Protein AF-0000000074488721 (afdb_homodimer)

Structure (mmCIF, N/CA/C/O backbone):
data_AF-0000000074488721-model_v1
#
loop_
_entity.id
_entity.type
_entity.pdbx_description
1 polymer 'Uncharacterized protein'
#
loop_
_atom_site.group_PDB
_atom_site.id
_atom_site.type_symbol
_atom_site.label_atom_id
_atom_site.label_alt_id
_atom_site.label_comp_id
_atom_site.label_asym_id
_atom_site.label_entity_id
_atom_site.label_seq_id
_atom_site.pdbx_PDB_ins_code
_atom_site.Cartn_x
_atom_site.Cartn_y
_atom_site.Cartn_z
_atom_site.occupancy
_atom_site.B_iso_or_equiv
_atom_site.auth_seq_id
_atom_site.auth_comp_id
_atom_site.auth_asym_id
_atom_site.auth_atom_id
_atom_site.pdbx_PDB_model_num
ATOM 1 N N . MET A 1 1 ? 42.688 -1.224 -26.609 1 16.98 1 MET A N 1
ATOM 2 C CA . MET A 1 1 ? 42.469 0.137 -26.125 1 16.98 1 MET A CA 1
ATOM 3 C C . MET A 1 1 ? 40.969 0.422 -25.953 1 16.98 1 MET A C 1
ATOM 5 O O . MET A 1 1 ? 40.219 0.535 -26.922 1 16.98 1 MET A O 1
ATOM 9 N N . ILE A 1 2 ? 40.375 -0.284 -25.156 1 19.38 2 ILE A N 1
ATOM 10 C CA . ILE A 1 2 ? 38.938 -0.127 -25.25 1 19.38 2 ILE A CA 1
ATOM 11 C C . ILE A 1 2 ? 38.531 1.276 -24.797 1 19.38 2 ILE A C 1
ATOM 13 O O . ILE A 1 2 ? 39.031 1.773 -23.781 1 19.38 2 ILE A O 1
ATOM 17 N N . TYR A 1 3 ? 38 2.203 -25.641 1 18.83 3 TYR A N 1
ATOM 18 C CA . TYR A 1 3 ? 37.531 3.584 -25.531 1 18.83 3 TYR A CA 1
ATOM 19 C C . TYR A 1 3 ? 36.25 3.67 -24.719 1 18.83 3 TYR A C 1
ATOM 21 O O . TYR A 1 3 ? 35.25 3.027 -25.062 1 18.83 3 TYR A O 1
ATOM 29 N N . ILE A 1 4 ? 36.312 3.521 -23.5 1 23.56 4 ILE A N 1
ATOM 30 C CA . ILE A 1 4 ? 35.062 3.586 -22.781 1 23.56 4 ILE A CA 1
ATOM 31 C C . ILE A 1 4 ? 34.656 5.043 -22.547 1 23.56 4 ILE A C 1
ATOM 33 O O . ILE A 1 4 ? 35.406 5.793 -21.891 1 23.56 4 ILE A O 1
ATOM 37 N N . GLY A 1 5 ? 34.062 5.789 -23.453 1 21.67 5 GLY A N 1
ATOM 38 C CA . GLY A 1 5 ? 33.688 7.188 -23.438 1 21.67 5 GLY A CA 1
ATOM 39 C C . GLY A 1 5 ? 32.625 7.496 -22.391 1 21.67 5 GLY A C 1
ATOM 40 O O . GLY A 1 5 ? 31.875 6.605 -21.984 1 21.67 5 GLY A O 1
ATOM 41 N N . ASN A 1 6 ? 32.875 8.523 -21.609 1 25.19 6 ASN A N 1
ATOM 42 C CA . ASN A 1 6 ? 32.188 9.211 -20.516 1 25.19 6 ASN A CA 1
ATOM 43 C C . ASN A 1 6 ? 30.797 9.688 -20.922 1 25.19 6 ASN A C 1
ATOM 45 O O . ASN A 1 6 ? 30.656 10.414 -21.906 1 25.19 6 ASN A O 1
ATOM 49 N N . VAL A 1 7 ? 29.812 9.023 -21.25 1 23.69 7 VAL A N 1
ATOM 50 C CA . VAL A 1 7 ? 28.719 9.891 -21.656 1 23.69 7 VAL A CA 1
ATOM 51 C C . VAL A 1 7 ? 27.969 10.398 -20.422 1 23.69 7 VAL A C 1
ATOM 53 O O . VAL A 1 7 ? 27.516 9.609 -19.594 1 23.69 7 VAL A O 1
ATOM 56 N N . LEU A 1 8 ? 28.375 11.57 -19.891 1 25.03 8 LEU A N 1
ATOM 57 C CA . LEU A 1 8 ? 27.609 12.438 -19.016 1 25.03 8 LEU A CA 1
ATOM 58 C C . LEU A 1 8 ? 26.234 12.734 -19.609 1 25.03 8 LEU A C 1
ATOM 60 O O . LEU A 1 8 ? 26.141 13.25 -20.719 1 25.03 8 LEU A O 1
ATOM 64 N N . ILE A 1 9 ? 25.25 11.922 -19.5 1 24.77 9 ILE A N 1
ATOM 65 C CA . ILE A 1 9 ? 24.016 12.516 -19.984 1 24.77 9 ILE A CA 1
ATOM 66 C C . ILE A 1 9 ? 23.391 13.406 -18.906 1 24.77 9 ILE A C 1
ATOM 68 O O . ILE A 1 9 ? 23.062 12.93 -17.828 1 24.77 9 ILE A O 1
ATOM 72 N N . ILE A 1 10 ? 23.891 14.672 -18.734 1 25.62 10 ILE A N 1
ATOM 73 C CA . ILE A 1 10 ? 23.297 15.82 -18.062 1 25.62 10 ILE A CA 1
ATOM 74 C C . ILE A 1 10 ? 21.938 16.141 -18.703 1 25.62 10 ILE A C 1
ATOM 76 O O . ILE A 1 10 ? 21.859 16.516 -19.875 1 25.62 10 ILE A O 1
ATOM 80 N N . GLU A 1 11 ? 20.812 15.336 -18.625 1 25.09 11 GLU A N 1
ATOM 81 C CA . GLU A 1 11 ? 19.688 16.094 -19.188 1 25.09 11 GLU A CA 1
ATOM 82 C C . GLU A 1 11 ? 19.344 17.297 -18.297 1 25.09 11 GLU A C 1
ATOM 84 O O . GLU A 1 11 ? 19.219 17.156 -17.078 1 25.09 11 GLU A O 1
ATOM 89 N N . GLN A 1 12 ? 19.781 18.5 -18.578 1 24.28 12 GLN A N 1
ATOM 90 C CA . GLN A 1 12 ? 19.516 19.891 -18.219 1 24.28 12 GLN A CA 1
ATOM 91 C C . GLN A 1 12 ? 18.031 20.109 -17.922 1 24.28 12 GLN A C 1
ATOM 93 O O . GLN A 1 12 ? 17.625 21.203 -17.547 1 24.28 12 GLN A O 1
ATOM 98 N N . ASN A 1 13 ? 16.953 19.453 -17.984 1 25.16 13 ASN A N 1
ATOM 99 C CA . ASN A 1 13 ? 15.945 20.5 -17.859 1 25.16 13 ASN A CA 1
ATOM 100 C C . ASN A 1 13 ? 16 21.156 -16.469 1 25.16 13 ASN A C 1
ATOM 102 O O . ASN A 1 13 ? 16.547 20.578 -15.531 1 25.16 13 ASN A O 1
ATOM 106 N N . THR A 1 14 ? 15.359 22.25 -15.969 1 24.81 14 THR A N 1
ATOM 107 C CA . THR A 1 14 ? 15.172 23.156 -14.844 1 24.81 14 THR A CA 1
ATOM 108 C C . THR A 1 14 ? 15.211 22.391 -13.523 1 24.81 14 THR A C 1
ATOM 110 O O . THR A 1 14 ? 15.578 22.953 -12.484 1 24.81 14 THR A O 1
ATOM 113 N N . PHE A 1 15 ? 14.391 21.469 -13.188 1 24.44 15 PHE A N 1
ATOM 114 C CA . PHE A 1 15 ? 13.906 21.031 -11.883 1 24.44 15 PHE A CA 1
ATOM 115 C C . PHE A 1 15 ? 14.977 20.234 -11.148 1 24.44 15 PHE A C 1
ATOM 117 O O . PHE A 1 15 ? 15.93 19.75 -11.758 1 24.44 15 PHE A O 1
ATOM 124 N N . GLN A 1 16 ? 14.742 19.625 -9.93 1 26.53 16 GLN A N 1
ATOM 125 C CA . GLN A 1 16 ? 15.578 19.203 -8.812 1 26.53 16 GLN A CA 1
ATOM 126 C C . GLN A 1 16 ? 16.688 18.266 -9.273 1 26.53 16 GLN A C 1
ATOM 128 O O . GLN A 1 16 ? 16.422 17.25 -9.906 1 26.53 16 GLN A O 1
ATOM 133 N N . THR A 1 17 ? 17.922 18.875 -9.531 1 26.11 17 THR A N 1
ATOM 134 C CA . THR A 1 17 ? 19.188 18.438 -10.086 1 26.11 17 THR A CA 1
ATOM 135 C C . THR A 1 17 ? 19.75 17.25 -9.281 1 26.11 17 THR A C 1
ATOM 137 O O . THR A 1 17 ? 20.109 17.406 -8.117 1 26.11 17 THR A O 1
ATOM 140 N N . ILE A 1 18 ? 19.094 16.25 -8.961 1 27.2 18 ILE A N 1
ATOM 141 C CA . ILE A 1 18 ? 19.75 15.086 -8.391 1 27.2 18 ILE A CA 1
ATOM 142 C C . ILE A 1 18 ? 20.891 14.648 -9.289 1 27.2 18 ILE A C 1
ATOM 144 O O . ILE A 1 18 ? 20.688 14.266 -10.445 1 27.2 18 ILE A O 1
ATOM 148 N N . ALA A 1 19 ? 22.062 15.492 -9.125 1 26.78 19 ALA A N 1
ATOM 149 C CA . ALA A 1 19 ? 23.266 15.203 -9.914 1 26.78 19 ALA A CA 1
ATOM 150 C C . ALA A 1 19 ? 23.812 13.812 -9.586 1 26.78 19 ALA A C 1
ATOM 152 O O . ALA A 1 19 ? 24.047 13.492 -8.414 1 26.78 19 ALA A O 1
ATOM 153 N N . THR A 1 20 ? 23.391 12.781 -10.109 1 27.31 20 THR A N 1
ATOM 154 C CA . THR A 1 20 ? 23.984 11.453 -10.102 1 27.31 20 THR A CA 1
ATOM 155 C C . THR A 1 20 ? 25.328 11.453 -10.836 1 27.31 20 THR A C 1
ATOM 157 O O . THR A 1 20 ? 25.375 11.75 -12.031 1 27.31 20 THR A O 1
ATOM 160 N N . MET A 1 21 ? 26.422 12.055 -10.117 1 26.27 21 MET A N 1
ATOM 161 C CA . MET A 1 21 ? 27.719 12.047 -10.766 1 26.27 21 MET A CA 1
ATOM 162 C C . MET A 1 21 ? 28.297 10.625 -10.836 1 26.27 21 MET A C 1
ATOM 164 O O . MET A 1 21 ? 28.266 9.898 -9.852 1 26.27 21 MET A O 1
ATOM 168 N N . THR A 1 22 ? 28.281 9.953 -11.93 1 27.44 22 THR A N 1
ATOM 169 C CA . THR A 1 22 ? 28.875 8.656 -12.242 1 27.44 22 THR A CA 1
ATOM 170 C C . THR A 1 22 ? 30.359 8.797 -12.539 1 27.44 22 THR A C 1
ATOM 172 O O . THR A 1 22 ? 30.75 9.555 -13.422 1 27.44 22 THR A O 1
ATOM 175 N N . PHE A 1 23 ? 31.312 8.773 -11.531 1 25.97 23 PHE A N 1
ATOM 176 C CA . PHE A 1 23 ? 32.75 8.836 -11.797 1 25.97 23 PHE A CA 1
ATOM 177 C C . PHE A 1 23 ? 33.281 7.473 -12.227 1 25.97 23 PHE A C 1
ATOM 179 O O . PHE A 1 23 ? 32.812 6.438 -11.758 1 25.97 23 PHE A O 1
ATOM 186 N N . SER A 1 24 ? 33.844 7.328 -13.531 1 26.8 24 SER A N 1
ATOM 187 C CA . SER A 1 24 ? 34.438 6.125 -14.117 1 26.8 24 SER A CA 1
ATOM 188 C C . SER A 1 24 ? 35.969 6.098 -13.938 1 26.8 24 SER A C 1
ATOM 190 O O . SER A 1 24 ? 36.625 7.082 -14.234 1 26.8 24 SER A O 1
ATOM 192 N N . HIS A 1 25 ? 36.562 5.703 -12.836 1 26.78 25 HIS A N 1
ATOM 193 C CA . HIS A 1 25 ? 38.031 5.539 -12.82 1 26.78 25 HIS A CA 1
ATOM 194 C C . HIS A 1 25 ? 38.438 4.148 -13.305 1 26.78 25 HIS A C 1
ATOM 196 O O . HIS A 1 25 ? 37.719 3.176 -13.086 1 26.78 25 HIS A O 1
ATOM 202 N N . ARG A 1 26 ? 39.625 4.145 -14.25 1 28.78 26 ARG A N 1
ATOM 203 C CA . ARG A 1 26 ? 40.25 2.945 -14.812 1 28.78 26 ARG A CA 1
ATOM 204 C C . ARG A 1 26 ? 41.125 2.26 -13.789 1 28.78 26 ARG A C 1
ATOM 206 O O . ARG A 1 26 ? 42.062 2.879 -13.25 1 28.78 26 ARG A O 1
ATOM 213 N N . ILE A 1 27 ? 40.656 1.413 -12.938 1 31.73 27 ILE A N 1
ATOM 214 C CA . ILE A 1 27 ? 41.625 0.629 -12.156 1 31.73 27 ILE A CA 1
ATOM 215 C C . ILE A 1 27 ? 42.094 -0.574 -12.961 1 31.73 27 ILE A C 1
ATOM 217 O O . ILE A 1 27 ? 41.281 -1.261 -13.594 1 31.73 27 ILE A O 1
ATOM 221 N N . PRO A 1 28 ? 43.344 -0.59 -13.25 1 32.19 28 PRO A N 1
ATOM 222 C CA . PRO A 1 28 ? 43.844 -1.797 -13.914 1 32.19 28 PRO A CA 1
ATOM 223 C C . PRO A 1 28 ? 43.312 -3.08 -13.289 1 32.19 28 PRO A C 1
ATOM 225 O O . PRO A 1 28 ? 43.125 -3.15 -12.062 1 32.19 28 PRO A O 1
ATOM 228 N N . LEU A 1 29 ? 42.656 -3.92 -14.188 1 30.77 29 LEU A N 1
ATOM 229 C CA . LEU A 1 29 ? 42.156 -5.203 -13.711 1 30.77 29 LEU A CA 1
ATOM 230 C C . LEU A 1 29 ? 43.188 -5.891 -12.812 1 30.77 29 LEU A C 1
ATOM 232 O O . LEU A 1 29 ? 42.812 -6.516 -11.82 1 30.77 29 LEU A O 1
ATOM 236 N N . GLU A 1 30 ? 44.406 -5.84 -13.234 1 37.28 30 GLU A N 1
ATOM 237 C CA . GLU A 1 30 ? 45.531 -6.473 -12.523 1 37.28 30 GLU A CA 1
ATOM 238 C C . GLU A 1 30 ? 45.656 -5.914 -11.109 1 37.28 30 GLU A C 1
ATOM 240 O O . GLU A 1 30 ? 45.938 -6.656 -10.164 1 37.28 30 GLU A O 1
ATOM 245 N N . GLU A 1 31 ? 45.656 -4.781 -10.875 1 36.12 31 GLU A N 1
ATOM 246 C CA . GLU A 1 31 ? 45.844 -4.152 -9.57 1 36.12 31 GLU A CA 1
ATOM 247 C C . GLU A 1 31 ? 44.594 -4.289 -8.711 1 36.12 31 GLU A C 1
ATOM 249 O O . GLU A 1 31 ? 44.688 -4.434 -7.488 1 36.12 31 GLU A O 1
ATOM 254 N N . LEU A 1 32 ? 43.312 -4.121 -9.32 1 33.22 32 LEU A N 1
ATOM 255 C CA . LEU A 1 32 ? 42.062 -4.445 -8.688 1 33.22 32 LEU A CA 1
ATOM 256 C C . LEU A 1 32 ? 41.969 -5.93 -8.359 1 33.22 32 LEU A C 1
ATOM 258 O O . LEU A 1 32 ? 41.406 -6.309 -7.332 1 33.22 32 LEU A O 1
ATOM 262 N N . LEU A 1 33 ? 42.5 -6.73 -9.258 1 34.31 33 LEU A N 1
ATOM 263 C CA . LEU A 1 33 ? 42.531 -8.188 -9.195 1 34.31 33 LEU A CA 1
ATOM 264 C C . LEU A 1 33 ? 43.719 -8.672 -8.383 1 34.31 33 LEU A C 1
ATOM 266 O O . LEU A 1 33 ? 43.875 -9.875 -8.18 1 34.31 33 LEU A O 1
ATOM 270 N N . GLN A 1 34 ? 44.688 -7.898 -8.258 1 33.47 34 GLN A N 1
ATOM 271 C CA . GLN A 1 34 ? 45.844 -8.508 -7.641 1 33.47 34 GLN A CA 1
ATOM 272 C C . GLN A 1 34 ? 45.469 -9.273 -6.379 1 33.47 34 GLN A C 1
ATOM 274 O O . GLN A 1 34 ? 46 -10.367 -6.129 1 33.47 34 GLN A O 1
ATOM 279 N N . ASP A 1 35 ? 44.875 -8.68 -5.289 1 32.72 35 ASP A N 1
ATOM 280 C CA . ASP A 1 35 ? 44.688 -9.531 -4.117 1 32.72 35 ASP A CA 1
ATOM 281 C C . ASP A 1 35 ? 43.375 -10.32 -4.203 1 32.72 35 ASP A C 1
ATOM 283 O O . ASP A 1 35 ? 43.031 -11.047 -3.271 1 32.72 35 ASP A O 1
ATOM 287 N N . ASP A 1 36 ? 42.5 -9.859 -5.055 1 30.3 36 ASP A N 1
ATOM 288 C CA . ASP A 1 36 ? 41.312 -10.719 -5.102 1 30.3 36 ASP A CA 1
ATOM 289 C C . ASP A 1 36 ? 41.469 -11.789 -6.184 1 30.3 36 ASP A C 1
ATOM 291 O O . ASP A 1 36 ? 41.438 -11.477 -7.375 1 30.3 36 ASP A O 1
ATOM 295 N N . PRO A 1 37 ? 42.062 -12.828 -5.875 1 31.55 37 PRO A N 1
ATOM 296 C CA . PRO A 1 37 ? 42.156 -13.898 -6.867 1 31.55 37 PRO A CA 1
ATOM 297 C C . PRO A 1 37 ? 40.844 -14.195 -7.578 1 31.55 37 PRO A C 1
ATOM 299 O O . PRO A 1 37 ? 40.844 -14.57 -8.758 1 31.55 37 PRO A O 1
ATOM 302 N N . GLU A 1 38 ? 39.875 -14.148 -6.73 1 29.88 38 GLU A N 1
ATOM 303 C CA . GLU A 1 38 ? 38.656 -14.719 -7.324 1 29.88 38 GLU A CA 1
ATOM 304 C C . GLU A 1 38 ? 38.125 -13.82 -8.43 1 29.88 38 GLU A C 1
ATOM 306 O O . GLU A 1 38 ? 37.594 -14.312 -9.438 1 29.88 38 GLU A O 1
ATOM 311 N N . PHE A 1 39 ? 38.219 -12.523 -8.312 1 30.7 39 PHE A N 1
ATOM 312 C CA . PHE A 1 39 ? 37.969 -11.688 -9.477 1 30.7 39 PHE A CA 1
ATOM 313 C C . PHE A 1 39 ? 38.844 -12.094 -10.641 1 30.7 39 PHE A C 1
ATOM 315 O O . PHE A 1 39 ? 38.562 -11.766 -11.797 1 30.7 39 PHE A O 1
ATOM 322 N N . LYS A 1 40 ? 39.938 -12.711 -10.328 1 29.45 40 LYS A N 1
ATOM 323 C CA . LYS A 1 40 ? 40.75 -13.203 -11.438 1 29.45 40 LYS A CA 1
ATOM 324 C C . LYS A 1 40 ? 39.906 -14.055 -12.398 1 29.45 40 LYS A C 1
ATOM 326 O O . LYS A 1 40 ? 40.156 -14.023 -13.609 1 29.45 40 LYS A O 1
ATOM 331 N N . LEU A 1 41 ? 38.969 -14.758 -11.797 1 28.56 41 LEU A N 1
ATOM 332 C CA . LEU A 1 41 ? 38.375 -15.688 -12.75 1 28.56 41 LEU A CA 1
ATOM 333 C C . LEU A 1 41 ? 37.312 -14.984 -13.602 1 28.56 41 LEU A C 1
ATOM 335 O O . LEU A 1 41 ? 37.094 -15.359 -14.758 1 28.56 41 LEU A O 1
ATOM 339 N N . LEU A 1 42 ? 36.438 -14.086 -13.086 1 31.12 42 LEU A N 1
ATOM 340 C CA . LEU A 1 42 ? 35.625 -13.398 -14.07 1 31.12 42 LEU A CA 1
ATOM 341 C C . LEU A 1 42 ? 36.438 -12.398 -14.875 1 31.12 42 LEU A C 1
ATOM 343 O O . LEU A 1 42 ? 35.969 -11.312 -15.195 1 31.12 42 LEU A O 1
ATOM 347 N N . ASN A 1 43 ? 37.656 -12.453 -14.992 1 29.97 43 ASN A N 1
ATOM 348 C CA . ASN A 1 43 ? 38.812 -11.836 -15.641 1 29.97 43 ASN A CA 1
ATOM 349 C C . ASN A 1 43 ? 38.594 -11.703 -17.141 1 29.97 43 ASN A C 1
ATOM 351 O O . ASN A 1 43 ? 39.469 -12.094 -17.938 1 29.97 43 ASN A O 1
ATOM 355 N N . ASN A 1 44 ? 37.25 -11.859 -17.688 1 30.44 44 ASN A N 1
ATOM 356 C CA . ASN A 1 44 ? 37.438 -11.484 -19.078 1 30.44 44 ASN A CA 1
ATOM 357 C C . ASN A 1 44 ? 37.969 -10.055 -19.219 1 30.44 44 ASN A C 1
ATOM 359 O O . ASN A 1 44 ? 37.312 -9.117 -18.719 1 30.44 44 ASN A O 1
ATOM 363 N N . PRO A 1 45 ? 39.188 -9.688 -19.484 1 30.48 45 PRO A N 1
ATOM 364 C CA . PRO A 1 45 ? 39.844 -8.406 -19.688 1 30.48 45 PRO A CA 1
ATOM 365 C C . PRO A 1 45 ? 38.969 -7.379 -20.375 1 30.48 45 PRO A C 1
ATOM 367 O O . PRO A 1 45 ? 39.219 -6.176 -20.266 1 30.48 45 PRO A O 1
ATOM 370 N N . ASN A 1 46 ? 38.062 -7.754 -21.266 1 28.12 46 ASN A N 1
ATOM 371 C CA . ASN A 1 46 ? 37.344 -6.82 -22.141 1 28.12 46 ASN A CA 1
ATOM 372 C C . ASN A 1 46 ? 36.062 -6.312 -21.5 1 28.12 46 ASN A C 1
ATOM 374 O O . ASN A 1 46 ? 35.25 -5.637 -22.141 1 28.12 46 ASN A O 1
ATOM 378 N N . ARG A 1 47 ? 35.625 -6.945 -20.547 1 27.86 47 ARG A N 1
ATOM 379 C CA . ARG A 1 47 ? 34.312 -6.5 -20.047 1 27.86 47 ARG A CA 1
ATOM 380 C C . ARG A 1 47 ? 34.469 -5.234 -19.203 1 27.86 47 ARG A C 1
ATOM 382 O O . ARG A 1 47 ? 35.25 -5.199 -18.25 1 27.86 47 ARG A O 1
ATOM 389 N N . LEU A 1 48 ? 34.25 -4.086 -19.828 1 26.31 48 LEU A N 1
ATOM 390 C CA . LEU A 1 48 ? 34.188 -2.752 -19.234 1 26.31 48 LEU A CA 1
ATOM 391 C C . LEU A 1 48 ? 33.156 -2.686 -18.141 1 26.31 48 LEU A C 1
ATOM 393 O O . LEU A 1 48 ? 32 -3.08 -18.344 1 26.31 48 LEU A O 1
ATOM 397 N N . HIS A 1 49 ? 33.531 -3.021 -16.984 1 28.88 49 HIS A N 1
ATOM 398 C CA . HIS A 1 49 ? 32.594 -2.838 -15.875 1 28.88 49 HIS A CA 1
ATOM 399 C C . HIS A 1 49 ? 32.406 -1.359 -15.547 1 28.88 49 HIS A C 1
ATOM 401 O O . HIS A 1 49 ? 33.375 -0.591 -15.57 1 28.88 49 HIS A O 1
ATOM 407 N N . THR A 1 50 ? 31.297 -0.736 -15.945 1 27.61 50 THR A N 1
ATOM 408 C CA . THR A 1 50 ? 31.016 0.66 -15.641 1 27.61 50 THR A CA 1
ATOM 409 C C . THR A 1 50 ? 30.547 0.813 -14.188 1 27.61 50 THR A C 1
ATOM 411 O O . THR A 1 50 ? 29.734 0.026 -13.703 1 27.61 50 THR A O 1
ATOM 414 N N . PHE A 1 51 ? 31.484 1.376 -13.297 1 28.41 51 PHE A N 1
ATOM 415 C CA . PHE A 1 51 ? 31.234 1.67 -11.891 1 28.41 51 PHE A CA 1
ATOM 416 C C . PHE A 1 51 ? 30.578 3.039 -11.734 1 28.41 51 PHE A C 1
ATOM 418 O O . PHE A 1 51 ? 30.969 3.998 -12.406 1 28.41 51 PHE A O 1
ATOM 425 N N . THR A 1 52 ? 29.234 3.109 -11.422 1 28.55 52 THR A N 1
ATOM 426 C CA . THR A 1 52 ? 28.625 4.402 -11.141 1 28.55 52 THR A CA 1
ATOM 427 C C . THR A 1 52 ? 28.781 4.773 -9.672 1 28.55 52 THR A C 1
ATOM 429 O O . THR A 1 52 ? 28.5 3.957 -8.789 1 28.55 52 THR A O 1
ATOM 432 N N . ARG A 1 53 ? 29.656 5.77 -9.32 1 28.56 53 ARG A N 1
ATOM 433 C CA . ARG A 1 53 ? 29.875 6.387 -8.016 1 28.56 53 ARG A CA 1
ATOM 434 C C . ARG A 1 53 ? 28.719 7.316 -7.645 1 28.56 53 ARG A C 1
ATOM 436 O O . ARG A 1 53 ? 28.391 8.227 -8.406 1 28.56 53 ARG A O 1
ATOM 443 N N . ILE A 1 54 ? 27.766 6.879 -6.695 1 28.84 54 ILE A N 1
ATOM 444 C CA . ILE A 1 54 ? 26.828 7.867 -6.164 1 28.84 54 ILE A CA 1
ATOM 445 C C . ILE A 1 54 ? 27.438 8.531 -4.93 1 28.84 54 ILE A C 1
ATOM 447 O O . ILE A 1 54 ? 27.766 7.859 -3.955 1 28.84 54 ILE A O 1
ATOM 451 N N . VAL A 1 55 ? 28.172 9.555 -4.875 1 28.69 55 VAL A N 1
ATOM 452 C CA . VAL A 1 55 ? 28.672 10.391 -3.789 1 28.69 55 VAL A CA 1
ATOM 453 C C . VAL A 1 55 ? 27.547 11.281 -3.26 1 28.69 55 VAL A C 1
ATOM 455 O O . VAL A 1 55 ? 26.953 12.07 -4.012 1 28.69 55 VAL A O 1
ATOM 458 N N . VAL A 1 56 ? 26.828 10.875 -2.055 1 29.91 56 VAL A N 1
ATOM 459 C CA . VAL A 1 56 ? 25.922 11.852 -1.452 1 29.91 56 VAL A CA 1
ATOM 460 C C . VAL A 1 56 ? 26.719 12.852 -0.621 1 29.91 56 VAL A C 1
ATOM 462 O O . VAL A 1 56 ? 27.469 12.461 0.279 1 29.91 56 VAL A O 1
ATOM 465 N N . ALA A 1 57 ? 27.234 13.844 -0.913 1 29.89 57 ALA A N 1
ATOM 466 C CA . ALA A 1 57 ? 27.828 14.945 -0.156 1 29.89 57 ALA A CA 1
ATOM 467 C C . ALA A 1 57 ? 27.047 15.219 1.125 1 29.89 57 ALA A C 1
ATOM 469 O O . ALA A 1 57 ? 25.812 15.172 1.129 1 29.89 57 ALA A O 1
ATOM 470 N N . ASP A 1 58 ? 27.609 14.93 2.311 1 35.91 58 ASP A N 1
ATOM 471 C CA . ASP A 1 58 ? 27.109 15.211 3.65 1 35.91 58 ASP A CA 1
ATOM 472 C C . ASP A 1 58 ? 26.562 16.641 3.74 1 35.91 58 ASP A C 1
ATOM 474 O O . ASP A 1 58 ? 26.062 17.047 4.789 1 35.91 58 ASP A O 1
ATOM 478 N N . ASN A 1 59 ? 27.234 17.594 3.096 1 38.34 59 ASN A N 1
ATOM 479 C CA . ASN A 1 59 ? 26.703 18.938 3.33 1 38.34 59 ASN A CA 1
ATOM 480 C C . ASN A 1 59 ? 25.188 18.969 3.115 1 38.34 59 ASN A C 1
ATOM 482 O O . ASN A 1 59 ? 24.562 20.031 3.27 1 38.34 59 ASN A O 1
ATOM 486 N N . ASP A 1 60 ? 24.75 18.016 2.5 1 48.69 60 ASP A N 1
ATOM 487 C CA . ASP A 1 60 ? 23.344 17.984 2.143 1 48.69 60 ASP A CA 1
ATOM 488 C C . ASP A 1 60 ? 22.484 17.438 3.291 1 48.69 60 ASP A C 1
ATOM 490 O O . ASP A 1 60 ? 22.938 16.562 4.039 1 48.69 60 ASP A O 1
ATOM 494 N N . LEU A 1 61 ? 21.797 18.531 3.83 1 57.5 61 LEU A N 1
ATOM 495 C CA . LEU A 1 61 ? 20.828 18.125 4.844 1 57.5 61 LEU A CA 1
ATOM 496 C C . LEU A 1 61 ? 20.25 16.766 4.516 1 57.5 61 LEU A C 1
ATOM 498 O O . LEU A 1 61 ? 19.969 16.453 3.352 1 57.5 61 LEU A O 1
ATOM 502 N N . LYS A 1 62 ? 20.609 15.93 5.504 1 65.69 62 LYS A N 1
ATOM 503 C CA . LYS A 1 62 ? 20.016 14.594 5.398 1 65.69 62 LYS A CA 1
ATOM 504 C C . LYS A 1 62 ? 18.531 14.68 5.07 1 65.69 62 LYS A C 1
ATOM 506 O O . LYS A 1 62 ? 17.859 15.625 5.473 1 65.69 62 LYS A O 1
ATOM 511 N N . SER A 1 63 ? 18.203 13.727 4.199 1 73.19 63 SER A N 1
ATOM 512 C CA . SER A 1 63 ? 16.766 13.609 4.031 1 73.19 63 SER A CA 1
ATOM 513 C C . SER A 1 63 ? 16.062 13.445 5.375 1 73.19 63 SER A C 1
ATOM 515 O O . SER A 1 63 ? 16.672 13.023 6.355 1 73.19 63 SER A O 1
ATOM 517 N N . ALA A 1 64 ? 14.867 13.867 5.414 1 76.88 64 ALA A N 1
ATOM 518 C CA . ALA A 1 64 ? 14.086 13.859 6.648 1 76.88 64 ALA A CA 1
ATOM 519 C C . ALA A 1 64 ? 14.148 12.5 7.332 1 76.88 64 ALA A C 1
ATOM 521 O O . ALA A 1 64 ? 14.227 12.422 8.562 1 76.88 64 ALA A O 1
ATOM 522 N N . SER A 1 65 ? 14.18 11.445 6.559 1 76.56 65 SER A N 1
ATOM 523 C CA . SER A 1 65 ? 14.148 10.094 7.109 1 76.56 65 SER A CA 1
ATOM 524 C C . SER A 1 65 ? 15.461 9.758 7.816 1 76.56 65 SER A C 1
ATOM 526 O O . SER A 1 65 ? 15.531 8.789 8.578 1 76.56 65 SER A O 1
ATOM 528 N N . LYS A 1 66 ? 16.5 10.578 7.617 1 75.94 66 LYS A N 1
ATOM 529 C CA . LYS A 1 66 ? 17.812 10.305 8.195 1 75.94 66 LYS A CA 1
ATOM 530 C C . LYS A 1 66 ? 18.125 11.281 9.328 1 75.94 66 LYS A C 1
ATOM 532 O O . LYS A 1 66 ? 19.234 11.305 9.844 1 75.94 66 LYS A O 1
ATOM 537 N N . TRP A 1 67 ? 17.141 12.133 9.609 1 77.75 67 TRP A N 1
ATOM 538 C CA . TRP A 1 67 ? 17.344 13.055 10.719 1 77.75 67 TRP A CA 1
ATOM 539 C C . TRP A 1 67 ? 17.531 12.289 12.031 1 77.75 67 TRP A C 1
ATOM 541 O O . TRP A 1 67 ? 16.891 11.266 12.258 1 77.75 67 TRP A O 1
ATOM 551 N N . ASP A 1 68 ? 18.484 12.852 12.82 1 75.5 68 ASP A N 1
ATOM 552 C CA . ASP A 1 68 ? 18.812 12.234 14.102 1 75.5 68 ASP A CA 1
ATOM 553 C C . ASP A 1 68 ? 18.797 13.273 15.219 1 75.5 68 ASP A C 1
ATOM 555 O O . ASP A 1 68 ? 18.156 14.32 15.094 1 75.5 68 ASP A O 1
ATOM 559 N N . SER A 1 69 ? 19.516 12.953 16.328 1 73.56 69 SER A N 1
ATOM 560 C CA . SER A 1 69 ? 19.484 13.82 17.5 1 73.56 69 SER A CA 1
ATOM 561 C C . SER A 1 69 ? 20.094 15.188 17.172 1 73.56 69 SER A C 1
ATOM 563 O O . SER A 1 69 ? 19.688 16.203 17.75 1 73.56 69 SER A O 1
ATOM 565 N N . ARG A 1 70 ? 20.969 15.25 16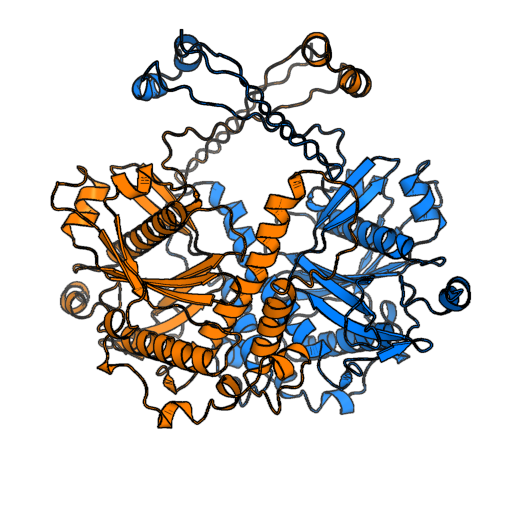.266 1 71.19 70 ARG A N 1
ATOM 566 C CA . ARG A 1 70 ? 21.609 16.516 15.898 1 71.19 70 ARG A CA 1
ATOM 567 C C . ARG A 1 70 ? 20.625 17.438 15.211 1 71.19 70 ARG A C 1
ATOM 569 O O . ARG A 1 70 ? 20.547 18.625 15.539 1 71.19 70 ARG A O 1
ATOM 576 N N . TYR A 1 71 ? 19.844 16.812 14.375 1 77.5 71 TYR A N 1
ATOM 577 C CA . TYR A 1 71 ? 18.844 17.594 13.68 1 77.5 71 TYR A CA 1
ATOM 578 C C . TYR A 1 71 ? 17.703 17.984 14.617 1 77.5 71 TYR A C 1
ATOM 580 O O . TYR A 1 71 ? 17.156 19.078 14.539 1 77.5 71 TYR A O 1
ATOM 588 N N . TYR A 1 72 ? 17.422 17.109 15.469 1 79.62 72 TYR A N 1
ATOM 589 C CA . TYR A 1 72 ? 16.422 17.359 16.484 1 79.62 72 TYR A CA 1
ATOM 590 C C . TYR A 1 72 ? 16.781 18.578 17.328 1 79.62 72 TYR A C 1
ATOM 592 O O . TYR A 1 72 ? 15.969 19.484 17.531 1 79.62 72 TYR A O 1
ATOM 600 N N . ALA A 1 73 ? 17.984 18.594 17.734 1 75.62 73 ALA A N 1
ATOM 601 C CA . ALA A 1 73 ? 18.469 19.688 18.562 1 75.62 73 ALA A CA 1
ATOM 602 C C . ALA A 1 73 ? 18.594 20.969 17.75 1 75.62 73 ALA A C 1
ATOM 604 O O . ALA A 1 73 ? 18.219 22.047 18.219 1 75.62 73 ALA A O 1
ATOM 605 N N . ALA A 1 74 ? 19.047 20.812 16.562 1 76.06 74 ALA A N 1
ATOM 606 C CA . ALA A 1 74 ? 19.266 21.984 15.719 1 76.06 74 ALA A CA 1
ATOM 607 C C . ALA A 1 74 ? 17.953 22.672 15.367 1 76.06 74 ALA A C 1
ATOM 609 O O . ALA A 1 74 ? 17.891 23.906 15.273 1 76.06 74 ALA A O 1
ATOM 610 N N . ALA A 1 75 ? 16.938 21.859 15.242 1 83.62 75 ALA A N 1
ATOM 611 C CA . ALA A 1 75 ? 15.633 22.406 14.898 1 83.62 75 ALA A CA 1
ATOM 612 C C . ALA A 1 75 ? 14.859 22.812 16.141 1 83.62 75 ALA A C 1
ATOM 614 O O . ALA A 1 75 ? 13.727 23.281 16.062 1 83.62 75 ALA A O 1
ATOM 615 N N . LYS A 1 76 ? 15.453 22.609 17.312 1 82.19 76 LYS A N 1
ATOM 616 C CA . LYS A 1 76 ? 14.875 23 18.594 1 82.19 76 LYS A CA 1
ATOM 617 C C . LYS A 1 76 ? 13.461 22.453 18.75 1 82.19 76 LYS A C 1
ATOM 619 O O . LYS A 1 76 ? 12.523 23.203 19.047 1 82.19 76 LYS A O 1
ATOM 624 N N . VAL A 1 77 ? 13.391 21.172 18.594 1 85.94 77 VAL A N 1
ATOM 625 C CA . VAL A 1 77 ? 12.109 20.453 18.625 1 85.94 77 VAL A CA 1
ATOM 626 C C . VAL A 1 77 ? 11.82 20 20.062 1 85.94 77 VAL A C 1
ATOM 628 O O . VAL A 1 77 ? 12.711 19.516 20.75 1 85.94 77 VAL A O 1
ATOM 631 N N . HIS A 1 78 ? 10.602 20.203 20.516 1 81.44 78 HIS A N 1
ATOM 632 C CA . HIS A 1 78 ? 10.086 19.656 21.766 1 81.44 78 HIS A CA 1
ATOM 633 C C . HIS A 1 78 ? 8.828 18.828 21.531 1 81.44 78 HIS A C 1
ATOM 635 O O . HIS A 1 78 ? 7.879 19.297 20.906 1 81.44 78 HIS A O 1
ATOM 641 N N . MET A 1 79 ? 8.867 17.594 22.047 1 86 79 MET A N 1
ATOM 642 C CA . MET A 1 79 ? 7.719 16.703 21.891 1 86 79 MET A CA 1
ATOM 643 C C . MET A 1 79 ? 6.957 16.562 23.203 1 86 79 MET A C 1
ATOM 645 O O . MET A 1 79 ? 7.551 16.297 24.234 1 86 79 MET A O 1
ATOM 649 N N . VAL A 1 80 ? 5.691 16.875 23.188 1 87.06 80 VAL A N 1
ATOM 650 C CA . VAL A 1 80 ? 4.777 16.594 24.297 1 87.06 80 VAL A CA 1
ATOM 651 C C . VAL A 1 80 ? 3.928 15.375 23.953 1 87.06 80 VAL A C 1
ATOM 653 O O . VAL A 1 80 ? 3.16 15.391 22.984 1 87.06 80 VAL A O 1
ATOM 656 N N . GLU A 1 81 ? 4.027 14.32 24.781 1 87.81 81 GLU A N 1
ATOM 657 C CA . GLU A 1 81 ? 3.443 13.039 24.391 1 87.81 81 GLU A CA 1
ATOM 658 C C . GLU A 1 81 ? 2.246 12.688 25.266 1 87.81 81 GLU A C 1
ATOM 660 O O . GLU A 1 81 ? 2.014 13.328 26.297 1 87.81 81 GLU A O 1
ATOM 665 N N . ARG A 1 82 ? 1.457 11.781 24.812 1 90 82 ARG A N 1
ATOM 666 C CA . ARG A 1 82 ? 0.367 11.125 25.531 1 90 82 ARG A CA 1
ATOM 667 C C . ARG A 1 82 ? -0.733 12.125 25.875 1 90 82 ARG A C 1
ATOM 669 O O . ARG A 1 82 ? -1.26 12.109 26.984 1 90 82 ARG A O 1
ATOM 676 N N . LEU A 1 83 ? -0.935 13.016 24.922 1 90.12 83 LEU A N 1
ATOM 677 C CA . LEU A 1 83 ? -1.971 14.023 25.141 1 90.12 83 LEU A CA 1
ATOM 678 C C . LEU A 1 83 ? -3.352 13.453 24.828 1 90.12 83 LEU A C 1
ATOM 680 O O . LEU A 1 83 ? -3.492 12.586 23.969 1 90.12 83 LEU A O 1
ATOM 684 N N . ASP A 1 84 ? -4.258 13.953 25.578 1 93.19 84 ASP A N 1
ATOM 685 C CA . ASP A 1 84 ? -5.633 13.773 25.141 1 93.19 84 ASP A CA 1
ATOM 686 C C . ASP A 1 84 ? -5.855 14.391 23.766 1 93.19 84 ASP A C 1
ATOM 688 O O . ASP A 1 84 ? -5.461 15.539 23.516 1 93.19 84 ASP A O 1
ATOM 692 N N . PRO A 1 85 ? -6.5 13.625 22.844 1 94.62 85 PRO A N 1
ATOM 693 C CA . PRO A 1 85 ? -6.672 14.117 21.484 1 94.62 85 PRO A CA 1
ATOM 694 C C . PRO A 1 85 ? -7.355 15.484 21.422 1 94.62 85 PRO A C 1
ATOM 696 O O . PRO A 1 85 ? -7.168 16.234 20.469 1 94.62 85 PRO A O 1
ATOM 699 N N . LYS A 1 86 ? -8.086 15.891 22.422 1 93.75 86 LYS A N 1
ATOM 700 C CA . LYS A 1 86 ? -8.781 17.172 22.469 1 93.75 86 LYS A CA 1
ATOM 701 C C . LYS A 1 86 ? -7.797 18.328 22.562 1 93.75 86 LYS A C 1
ATOM 703 O O . LYS A 1 86 ? -8.156 19.484 22.281 1 93.75 86 LYS A O 1
ATOM 708 N N . PHE A 1 87 ? -6.574 18.031 22.938 1 90.62 87 PHE A N 1
ATOM 709 C CA . PHE A 1 87 ? -5.539 19.047 23 1 90.62 87 PHE A CA 1
ATOM 710 C C . PHE A 1 87 ? -4.883 19.234 21.641 1 90.62 87 PHE A C 1
ATOM 712 O O . PHE A 1 87 ? -4.129 20.188 21.422 1 90.62 87 PHE A O 1
ATOM 719 N N . VAL A 1 88 ? -5.211 18.359 20.703 1 93.88 88 VAL A N 1
ATOM 720 C CA . VAL A 1 88 ? -4.609 18.391 19.375 1 93.88 88 VAL A CA 1
ATOM 721 C C . VAL A 1 88 ? -5.625 18.922 18.375 1 93.88 88 VAL A C 1
ATOM 723 O O . VAL A 1 88 ? -5.281 19.719 17.484 1 93.88 88 VAL A O 1
ATOM 726 N N . VAL A 1 89 ? -6.836 18.469 18.5 1 95.5 89 VAL A N 1
ATOM 727 C CA . VAL A 1 89 ? -7.949 18.953 17.688 1 95.5 89 VAL A CA 1
ATOM 728 C C . VAL A 1 89 ? -9.016 19.578 18.594 1 95.5 89 VAL A C 1
ATOM 730 O O . VAL A 1 89 ? -9.359 19.016 19.641 1 95.5 89 VAL A O 1
ATOM 733 N N . PRO A 1 90 ? -9.531 20.703 18.172 1 94.12 90 PRO A N 1
ATOM 734 C CA . PRO A 1 90 ? -10.5 21.391 19.031 1 94.12 90 PRO A CA 1
ATOM 735 C C . PRO A 1 90 ? -11.688 20.5 19.391 1 94.12 90 PRO A C 1
ATOM 737 O O . PRO A 1 90 ? -12.219 19.781 18.531 1 94.12 90 PRO A O 1
ATOM 740 N N . GLU A 1 91 ? -12.188 20.562 20.609 1 94.69 91 GLU A N 1
ATOM 741 C CA . GLU A 1 91 ? -13.188 19.688 21.203 1 94.69 91 GLU A CA 1
ATOM 742 C C . GLU A 1 91 ? -14.531 19.812 20.5 1 94.69 91 GLU A C 1
ATOM 744 O O . GLU A 1 91 ? -15.297 18.859 20.422 1 94.69 91 GLU A O 1
ATOM 749 N N . GLU A 1 92 ? -14.852 20.953 19.953 1 95.69 92 GLU A N 1
ATOM 750 C CA . GLU A 1 92 ? -16.172 21.219 19.375 1 95.69 92 GLU A CA 1
ATOM 751 C C . GLU A 1 92 ? -16.406 20.375 18.125 1 95.69 92 GLU A C 1
ATOM 753 O O . GLU A 1 92 ? -17.547 20.219 17.688 1 95.69 92 GLU A O 1
ATOM 758 N N . TYR A 1 93 ? -15.367 19.75 17.594 1 96.88 93 TYR A N 1
ATOM 759 C CA . TYR A 1 93 ? -15.508 18.984 16.344 1 96.88 93 TYR A CA 1
ATOM 760 C C . TYR A 1 93 ? -15.648 17.5 16.625 1 96.88 93 TYR A C 1
ATOM 762 O O . TYR A 1 93 ? -15.82 16.703 15.703 1 96.88 93 TYR A O 1
ATOM 770 N N . TYR A 1 94 ? -15.594 17.078 17.844 1 97.69 94 TYR A N 1
ATOM 771 C CA . TYR A 1 94 ? -15.711 15.672 18.188 1 97.69 94 TYR A CA 1
ATOM 772 C C . TYR A 1 94 ? -17.141 15.188 18.047 1 97.69 94 TYR A C 1
ATOM 774 O O . TYR A 1 94 ? -18.094 15.898 18.406 1 97.69 94 TYR A O 1
ATOM 782 N N . PRO A 1 95 ? -17.328 14 17.5 1 97.56 95 PRO A N 1
ATOM 783 C CA . PRO A 1 95 ? -18.672 13.453 17.344 1 97.56 95 PRO A CA 1
ATOM 784 C C . PRO A 1 95 ? -19.25 12.961 18.672 1 97.56 95 PRO A C 1
ATOM 786 O O . PRO A 1 95 ? -18.516 12.609 19.594 1 97.56 95 PRO A O 1
ATOM 789 N N . SER A 1 96 ? -20.547 12.906 18.688 1 96.25 96 SER A N 1
ATOM 790 C CA . SER A 1 96 ? -21.234 12.312 19.812 1 96.25 96 SER A CA 1
ATOM 791 C C . SER A 1 96 ? -21.25 10.789 19.719 1 96.25 96 SER A C 1
ATOM 793 O O . SER A 1 96 ? -20.953 10.227 18.656 1 96.25 96 SER A O 1
ATOM 795 N N . GLU A 1 97 ? -21.594 10.18 20.828 1 94.88 97 GLU A N 1
ATOM 796 C CA . GLU A 1 97 ? -21.719 8.727 20.844 1 94.88 97 GLU A CA 1
ATOM 797 C C . GLU A 1 97 ? -22.828 8.25 19.906 1 94.88 97 GLU A C 1
ATOM 799 O O . GLU A 1 97 ? -22.703 7.199 19.281 1 94.88 97 GLU A O 1
ATOM 804 N N . GLN A 1 98 ? -23.812 8.961 19.734 1 95.12 98 GLN A N 1
ATOM 805 C CA . GLN A 1 98 ? -24.953 8.625 18.891 1 95.12 98 GLN A CA 1
ATOM 806 C C . GLN A 1 98 ? -24.547 8.609 17.422 1 95.12 98 GLN A C 1
ATOM 808 O O . GLN A 1 98 ? -24.969 7.734 16.656 1 95.12 98 GLN A O 1
ATOM 813 N N . GLU A 1 99 ? -23.688 9.539 17.078 1 95.38 99 GLU A N 1
ATOM 814 C CA . GLU A 1 99 ? -23.234 9.625 15.688 1 95.38 99 GLU A CA 1
ATOM 815 C C . GLU A 1 99 ? -22.406 8.406 15.305 1 95.38 99 GLU A C 1
ATOM 817 O O . GLU A 1 99 ? -22.344 8.031 14.125 1 95.38 99 GLU A O 1
ATOM 822 N N . LEU A 1 100 ? -21.797 7.801 16.297 1 96.12 100 LEU A N 1
ATOM 823 C CA . LEU A 1 100 ? -20.891 6.688 16.047 1 96.12 100 LEU A CA 1
ATOM 824 C C . LEU A 1 100 ? -21.656 5.367 15.992 1 96.12 100 LEU A C 1
ATOM 826 O O . LEU A 1 100 ? -21.109 4.352 15.539 1 96.12 100 LEU A O 1
ATOM 830 N N . GLU A 1 101 ? -22.844 5.363 16.375 1 93.69 101 GLU A N 1
ATOM 831 C CA . GLU A 1 101 ? -23.609 4.137 16.531 1 93.69 101 GLU A CA 1
ATOM 832 C C . GLU A 1 101 ? -23.766 3.404 15.203 1 93.69 101 GLU A C 1
ATOM 834 O O . GLU A 1 101 ? -23.734 2.172 15.156 1 93.69 101 GLU A O 1
ATOM 839 N N . GLU A 1 102 ? -23.875 4.145 14.094 1 92.19 102 GLU A N 1
ATOM 840 C CA . GLU A 1 102 ? -24.047 3.545 12.773 1 92.19 102 GLU A CA 1
ATOM 841 C C . GLU A 1 102 ? -22.797 2.77 12.352 1 92.19 102 GLU A C 1
ATOM 843 O O . GLU A 1 102 ? -22.844 1.962 11.422 1 92.19 102 GLU A O 1
ATOM 848 N N . HIS A 1 103 ? -21.75 2.99 13.047 1 95.88 103 HIS A N 1
ATOM 849 C CA . HIS A 1 103 ? -20.484 2.361 12.703 1 95.88 103 HIS A CA 1
ATOM 850 C C . HIS A 1 103 ? -20.094 1.318 13.734 1 95.88 103 HIS A C 1
ATOM 852 O O . HIS A 1 103 ? -18.906 1.003 13.883 1 95.88 103 HIS A O 1
ATOM 858 N N . GLY A 1 104 ? -21.047 0.751 14.422 1 95.94 104 GLY A N 1
ATOM 859 C CA . GLY A 1 104 ? -20.844 -0.145 15.547 1 95.94 104 GLY A CA 1
ATOM 860 C C . GLY A 1 104 ? -20 -1.355 15.195 1 95.94 104 GLY A C 1
ATOM 861 O O . GLY A 1 104 ? -19.188 -1.809 16 1 95.94 104 GLY A O 1
ATOM 862 N N . VAL A 1 105 ? -20.125 -1.866 13.969 1 96.38 105 VAL A N 1
ATOM 863 C CA . VAL A 1 105 ? -19.391 -3.064 13.555 1 96.38 105 VAL A CA 1
ATOM 864 C C . VAL A 1 105 ? -17.891 -2.818 13.641 1 96.38 105 VAL A C 1
ATOM 866 O O . VAL A 1 105 ? -17.125 -3.721 13.992 1 96.38 105 VAL A O 1
ATOM 869 N N . LEU A 1 106 ? -17.484 -1.626 13.344 1 96.75 106 LEU A N 1
ATOM 870 C CA . LEU A 1 106 ? -16.062 -1.25 13.367 1 96.75 106 LEU A CA 1
ATOM 871 C C . LEU A 1 106 ? -15.516 -1.333 14.789 1 96.75 106 LEU A C 1
ATOM 873 O O . LEU A 1 106 ? -14.344 -1.679 14.984 1 96.75 106 LEU A O 1
ATOM 877 N N . PHE A 1 107 ? -16.375 -1.111 15.766 1 97.06 107 PHE A N 1
ATOM 878 C CA . PHE A 1 107 ? -15.906 -0.965 17.141 1 97.06 107 PHE A CA 1
ATOM 879 C C . PHE A 1 107 ? -16.141 -2.248 17.938 1 97.06 107 PHE A C 1
ATOM 881 O O . PHE A 1 107 ? -15.5 -2.473 18.969 1 97.06 107 PHE A O 1
ATOM 888 N N . GLU A 1 108 ? -16.984 -3.068 17.406 1 96.5 108 GLU A N 1
ATOM 889 C CA . GLU A 1 108 ? -17.375 -4.258 18.156 1 96.5 108 GLU A CA 1
ATOM 890 C C . GLU A 1 108 ? -16.578 -5.477 17.719 1 96.5 108 GLU A C 1
ATOM 892 O O . GLU A 1 108 ? -16.484 -6.465 18.453 1 96.5 108 GLU A O 1
ATOM 897 N N . ALA A 1 109 ? -16.078 -5.43 16.484 1 96.88 109 ALA A N 1
ATOM 898 C CA . ALA A 1 109 ? -15.312 -6.566 15.984 1 96.88 109 ALA A CA 1
ATOM 899 C C . ALA A 1 109 ? -14.164 -6.906 16.922 1 96.88 109 ALA A C 1
ATOM 901 O O . ALA A 1 109 ? -13.398 -6.023 17.328 1 96.88 109 ALA A O 1
ATOM 902 N N . THR A 1 110 ? -14.039 -8.125 17.297 1 96.12 110 THR A N 1
ATOM 903 C CA . THR A 1 110 ? -12.977 -8.562 18.188 1 96.12 110 THR A CA 1
ATOM 904 C C . THR A 1 110 ? -11.75 -9 17.391 1 96.12 110 THR A C 1
ATOM 906 O O . THR A 1 110 ? -11.844 -9.273 16.203 1 96.12 110 THR A O 1
ATOM 909 N N . ARG A 1 111 ? -10.664 -9.039 18.156 1 94.38 111 ARG A N 1
ATOM 910 C CA . ARG A 1 111 ? -9.422 -9.508 17.547 1 94.38 111 ARG A CA 1
ATOM 911 C C . ARG A 1 111 ? -9.594 -10.898 16.953 1 94.38 111 ARG A C 1
ATOM 913 O O . ARG A 1 111 ? -9.117 -11.172 15.844 1 94.38 111 ARG A O 1
ATOM 920 N N . GLY A 1 112 ? -10.242 -11.766 17.625 1 92.12 112 GLY A N 1
ATOM 921 C CA . GLY A 1 112 ? -10.477 -13.117 17.156 1 92.12 112 GLY A CA 1
ATOM 922 C C . GLY A 1 112 ? -11.305 -13.172 15.883 1 92.12 112 GLY A C 1
ATOM 923 O O . GLY A 1 112 ? -10.961 -13.898 14.945 1 92.12 112 GLY A O 1
ATOM 924 N N . GLU A 1 113 ? -12.336 -12.414 15.828 1 95.19 113 GLU A N 1
ATOM 925 C CA . GLU A 1 113 ? -13.188 -12.359 14.648 1 95.19 113 GLU A CA 1
ATOM 926 C C . GLU A 1 113 ? -12.414 -11.852 13.43 1 95.19 113 GLU A C 1
ATOM 928 O O . GLU A 1 113 ? -12.602 -12.352 12.32 1 95.19 113 GLU A O 1
ATOM 933 N N . ILE A 1 114 ? -11.578 -10.875 13.68 1 94.75 114 ILE A N 1
ATOM 934 C CA . ILE A 1 114 ? -10.789 -10.289 12.594 1 94.75 114 ILE A CA 1
ATOM 935 C C . ILE A 1 114 ? -9.781 -11.312 12.078 1 94.75 114 ILE A C 1
ATOM 937 O O . ILE A 1 114 ? -9.695 -11.547 10.867 1 94.75 114 ILE A O 1
ATOM 941 N N . LEU A 1 115 ? -9.078 -11.953 12.93 1 90.5 115 LEU A N 1
ATOM 942 C CA . LEU A 1 115 ? -8.047 -12.906 12.539 1 90.5 115 LEU A CA 1
ATOM 943 C C . LEU A 1 115 ? -8.656 -14.109 11.82 1 90.5 115 LEU A C 1
ATOM 945 O O . LEU A 1 115 ? -8.031 -14.68 10.922 1 90.5 115 LEU A O 1
ATOM 949 N N . GLU A 1 116 ? -9.906 -14.453 12.141 1 88.38 116 GLU A N 1
ATOM 950 C CA . GLU A 1 116 ? -10.555 -15.625 11.562 1 88.38 116 GLU A CA 1
ATOM 951 C C . GLU A 1 116 ? -11.43 -15.242 10.367 1 88.38 116 GLU A C 1
ATOM 953 O O . GLU A 1 116 ? -12.156 -16.078 9.836 1 88.38 116 GLU A O 1
ATOM 958 N N . LYS A 1 117 ? -11.406 -14 9.992 1 89.31 117 LYS A N 1
ATOM 959 C CA . LYS A 1 117 ? -12.242 -13.484 8.906 1 89.31 117 LYS A CA 1
ATOM 960 C C . LYS A 1 117 ? -13.719 -13.742 9.18 1 89.31 117 LYS A C 1
ATOM 962 O O . LYS A 1 117 ? -14.477 -14.094 8.266 1 89.31 117 LYS A O 1
ATOM 967 N N . ALA A 1 118 ? -14.094 -13.555 10.422 1 91.31 118 ALA A N 1
ATOM 968 C CA . ALA A 1 118 ? -15.438 -13.922 10.844 1 91.31 118 ALA A CA 1
ATOM 969 C C . ALA A 1 118 ? -16.188 -12.719 11.414 1 91.31 118 ALA A C 1
ATOM 971 O O . ALA A 1 118 ? -17.047 -12.875 12.281 1 91.31 118 ALA A O 1
ATOM 972 N N . VAL A 1 119 ? -15.781 -11.547 11 1 94.81 119 VAL A N 1
ATOM 973 C CA . VAL A 1 119 ? -16.531 -10.367 11.422 1 94.81 119 VAL A CA 1
ATOM 974 C C . VAL A 1 119 ? -17.938 -10.398 10.812 1 94.81 119 VAL A C 1
ATOM 976 O O . VAL A 1 119 ? -18.078 -10.453 9.586 1 94.81 119 VAL A O 1
ATOM 979 N N . PRO A 1 120 ? -18.906 -10.383 11.594 1 92.5 120 PRO A N 1
ATOM 980 C CA . PRO A 1 120 ? -20.266 -10.477 11.047 1 92.5 120 PRO A CA 1
ATOM 981 C C . PRO A 1 120 ? -20.688 -9.219 10.281 1 92.5 120 PRO A C 1
ATOM 983 O O . PRO A 1 120 ? -20.562 -8.109 10.797 1 92.5 120 PRO A O 1
ATOM 986 N N . ASN A 1 121 ? -21.172 -9.336 9.07 1 91.75 121 ASN A N 1
ATOM 987 C CA . ASN A 1 121 ? -21.703 -8.273 8.219 1 91.75 121 ASN A CA 1
ATOM 988 C C . ASN A 1 121 ? -20.781 -7.047 8.234 1 91.75 121 ASN A C 1
ATOM 990 O O . ASN A 1 121 ? -21.219 -5.953 8.602 1 91.75 121 ASN A O 1
ATOM 994 N N . PRO A 1 122 ? -19.609 -7.234 7.797 1 94.62 122 PRO A N 1
ATOM 995 C CA . PRO A 1 122 ? -18.641 -6.145 7.906 1 94.62 122 PRO A CA 1
ATOM 996 C C . PRO A 1 122 ? -19.016 -4.934 7.051 1 94.62 122 PRO A C 1
ATOM 998 O O . PRO A 1 122 ? -18.5 -3.836 7.27 1 94.62 122 PRO A O 1
ATOM 1001 N N . GLY A 1 123 ? -19.891 -5.109 6.027 1 94.12 123 GLY A N 1
ATOM 1002 C CA . GLY A 1 123 ? -20.312 -4 5.188 1 94.12 123 GLY A CA 1
ATOM 1003 C C . GLY A 1 123 ? -19.156 -3.264 4.539 1 94.12 123 GLY A C 1
ATOM 1004 O O . GLY A 1 123 ? -18.297 -3.885 3.916 1 94.12 123 GLY A O 1
ATOM 1005 N N . ILE A 1 124 ? -19.156 -1.979 4.641 1 95.25 124 ILE A N 1
ATOM 1006 C CA . ILE A 1 124 ? -18.172 -1.146 3.951 1 95.25 124 ILE A CA 1
ATOM 1007 C C . ILE A 1 124 ? -16.797 -1.362 4.562 1 95.25 124 ILE A C 1
ATOM 1009 O O . ILE A 1 124 ? -15.781 -0.959 3.984 1 95.25 124 ILE A O 1
ATOM 1013 N N . TYR A 1 125 ? -16.734 -2.057 5.73 1 96.69 125 TYR A N 1
ATOM 1014 C CA . TYR A 1 125 ? -15.469 -2.188 6.449 1 96.69 125 TYR A CA 1
ATOM 1015 C C . TYR A 1 125 ? -14.781 -3.504 6.109 1 96.69 125 TYR A C 1
ATOM 1017 O O . TYR A 1 125 ? -13.727 -3.826 6.668 1 96.69 125 TYR A O 1
ATOM 1025 N N . ALA A 1 126 ? -15.305 -4.27 5.18 1 96.56 126 ALA A N 1
ATOM 1026 C CA . ALA A 1 126 ? -14.805 -5.609 4.879 1 96.56 126 ALA A CA 1
ATOM 1027 C C . ALA A 1 126 ? -13.328 -5.574 4.504 1 96.56 126 ALA A C 1
ATOM 1029 O O . ALA A 1 126 ? -12.516 -6.289 5.094 1 96.56 126 ALA A O 1
ATOM 1030 N N . LEU A 1 127 ? -12.984 -4.742 3.562 1 95.5 127 LEU A N 1
ATOM 1031 C CA . LEU A 1 127 ? -11.602 -4.691 3.109 1 95.5 127 LEU A CA 1
ATOM 1032 C C . LEU A 1 127 ? -10.695 -4.133 4.199 1 95.5 127 LEU A C 1
ATOM 1034 O O . LEU A 1 127 ? -9.547 -4.559 4.34 1 95.5 127 LEU A O 1
ATOM 1038 N N . PHE A 1 128 ? -11.18 -3.211 4.988 1 96.56 128 PHE A N 1
ATOM 1039 C CA . PHE A 1 128 ? -10.398 -2.699 6.102 1 96.56 128 PHE A CA 1
ATOM 1040 C C . PHE A 1 128 ? -10.055 -3.816 7.082 1 96.56 128 PHE A C 1
ATOM 1042 O O . PHE A 1 128 ? -8.914 -3.924 7.531 1 96.56 128 PHE A O 1
ATOM 1049 N N . PHE A 1 129 ? -11.008 -4.629 7.406 1 97.06 129 PHE A N 1
ATOM 1050 C CA . PHE A 1 129 ? -10.773 -5.707 8.359 1 97.06 129 PHE A CA 1
ATOM 1051 C C . PHE A 1 129 ? -9.797 -6.73 7.793 1 97.06 129 PHE A C 1
ATOM 1053 O O . PHE A 1 129 ? -9.016 -7.332 8.531 1 97.06 129 PHE A O 1
ATOM 1060 N N . LEU A 1 130 ? -9.828 -6.914 6.484 1 95.38 130 LEU A N 1
ATOM 1061 C CA . LEU A 1 130 ? -8.859 -7.82 5.867 1 95.38 130 LEU A CA 1
ATOM 1062 C C . LEU A 1 130 ? -7.449 -7.258 5.969 1 95.38 130 LEU A C 1
ATOM 1064 O O . LEU A 1 130 ? -6.5 -7.996 6.242 1 95.38 130 LEU A O 1
ATOM 1068 N N . ASP A 1 131 ? -7.324 -5.957 5.727 1 94.31 131 ASP A N 1
ATOM 1069 C CA . ASP A 1 131 ? -6.023 -5.309 5.895 1 94.31 131 ASP A CA 1
ATOM 1070 C C . ASP A 1 131 ? -5.555 -5.387 7.344 1 94.31 131 ASP A C 1
ATOM 1072 O O . ASP A 1 131 ? -4.383 -5.672 7.609 1 94.31 131 ASP A O 1
ATOM 1076 N N . LEU A 1 132 ? -6.473 -5.137 8.258 1 95 132 LEU A N 1
ATOM 1077 C CA . LEU A 1 132 ? -6.148 -5.199 9.68 1 95 132 LEU A CA 1
ATOM 1078 C C . LEU A 1 132 ? -5.742 -6.613 10.078 1 95 132 LEU A C 1
ATOM 1080 O O . LEU A 1 132 ? -4.844 -6.797 10.906 1 95 132 LEU A O 1
ATOM 1084 N N . ARG A 1 133 ? -6.422 -7.578 9.539 1 93.75 133 ARG A N 1
ATOM 1085 C CA . ARG A 1 133 ? -6.066 -8.969 9.789 1 93.75 133 ARG A CA 1
ATOM 1086 C C . ARG A 1 133 ? -4.613 -9.242 9.43 1 93.75 133 ARG A C 1
ATOM 1088 O O . ARG A 1 133 ? -3.879 -9.867 10.195 1 93.75 133 ARG A O 1
ATOM 1095 N N . GLU A 1 134 ? -4.27 -8.828 8.234 1 90.56 134 GLU A N 1
ATOM 1096 C CA . GLU A 1 134 ? -2.889 -9.016 7.797 1 90.56 134 GLU A CA 1
ATOM 1097 C C . GLU A 1 134 ? -1.908 -8.352 8.758 1 90.56 134 GLU A C 1
ATOM 1099 O O . GLU A 1 134 ? -0.876 -8.93 9.102 1 90.56 134 GLU A O 1
ATOM 1104 N N . LEU A 1 135 ? -2.215 -7.18 9.156 1 90.56 135 LEU A N 1
ATOM 1105 C CA . LEU A 1 135 ? -1.374 -6.422 10.078 1 90.56 135 LEU A CA 1
ATOM 1106 C C . LEU A 1 135 ? -1.215 -7.16 11.398 1 90.56 135 LEU A C 1
ATOM 1108 O O . LEU A 1 135 ? -0.112 -7.23 11.953 1 90.56 135 LEU A O 1
ATOM 1112 N N . LEU A 1 136 ? -2.311 -7.684 11.93 1 88.69 136 LEU A N 1
ATOM 1113 C CA . LEU A 1 136 ? -2.318 -8.367 13.219 1 88.69 136 LEU A CA 1
ATOM 1114 C C . LEU A 1 136 ? -1.574 -9.695 13.133 1 88.69 136 LEU A C 1
ATOM 1116 O O . LEU A 1 136 ? -0.957 -10.133 14.109 1 88.69 136 LEU A O 1
ATOM 1120 N N . ALA A 1 137 ? -1.66 -10.289 12.023 1 80.19 137 ALA A N 1
ATOM 1121 C CA . ALA A 1 137 ? -1.005 -11.578 11.828 1 80.19 137 ALA A CA 1
ATOM 1122 C C . ALA A 1 137 ? 0.512 -11.422 11.789 1 80.19 137 ALA A C 1
ATOM 1124 O O . ALA A 1 137 ? 1.247 -12.328 12.195 1 80.19 137 ALA A O 1
ATOM 1125 N N . PHE A 1 138 ? 1.047 -10.391 11.219 1 69.44 138 PHE A N 1
ATOM 1126 C CA . PHE A 1 138 ? 2.484 -10.18 11.102 1 69.44 138 PHE A CA 1
ATOM 1127 C C . PHE A 1 138 ? 3.078 -9.734 12.43 1 69.44 138 PHE A C 1
ATOM 1129 O O . PHE A 1 138 ? 4.262 -9.961 12.695 1 69.44 138 PHE A O 1
ATOM 1136 N N . GLY A 1 139 ? 2.568 -8.898 13.258 1 53.41 139 GLY A N 1
ATOM 1137 C CA . GLY A 1 139 ? 3.053 -8.508 14.578 1 53.41 139 GLY A CA 1
ATOM 1138 C C . GLY A 1 139 ? 3.111 -9.664 15.555 1 53.41 139 GLY A C 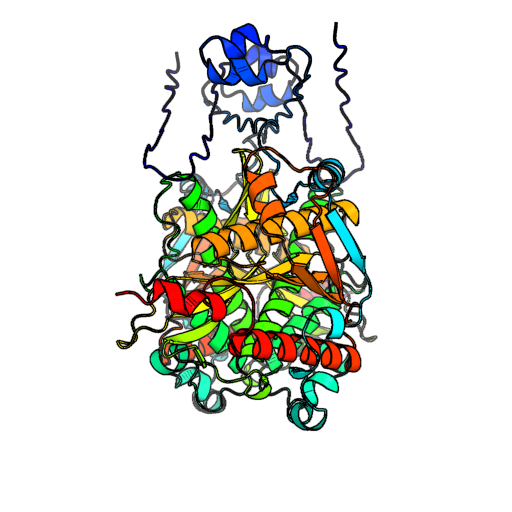1
ATOM 1139 O O . GLY A 1 139 ? 3.883 -9.633 16.516 1 53.41 139 GLY A O 1
ATOM 1140 N N . SER A 1 140 ? 2.184 -10.508 15.594 1 42.91 140 SER A N 1
ATOM 1141 C CA . SER A 1 140 ? 2.236 -11.625 16.531 1 42.91 140 SER A CA 1
ATOM 1142 C C . SER A 1 140 ? 3.395 -12.562 16.203 1 42.91 140 SER A C 1
ATOM 1144 O O . SER A 1 140 ? 3.814 -12.656 15.047 1 42.91 140 SER A O 1
ATOM 1146 N N . GLY A 1 141 ? 4.477 -12.508 16.906 1 38.69 141 GLY A N 1
ATOM 1147 C CA . GLY A 1 141 ? 5.539 -13.492 16.828 1 38.69 141 GLY A CA 1
ATOM 1148 C C . GLY A 1 141 ? 5.203 -14.672 15.93 1 38.69 141 GLY A C 1
ATOM 1149 O O . GLY A 1 141 ? 5.988 -15.617 15.812 1 38.69 141 GLY A O 1
ATOM 1150 N N . ASN A 1 142 ? 4.07 -14.852 15.758 1 34.5 142 ASN A N 1
ATOM 1151 C CA . ASN A 1 142 ? 3.787 -15.938 14.828 1 34.5 142 ASN A CA 1
ATOM 1152 C C . ASN A 1 142 ? 4.242 -15.594 13.414 1 34.5 142 ASN A C 1
ATOM 1154 O O . ASN A 1 142 ? 3.488 -15.008 12.641 1 34.5 142 ASN A O 1
ATOM 1158 N N . THR A 1 143 ? 5.262 -14.883 13.336 1 35 143 THR A N 1
ATOM 1159 C CA . THR A 1 143 ? 5.98 -14.859 12.062 1 35 143 THR A CA 1
ATOM 1160 C C . THR A 1 143 ? 5.688 -16.109 11.25 1 35 143 THR A C 1
ATOM 1162 O O . THR A 1 143 ? 5.902 -17.234 11.727 1 35 143 THR A O 1
ATOM 1165 N N . VAL A 1 144 ? 4.605 -16.219 10.758 1 33.75 144 VAL A N 1
ATOM 1166 C CA . VAL A 1 144 ? 4.688 -17.297 9.766 1 33.75 144 VAL A CA 1
ATOM 1167 C C . VAL A 1 144 ? 6.141 -17.484 9.328 1 33.75 144 VAL A C 1
ATOM 1169 O O . VAL A 1 144 ? 6.758 -16.562 8.773 1 33.75 144 VAL A O 1
ATOM 1172 N N . ALA A 1 145 ? 6.863 -18.094 10.172 1 30.59 145 ALA A N 1
ATOM 1173 C CA . ALA A 1 145 ? 8.203 -18.531 9.789 1 30.59 145 ALA A CA 1
ATOM 1174 C C . ALA A 1 145 ? 8.344 -18.641 8.273 1 30.59 145 ALA A C 1
ATOM 1176 O O . ALA A 1 145 ? 7.723 -19.5 7.645 1 30.59 145 ALA A O 1
ATOM 1177 N N . SER A 1 146 ? 8.086 -17.594 7.652 1 32.72 146 SER A N 1
ATOM 1178 C CA . SER A 1 146 ? 8.711 -17.891 6.363 1 32.72 146 SER A CA 1
ATOM 1179 C C . SER A 1 146 ? 9.945 -18.781 6.535 1 32.72 146 SER A C 1
ATOM 1181 O O . SER A 1 146 ? 10.836 -18.453 7.328 1 32.72 146 SER A O 1
ATOM 1183 N N . ASP A 1 147 ? 9.656 -19.969 6.648 1 29.56 147 ASP A N 1
ATOM 1184 C CA . ASP A 1 147 ? 10.734 -20.953 6.645 1 29.56 147 ASP A CA 1
ATOM 1185 C C . ASP A 1 147 ? 11.938 -20.438 5.859 1 29.56 147 ASP A C 1
ATOM 1187 O O . ASP A 1 147 ? 12.742 -21.219 5.355 1 29.56 147 ASP A O 1
ATOM 1191 N N . VAL A 1 148 ? 11.906 -19.203 5.508 1 31.66 148 VAL A N 1
ATOM 1192 C CA . VAL A 1 148 ? 13.258 -18.969 5.004 1 31.66 148 VAL A CA 1
ATOM 1193 C C . VAL A 1 148 ? 14.266 -19.141 6.133 1 31.66 148 VAL A C 1
ATOM 1195 O O . VAL A 1 148 ? 14.328 -18.312 7.043 1 31.66 148 VAL A O 1
ATOM 1198 N N . SER A 1 149 ? 14.312 -20.297 6.879 1 29 149 SER A N 1
ATOM 1199 C CA . SER A 1 149 ? 15.406 -20.688 7.77 1 29 149 SER A CA 1
ATOM 1200 C C . SER A 1 149 ? 16.656 -19.859 7.492 1 29 149 SER A C 1
ATOM 1202 O O . SER A 1 149 ? 17.219 -19.25 8.406 1 29 149 SER A O 1
ATOM 1204 N N . ASP A 1 150 ? 17.672 -20.609 6.836 1 28.62 150 ASP A N 1
ATOM 1205 C CA . ASP A 1 150 ? 19.109 -20.641 7.062 1 28.62 150 ASP A CA 1
ATOM 1206 C C . ASP A 1 150 ? 19.766 -19.328 6.656 1 28.62 150 ASP A C 1
ATOM 1208 O O . ASP A 1 150 ? 20.953 -19.109 6.914 1 28.62 150 ASP A O 1
ATOM 1212 N N . VAL A 1 151 ? 19.641 -18.859 5.434 1 28.62 151 VAL A N 1
ATOM 1213 C CA . VAL A 1 151 ? 20.781 -18 5.168 1 28.62 151 VAL A CA 1
ATOM 1214 C C . VAL A 1 151 ? 20.656 -16.703 5.953 1 28.62 151 VAL A C 1
ATOM 1216 O O . VAL A 1 151 ? 19.656 -15.984 5.809 1 28.62 151 VAL A O 1
ATOM 1219 N N . SER A 1 152 ? 21.234 -16.484 7.164 1 28.27 152 SER A N 1
ATOM 1220 C CA . SER A 1 152 ? 21.75 -15.438 8.047 1 28.27 152 SER A CA 1
ATOM 1221 C C . SER A 1 152 ? 22.016 -14.148 7.273 1 28.27 152 SER A C 1
ATOM 1223 O O . SER A 1 152 ? 22.766 -13.289 7.734 1 28.27 152 SER A O 1
ATOM 1225 N N . VAL A 1 153 ? 22.062 -14.141 5.977 1 28.36 153 VAL A N 1
ATOM 1226 C CA . VAL A 1 153 ? 22.703 -12.906 5.535 1 28.36 153 VAL A CA 1
ATOM 1227 C C . VAL A 1 153 ? 21.922 -11.703 6.039 1 28.36 153 VAL A C 1
ATOM 1229 O O . VAL A 1 153 ? 20.688 -11.68 5.961 1 28.36 153 VAL A O 1
ATOM 1232 N N . ASP A 1 154 ? 22.484 -10.797 6.734 1 30.38 154 ASP A N 1
ATOM 1233 C CA . ASP A 1 154 ? 22.328 -9.461 7.312 1 30.38 154 ASP A CA 1
ATOM 1234 C C . ASP A 1 154 ? 21.359 -8.617 6.492 1 30.38 154 ASP A C 1
ATOM 1236 O O . ASP A 1 154 ? 20.969 -7.523 6.91 1 30.38 154 ASP A O 1
ATOM 1240 N N . THR A 1 155 ? 21.234 -8.867 5.246 1 32.34 155 THR A N 1
ATOM 1241 C CA . THR A 1 155 ? 20.406 -8.008 4.406 1 32.34 155 THR A CA 1
ATOM 1242 C C . THR A 1 155 ? 18.922 -8.219 4.707 1 32.34 155 THR A C 1
ATOM 1244 O O . THR A 1 155 ? 18.062 -7.617 4.066 1 32.34 155 THR A O 1
ATOM 1247 N N . ARG A 1 156 ? 18.547 -9.125 5.539 1 35.12 156 ARG A N 1
ATOM 1248 C CA . ARG A 1 156 ? 17.266 -9.523 6.094 1 35.12 156 ARG A CA 1
ATOM 1249 C C . ARG A 1 156 ? 16.594 -8.367 6.828 1 35.12 156 ARG A C 1
ATOM 1251 O O . ARG A 1 156 ? 15.375 -8.219 6.793 1 35.12 156 ARG A O 1
ATOM 1258 N N . GLY A 1 157 ? 17.438 -7.648 7.453 1 36.59 157 GLY A N 1
ATOM 1259 C CA . GLY A 1 157 ? 16.922 -6.637 8.359 1 36.59 157 GLY A CA 1
ATOM 1260 C C . GLY A 1 157 ? 16.156 -5.531 7.652 1 36.59 157 GLY A C 1
ATOM 1261 O O . GLY A 1 157 ? 15.133 -5.059 8.148 1 36.59 157 GLY A O 1
ATOM 1262 N N . THR A 1 158 ? 16.766 -4.938 6.645 1 39.97 158 THR A N 1
ATOM 1263 C CA . THR A 1 158 ? 16.203 -3.752 6.023 1 39.97 158 THR A CA 1
ATOM 1264 C C . THR A 1 158 ? 14.93 -4.105 5.246 1 39.97 158 THR A C 1
ATOM 1266 O O . THR A 1 158 ? 13.953 -3.355 5.27 1 39.97 158 THR A O 1
ATOM 1269 N N . ASN A 1 159 ? 14.961 -5.324 4.57 1 42.88 159 ASN A N 1
ATOM 1270 C CA . ASN A 1 159 ? 13.883 -5.715 3.662 1 42.88 159 ASN A CA 1
ATOM 1271 C C . ASN A 1 159 ? 12.609 -6.074 4.422 1 42.88 159 ASN A C 1
ATOM 1273 O O . ASN A 1 159 ? 11.508 -5.766 3.969 1 42.88 159 ASN A O 1
ATOM 1277 N N . ASP A 1 160 ? 12.859 -6.816 5.562 1 47.03 160 ASP A N 1
ATOM 1278 C CA . ASP A 1 160 ? 11.703 -7.164 6.375 1 47.03 160 ASP A CA 1
ATOM 1279 C C . ASP A 1 160 ? 11 -5.914 6.898 1 47.03 160 ASP A C 1
ATOM 1281 O O . ASP A 1 160 ? 9.773 -5.887 7.02 1 47.03 160 ASP A O 1
ATOM 1285 N N . GLU A 1 161 ? 11.891 -4.949 7.141 1 48.75 161 GLU A N 1
ATOM 1286 C CA . GLU A 1 161 ? 11.352 -3.707 7.68 1 48.75 161 GLU A CA 1
ATOM 1287 C C . GLU A 1 161 ? 10.367 -3.066 6.703 1 48.75 161 GLU A C 1
ATOM 1289 O O . GLU A 1 161 ? 9.289 -2.609 7.105 1 48.75 161 GLU A O 1
ATOM 1294 N N . ASP A 1 162 ? 10.734 -3.057 5.449 1 54.41 162 ASP A N 1
ATOM 1295 C CA . ASP A 1 162 ? 9.906 -2.402 4.445 1 54.41 162 ASP A CA 1
ATOM 1296 C C . ASP A 1 162 ? 8.586 -3.146 4.254 1 54.41 162 ASP A C 1
ATOM 1298 O O . ASP A 1 162 ? 7.543 -2.525 4.035 1 54.41 162 ASP A O 1
ATOM 1302 N N . LYS A 1 163 ? 8.688 -4.496 4.609 1 58.06 163 LYS A N 1
ATOM 1303 C CA . LYS A 1 163 ? 7.527 -5.348 4.371 1 58.06 163 LYS A CA 1
ATOM 1304 C C . LYS A 1 163 ? 6.41 -5.043 5.363 1 58.06 163 LYS A C 1
ATOM 1306 O O . LYS A 1 163 ? 5.25 -4.883 4.973 1 58.06 163 LYS A O 1
ATOM 1311 N N . ALA A 1 164 ? 6.797 -4.996 6.59 1 64.31 164 ALA A N 1
ATOM 1312 C CA . ALA A 1 164 ? 5.816 -4.758 7.645 1 64.31 164 ALA A CA 1
ATOM 1313 C C . ALA A 1 164 ? 5.289 -3.328 7.594 1 64.31 164 ALA A C 1
ATOM 1315 O O . ALA A 1 164 ? 4.133 -3.072 7.941 1 64.31 164 ALA A O 1
ATOM 1316 N N . GLU A 1 165 ? 6.012 -2.527 7.031 1 79.5 165 GLU A N 1
ATOM 1317 C CA . GLU A 1 165 ? 5.613 -1.127 6.922 1 79.5 165 GLU A CA 1
ATOM 1318 C C . GLU A 1 165 ? 4.508 -0.943 5.887 1 79.5 165 GLU A C 1
ATOM 1320 O O . GLU A 1 165 ? 3.574 -0.167 6.102 1 79.5 165 GLU A O 1
ATOM 1325 N N . LYS A 1 166 ? 4.574 -1.783 4.887 1 83.38 166 LYS A N 1
ATOM 1326 C CA . LYS A 1 166 ? 3.6 -1.674 3.807 1 83.38 166 LYS A CA 1
ATOM 1327 C C . LYS A 1 166 ? 2.197 -2.033 4.289 1 83.38 166 LYS A C 1
ATOM 1329 O O . LYS A 1 166 ? 1.221 -1.376 3.926 1 83.38 166 LYS A O 1
ATOM 1334 N N . VAL A 1 167 ? 2.145 -3.033 5.086 1 87.88 167 VAL A N 1
ATOM 1335 C CA . VAL A 1 167 ? 0.854 -3.488 5.594 1 87.88 167 VAL A CA 1
ATOM 1336 C C . VAL A 1 167 ? 0.271 -2.438 6.535 1 87.88 167 VAL A C 1
ATOM 1338 O O . VAL A 1 167 ? -0.928 -2.152 6.492 1 87.88 167 VAL A O 1
ATOM 1341 N N . ALA A 1 168 ? 1.104 -1.872 7.352 1 91.19 168 ALA A N 1
ATOM 1342 C CA . ALA A 1 168 ? 0.66 -0.822 8.266 1 91.19 168 ALA A CA 1
ATOM 1343 C C . ALA A 1 168 ? 0.184 0.408 7.5 1 91.19 168 ALA A C 1
ATOM 1345 O O . ALA A 1 168 ? -0.875 0.964 7.801 1 91.19 168 ALA A O 1
ATOM 1346 N N . GLU A 1 169 ? 0.908 0.786 6.543 1 92.5 169 GLU A N 1
ATOM 1347 C CA . GLU A 1 169 ? 0.57 1.918 5.684 1 92.5 169 GLU A CA 1
ATOM 1348 C C . GLU A 1 169 ? -0.789 1.722 5.02 1 92.5 169 GLU A C 1
ATOM 1350 O O . GLU A 1 169 ? -1.649 2.602 5.082 1 92.5 169 GLU A O 1
ATOM 1355 N N . LYS A 1 170 ? -0.939 0.587 4.457 1 92.06 170 LYS A N 1
ATOM 1356 C CA . LYS A 1 170 ? -2.18 0.257 3.762 1 92.06 170 LYS A CA 1
ATOM 1357 C C . LYS A 1 170 ? -3.371 0.3 4.711 1 92.06 170 LYS A C 1
ATOM 1359 O O . LYS A 1 170 ? -4.438 0.806 4.355 1 92.06 170 LYS A O 1
ATOM 1364 N N . THR A 1 171 ? -3.191 -0.216 5.855 1 94.56 171 THR A N 1
ATOM 1365 C CA . THR A 1 171 ? -4.27 -0.287 6.832 1 94.56 171 THR A CA 1
ATOM 1366 C C . THR A 1 171 ? -4.695 1.112 7.273 1 94.56 171 THR A C 1
ATOM 1368 O O . THR A 1 171 ? -5.883 1.434 7.277 1 94.56 171 THR A O 1
ATOM 1371 N N . LEU A 1 172 ? -3.721 1.939 7.594 1 96.69 172 LEU A N 1
ATOM 1372 C CA . LEU A 1 172 ? -4.043 3.287 8.055 1 96.69 172 LEU A CA 1
ATOM 1373 C C . LEU A 1 172 ? -4.672 4.105 6.934 1 96.69 172 LEU A C 1
ATOM 1375 O O . LEU A 1 172 ? -5.691 4.77 7.137 1 96.69 172 LEU A O 1
ATOM 1379 N N . LEU A 1 173 ? -4.113 4.055 5.781 1 96.25 173 LEU A N 1
ATOM 1380 C CA . LEU A 1 173 ? -4.641 4.809 4.648 1 96.25 173 LEU A CA 1
ATOM 1381 C C . LEU A 1 173 ? -6.043 4.34 4.285 1 96.25 173 LEU A C 1
ATOM 1383 O O . LEU A 1 173 ? -6.91 5.152 3.963 1 96.25 173 LEU A O 1
ATOM 1387 N N . GLY A 1 174 ? -6.191 3.037 4.328 1 95.69 174 GLY A N 1
ATOM 1388 C CA . GLY A 1 174 ? -7.531 2.516 4.098 1 95.69 174 GLY A CA 1
ATOM 1389 C C . GLY A 1 174 ? -8.555 3.033 5.094 1 95.69 174 GLY A C 1
ATOM 1390 O O . GLY A 1 174 ? -9.664 3.398 4.715 1 95.69 174 GLY A O 1
ATOM 1391 N N . PHE A 1 175 ? -8.164 3.072 6.367 1 97.38 175 PHE A N 1
ATOM 1392 C CA . PHE A 1 175 ? -9.039 3.602 7.402 1 97.38 175 PHE A CA 1
ATOM 1393 C C . PHE A 1 175 ? -9.391 5.059 7.125 1 97.38 175 PHE A C 1
ATOM 1395 O O . PHE A 1 175 ? -10.562 5.434 7.121 1 97.38 175 PHE A O 1
ATOM 1402 N N . LEU A 1 176 ? -8.422 5.852 6.875 1 97.81 176 LEU A N 1
ATOM 1403 C CA . LEU A 1 176 ? -8.609 7.285 6.684 1 97.81 176 LEU A CA 1
ATOM 1404 C C . LEU A 1 176 ? -9.453 7.562 5.445 1 97.81 176 LEU A C 1
ATOM 1406 O O . LEU A 1 176 ? -10.336 8.422 5.469 1 97.81 176 LEU A O 1
ATOM 1410 N N . ASN A 1 177 ? -9.164 6.844 4.402 1 95.56 177 ASN A N 1
ATOM 1411 C CA . ASN A 1 177 ? -9.883 7.043 3.148 1 95.56 177 ASN A CA 1
ATOM 1412 C C . ASN A 1 177 ? -11.352 6.676 3.279 1 95.56 177 ASN A C 1
ATOM 1414 O O . ASN A 1 177 ? -12.227 7.453 2.895 1 95.56 177 ASN A O 1
ATOM 1418 N N . LEU A 1 178 ? -11.586 5.547 3.846 1 94.56 178 LEU A N 1
ATOM 1419 C CA . LEU A 1 178 ? -12.961 5.094 4.062 1 94.56 178 LEU A CA 1
ATOM 1420 C C . LEU A 1 178 ? -13.703 6.047 4.988 1 94.56 178 LEU A C 1
ATOM 1422 O O . LEU A 1 178 ? -14.844 6.422 4.715 1 94.56 178 LEU A O 1
ATOM 1426 N N . TRP A 1 179 ? -13.008 6.453 6.023 1 94.56 179 TRP A N 1
ATOM 1427 C CA . TRP A 1 179 ? -13.641 7.297 7.035 1 94.56 179 TRP A CA 1
ATOM 1428 C C . TRP A 1 179 ? -13.945 8.68 6.477 1 94.56 179 TRP A C 1
ATOM 1430 O O . TRP A 1 179 ? -14.992 9.266 6.781 1 94.56 179 TRP A O 1
ATOM 1440 N N . ASN A 1 180 ? -13.094 9.188 5.656 1 94.69 180 ASN A N 1
ATOM 1441 C CA . ASN A 1 180 ? -13.281 10.5 5.031 1 94.69 180 ASN A CA 1
ATOM 1442 C C . ASN A 1 180 ? -14.57 10.555 4.227 1 94.69 180 ASN A C 1
ATOM 1444 O O . ASN A 1 180 ? -15.141 11.633 4.027 1 94.69 180 ASN A O 1
ATOM 1448 N N . CYS A 1 181 ? -15.039 9.422 3.789 1 92.5 181 CYS A N 1
ATOM 1449 C CA . CYS A 1 181 ? -16.203 9.367 2.918 1 92.5 181 CYS A CA 1
ATOM 1450 C C . CYS A 1 181 ? -17.484 9.195 3.73 1 92.5 181 CYS A C 1
ATOM 1452 O O . CYS A 1 181 ? -18.578 9.141 3.168 1 92.5 181 CYS A O 1
ATOM 1454 N N . GLN A 1 182 ? -17.359 9.086 5.008 1 94.38 182 GLN A N 1
ATOM 1455 C CA . GLN A 1 182 ? -18.547 8.914 5.848 1 94.38 182 GLN A CA 1
ATOM 1456 C C . GLN A 1 182 ? -19.203 10.258 6.16 1 94.38 182 GLN A C 1
ATOM 1458 O O . GLN A 1 182 ? -18.516 11.258 6.375 1 94.38 182 GLN A O 1
ATOM 1463 N N . ASP A 1 183 ? -20.453 10.258 6.305 1 93.06 183 ASP A N 1
ATOM 1464 C CA . ASP A 1 183 ? -21.219 11.469 6.582 1 93.06 183 ASP A CA 1
ATOM 1465 C C . ASP A 1 183 ? -20.812 12.094 7.914 1 93.06 183 ASP A C 1
ATOM 1467 O O . ASP A 1 183 ? -20.844 13.312 8.07 1 93.06 183 ASP A O 1
ATOM 1471 N N . ILE A 1 184 ? -20.422 11.281 8.812 1 95.62 184 ILE A N 1
ATOM 1472 C CA . ILE A 1 184 ? -20.062 11.734 10.148 1 95.62 184 ILE A CA 1
ATOM 1473 C C . ILE A 1 184 ? -18.875 12.695 10.055 1 95.62 184 ILE A C 1
ATOM 1475 O O . ILE A 1 184 ? -18.656 13.5 10.961 1 95.62 184 ILE A O 1
ATOM 1479 N N . CYS A 1 185 ? -18.047 12.648 9 1 95.75 185 CYS A N 1
ATOM 1480 C CA . CYS A 1 185 ? -16.859 13.477 8.828 1 95.75 185 CYS A CA 1
ATOM 1481 C C . CYS A 1 185 ? -17.203 14.758 8.078 1 95.75 185 CYS A C 1
ATOM 1483 O O . CYS A 1 185 ? -16.328 15.609 7.875 1 95.75 185 CYS A O 1
ATOM 1485 N N . GLY A 1 186 ? -18.391 14.93 7.664 1 91.06 186 GLY A N 1
ATOM 1486 C CA . GLY A 1 186 ? -18.781 16.062 6.832 1 91.06 186 GLY A CA 1
ATOM 1487 C C . GLY A 1 186 ? -18.938 15.688 5.367 1 91.06 186 GLY A C 1
ATOM 1488 O O . GLY A 1 186 ? -18.734 14.539 4.984 1 91.06 186 GLY A O 1
ATOM 1489 N N . PRO A 1 187 ? -19.328 16.641 4.641 1 87.62 187 PRO A N 1
ATOM 1490 C CA . PRO A 1 187 ? -19.578 16.344 3.229 1 87.62 187 PRO A CA 1
ATOM 1491 C C . PRO A 1 187 ? -18.297 16.109 2.434 1 87.62 187 PRO A C 1
ATOM 1493 O O . PRO A 1 187 ? -17.234 16.594 2.803 1 87.62 187 PRO A O 1
ATOM 1496 N N . GLY A 1 188 ? -18.438 15.297 1.415 1 84.88 188 GLY A N 1
ATOM 1497 C CA . GLY A 1 188 ? -17.312 15.07 0.534 1 84.88 188 GLY A CA 1
ATOM 1498 C C . GLY A 1 188 ? -16.766 16.344 -0.076 1 84.88 188 GLY A C 1
ATOM 1499 O O . GLY A 1 188 ? -15.547 16.547 -0.121 1 84.88 188 GLY A O 1
ATOM 1500 N N . ARG A 1 189 ? -17.703 17.125 -0.54 1 87.81 189 ARG A N 1
ATOM 1501 C CA . ARG A 1 189 ? -17.391 18.469 -1.001 1 87.81 189 ARG A CA 1
ATOM 1502 C C . ARG A 1 189 ? -17.891 19.516 -0.022 1 87.81 189 ARG A C 1
ATOM 1504 O O . ARG A 1 189 ? -19 19.375 0.521 1 87.81 189 ARG A O 1
ATOM 1511 N N . PHE A 1 190 ? -17.016 20.438 0.205 1 88.19 190 PHE A N 1
ATOM 1512 C CA . PHE A 1 190 ? -17.375 21.469 1.169 1 88.19 190 PHE A CA 1
ATOM 1513 C C . PHE A 1 190 ? -16.984 22.859 0.648 1 88.19 190 PHE A C 1
ATOM 1515 O O . PHE A 1 190 ? -16.125 22.969 -0.231 1 88.19 190 PHE A O 1
ATOM 1522 N N . ASP A 1 191 ? -17.703 23.797 1.156 1 86.19 191 ASP A N 1
ATOM 1523 C CA . ASP A 1 191 ? -17.5 25.156 0.669 1 86.19 191 ASP A CA 1
ATOM 1524 C C . ASP A 1 191 ? -16.891 26.047 1.751 1 86.19 191 ASP A C 1
ATOM 1526 O O . ASP A 1 191 ? -17.359 26.047 2.895 1 86.19 191 ASP A O 1
ATOM 1530 N N . ILE A 1 192 ? -15.836 26.625 1.351 1 82.19 192 ILE A N 1
ATOM 1531 C CA . ILE A 1 192 ? -15.242 27.656 2.197 1 82.19 192 ILE A CA 1
ATOM 1532 C C . ILE A 1 192 ? -15.195 28.984 1.444 1 82.19 192 ILE A C 1
ATOM 1534 O O . ILE A 1 192 ? -14.5 29.109 0.434 1 82.19 192 ILE A O 1
ATOM 1538 N N . ASP A 1 193 ? -16 29.969 1.929 1 78.56 193 ASP A N 1
ATOM 1539 C CA . ASP A 1 193 ? -16.047 31.312 1.35 1 78.56 193 ASP A CA 1
ATOM 1540 C C . ASP A 1 193 ? -16.375 31.25 -0.142 1 78.56 193 ASP A C 1
ATOM 1542 O O . ASP A 1 193 ? -15.664 31.844 -0.959 1 78.56 193 ASP A O 1
ATOM 1546 N N . GLY A 1 194 ? -17.25 30.422 -0.494 1 77 194 GLY A N 1
ATOM 1547 C CA . GLY A 1 194 ? -17.734 30.359 -1.859 1 77 194 GLY A CA 1
ATOM 1548 C C . GLY A 1 194 ? -16.922 29.438 -2.748 1 77 194 GLY A C 1
ATOM 1549 O O . GLY A 1 194 ? -17.234 29.266 -3.926 1 77 194 GLY A O 1
ATOM 1550 N N . THR A 1 195 ? -15.828 28.891 -2.219 1 81.44 195 THR A N 1
ATOM 1551 C CA . THR A 1 195 ? -15 27.984 -3 1 81.44 195 THR A CA 1
ATOM 1552 C C . THR A 1 195 ? -15.273 26.531 -2.607 1 81.44 195 THR A C 1
ATOM 1554 O O . THR A 1 195 ? -15.148 26.172 -1.435 1 81.44 195 THR A O 1
ATOM 1557 N N . THR A 1 196 ? -15.617 25.766 -3.58 1 85.75 196 THR A N 1
ATOM 1558 C CA . THR A 1 196 ? -15.867 24.359 -3.332 1 85.75 196 THR A CA 1
ATOM 1559 C C . THR A 1 196 ? -14.562 23.578 -3.277 1 85.75 196 THR A C 1
ATOM 1561 O O . THR A 1 196 ? -13.703 23.719 -4.156 1 85.75 196 THR A O 1
ATOM 1564 N N . MET A 1 197 ? -14.453 22.812 -2.182 1 88.5 197 MET A N 1
ATOM 1565 C CA . MET A 1 197 ? -13.227 22.047 -1.965 1 88.5 197 MET A CA 1
ATOM 1566 C C . MET A 1 197 ? -13.531 20.578 -1.691 1 88.5 197 MET A C 1
ATOM 1568 O O . MET A 1 197 ? -14.68 20.219 -1.402 1 88.5 197 MET A O 1
ATOM 1572 N N . GLU A 1 198 ? -12.508 19.812 -1.896 1 89.5 198 GLU A N 1
ATOM 1573 C CA . GLU A 1 198 ? -12.594 18.391 -1.599 1 89.5 198 GLU A CA 1
ATOM 1574 C C . GLU A 1 198 ? -11.344 17.906 -0.86 1 89.5 198 GLU A C 1
ATOM 1576 O O . GLU A 1 198 ? -10.227 18.312 -1.182 1 89.5 198 GLU A O 1
ATOM 1581 N N . LEU A 1 199 ? -11.594 17.141 0.15 1 92 199 LEU A N 1
ATOM 1582 C CA . LEU A 1 199 ? -10.5 16.484 0.87 1 92 199 LEU A CA 1
ATOM 1583 C C . LEU A 1 199 ? -10.312 15.055 0.39 1 92 199 LEU A C 1
ATOM 1585 O O . LEU A 1 199 ? -11.242 14.25 0.442 1 92 199 LEU A O 1
ATOM 1589 N N . ASP A 1 200 ? -9.125 14.742 -0.08 1 91.31 200 ASP A N 1
ATOM 1590 C CA . ASP A 1 200 ? -8.805 13.406 -0.569 1 91.31 200 ASP A CA 1
ATOM 1591 C C . ASP A 1 200 ? -7.633 12.797 0.2 1 91.31 200 ASP A C 1
ATOM 1593 O O . ASP A 1 200 ? -6.641 13.484 0.46 1 91.31 200 ASP A O 1
ATOM 1597 N N . VAL A 1 201 ? -7.82 11.57 0.602 1 93.5 201 VAL A N 1
ATOM 1598 C CA . VAL A 1 201 ? -6.707 10.812 1.159 1 93.5 201 VAL A CA 1
ATOM 1599 C C . VAL A 1 201 ? -5.938 10.125 0.035 1 93.5 201 VAL A C 1
ATOM 1601 O O . VAL A 1 201 ? -6.52 9.398 -0.771 1 93.5 201 VAL A O 1
ATOM 1604 N N . ARG A 1 202 ? -4.684 10.352 0.039 1 90.25 202 ARG A N 1
ATOM 1605 C CA . ARG A 1 202 ? -3.857 9.844 -1.053 1 90.25 202 ARG A CA 1
ATOM 1606 C C . ARG A 1 202 ? -2.803 8.867 -0.536 1 90.25 202 ARG A C 1
ATOM 1608 O O . ARG A 1 202 ? -2.123 9.148 0.453 1 90.25 202 ARG A O 1
ATOM 1615 N N . SER A 1 203 ? -2.678 7.773 -1.267 1 88.94 203 SER A N 1
ATOM 1616 C CA . SER A 1 203 ? -1.673 6.777 -0.912 1 88.94 203 SER A CA 1
ATOM 1617 C C . SER A 1 203 ? -0.306 7.141 -1.48 1 88.94 203 SER A C 1
ATOM 1619 O O . SER A 1 203 ? 0.712 6.574 -1.077 1 88.94 203 SER A O 1
ATOM 1621 N N . GLN A 1 204 ? -0.268 8.07 -2.322 1 83.31 204 GLN A N 1
ATOM 1622 C CA . GLN A 1 204 ? 1.007 8.562 -2.834 1 83.31 204 GLN A CA 1
ATOM 1623 C C . GLN A 1 204 ? 1.748 9.375 -1.778 1 83.31 204 GLN A C 1
ATOM 1625 O O . GLN A 1 204 ? 1.123 10.055 -0.96 1 83.31 204 GLN A O 1
ATOM 1630 N N . SER A 1 205 ? 3.031 9.32 -1.893 1 85.81 205 SER A N 1
ATOM 1631 C CA . SER A 1 205 ? 3.828 10.117 -0.962 1 85.81 205 SER A CA 1
ATOM 1632 C C . SER A 1 205 ? 3.75 11.602 -1.293 1 85.81 205 SER A C 1
ATOM 1634 O O . SER A 1 205 ? 3.738 11.984 -2.465 1 85.81 205 SER A O 1
ATOM 1636 N N . PHE A 1 206 ? 3.65 12.375 -0.287 1 87 206 PHE A N 1
ATOM 1637 C CA . PHE A 1 206 ? 3.916 13.797 -0.45 1 87 206 PHE A CA 1
ATOM 1638 C C . PHE A 1 206 ? 5.414 14.07 -0.501 1 87 206 PHE A C 1
ATOM 1640 O O . PHE A 1 206 ? 6.133 13.781 0.458 1 87 206 PHE A O 1
ATOM 1647 N N . HIS A 1 207 ? 5.836 14.5 -1.604 1 84 207 HIS A N 1
ATOM 1648 C CA . HIS A 1 207 ? 7.238 14.867 -1.763 1 84 207 HIS A CA 1
ATOM 1649 C C . HIS A 1 207 ? 7.48 16.312 -1.361 1 84 207 HIS A C 1
ATOM 1651 O O . HIS A 1 207 ? 7.43 17.219 -2.205 1 84 207 HIS A O 1
ATOM 1657 N N . GLY A 1 208 ? 7.734 16.406 -0.089 1 81.31 208 GLY A N 1
ATOM 1658 C CA . GLY A 1 208 ? 7.992 17.75 0.427 1 81.31 208 GLY A CA 1
ATOM 1659 C C . GLY A 1 208 ? 9.461 18.109 0.443 1 81.31 208 GLY A C 1
ATOM 1660 O O . GLY A 1 208 ? 10.328 17.234 0.289 1 81.31 208 GLY A O 1
ATOM 1661 N N . ARG A 1 209 ? 9.664 19.438 0.433 1 82.5 209 ARG A N 1
ATOM 1662 C CA . ARG A 1 209 ? 11 20 0.638 1 82.5 209 ARG A CA 1
ATOM 1663 C C . ARG A 1 209 ? 10.977 21.078 1.708 1 82.5 209 ARG A C 1
ATOM 1665 O O . ARG A 1 209 ? 10.07 21.906 1.738 1 82.5 209 ARG A O 1
ATOM 1672 N N . LEU A 1 210 ? 11.852 20.828 2.566 1 84.06 210 LEU A N 1
ATOM 1673 C CA . LEU A 1 210 ? 11.992 21.938 3.514 1 84.06 210 LEU A CA 1
ATOM 1674 C C . LEU A 1 210 ? 13.336 22.641 3.338 1 84.06 210 LEU A C 1
ATOM 1676 O O . LEU A 1 210 ? 14.312 22.016 2.916 1 84.06 210 LEU A O 1
ATOM 1680 N N . THR A 1 211 ? 13.273 23.859 3.553 1 81.75 211 THR A N 1
ATOM 1681 C CA . THR A 1 211 ? 14.453 24.703 3.404 1 81.75 211 THR A CA 1
ATOM 1682 C C . THR A 1 211 ? 14.992 25.125 4.77 1 81.75 211 THR A C 1
ATOM 1684 O O . THR A 1 211 ? 14.242 25.625 5.609 1 81.75 211 THR A O 1
ATOM 1687 N N . ILE A 1 212 ? 16.188 24.797 4.973 1 79.19 212 ILE A N 1
ATOM 1688 C CA . ILE A 1 212 ? 16.906 25.25 6.164 1 79.19 212 ILE A CA 1
ATOM 1689 C C . ILE A 1 212 ? 18.125 26.078 5.758 1 79.19 212 ILE A C 1
ATOM 1691 O O . ILE A 1 212 ? 19.094 25.547 5.207 1 79.19 212 ILE A O 1
ATOM 1695 N N . GLN A 1 213 ? 18 27.438 6.02 1 75.5 213 GLN A N 1
ATOM 1696 C CA . GLN A 1 213 ? 19.109 28.359 5.727 1 75.5 213 GLN A CA 1
ATOM 1697 C C . GLN A 1 213 ? 19.609 28.172 4.301 1 75.5 213 GLN A C 1
ATOM 1699 O O . GLN A 1 213 ? 20.812 28.031 4.078 1 75.5 213 GLN A O 1
ATOM 1704 N N . GLY A 1 214 ? 18.688 28.016 3.457 1 68.56 214 GLY A N 1
ATOM 1705 C CA . GLY A 1 214 ? 19 27.969 2.035 1 68.56 214 GLY A CA 1
ATOM 1706 C C . GLY A 1 214 ? 19.219 26.562 1.516 1 68.56 214 GLY A C 1
ATOM 1707 O O . GLY A 1 214 ? 19.266 26.344 0.304 1 68.56 214 GLY A O 1
ATOM 1708 N N . SER A 1 215 ? 19.359 25.625 2.402 1 70.69 215 SER A N 1
ATOM 1709 C CA . SER A 1 215 ? 19.562 24.234 1.991 1 70.69 215 SER A CA 1
ATOM 1710 C C . SER A 1 215 ? 18.234 23.484 1.947 1 70.69 215 SER A C 1
ATOM 1712 O O . SER A 1 215 ? 17.344 23.734 2.768 1 70.69 215 SER A O 1
ATOM 1714 N N . LEU A 1 216 ? 18.219 22.594 1.004 1 76.12 216 LEU A N 1
ATOM 1715 C CA . LEU A 1 216 ? 16.984 21.844 0.829 1 76.12 216 LEU A CA 1
ATOM 1716 C C . LEU A 1 216 ? 17.109 20.453 1.451 1 76.12 216 LEU A C 1
ATOM 1718 O O . LEU A 1 216 ? 18.141 19.797 1.33 1 76.12 216 LEU A O 1
ATOM 1722 N N . VAL A 1 217 ? 16.078 20.109 2.158 1 79.56 217 VAL A N 1
ATOM 1723 C CA . VAL A 1 217 ? 15.945 18.766 2.729 1 79.56 217 VAL A CA 1
ATOM 1724 C C . VAL A 1 217 ? 14.719 18.078 2.139 1 79.56 217 VAL A C 1
ATOM 1726 O O . VAL A 1 217 ? 13.609 18.609 2.203 1 79.56 217 VAL A O 1
ATOM 1729 N N . ASN A 1 218 ? 14.992 16.906 1.57 1 81.56 218 ASN A N 1
ATOM 1730 C CA . ASN A 1 218 ? 13.867 16.141 1.044 1 81.56 218 ASN A CA 1
ATOM 1731 C C . ASN A 1 218 ? 13.102 15.438 2.158 1 81.56 218 ASN A C 1
ATOM 1733 O O . ASN A 1 218 ? 13.703 14.914 3.1 1 81.56 218 ASN A O 1
ATOM 1737 N N . SER A 1 219 ? 11.828 15.531 2.023 1 87.25 219 SER A N 1
ATOM 1738 C CA . SER A 1 219 ? 10.93 14.859 2.955 1 87.25 219 SER A CA 1
ATOM 1739 C C . SER A 1 219 ? 9.828 14.109 2.215 1 87.25 219 SER A C 1
ATOM 1741 O O . SER A 1 219 ? 9.133 14.688 1.378 1 87.25 219 SER A O 1
ATOM 1743 N N . LEU A 1 220 ? 9.727 12.82 2.496 1 87.06 220 LEU A N 1
ATOM 1744 C CA . LEU A 1 220 ? 8.695 11.984 1.889 1 87.06 220 LEU A CA 1
ATOM 1745 C C . LEU A 1 220 ? 7.797 11.367 2.955 1 87.06 220 LEU A C 1
ATOM 1747 O O . LEU A 1 220 ? 8.289 10.797 3.932 1 87.06 220 LEU A O 1
ATOM 1751 N N . THR A 1 221 ? 6.516 11.586 2.764 1 90.06 221 THR A N 1
ATOM 1752 C CA . THR A 1 221 ? 5.562 10.898 3.625 1 90.06 221 THR A CA 1
ATOM 1753 C C . THR A 1 221 ? 5.074 9.602 2.969 1 90.06 221 THR A C 1
ATOM 1755 O O . THR A 1 221 ? 5.312 9.375 1.781 1 90.06 221 THR A O 1
ATOM 1758 N N . ASP A 1 222 ? 4.449 8.758 3.725 1 89.75 222 ASP A N 1
ATOM 1759 C CA . ASP A 1 222 ? 3.9 7.52 3.184 1 89.75 222 ASP A CA 1
ATOM 1760 C C . ASP A 1 222 ? 2.543 7.758 2.529 1 89.75 222 ASP A C 1
ATOM 1762 O O . ASP A 1 222 ? 2.068 6.926 1.75 1 89.75 222 ASP A O 1
ATOM 1766 N N . GLY A 1 223 ? 1.909 8.766 2.744 1 92.62 223 GLY A N 1
ATOM 1767 C CA . GLY A 1 223 ? 0.64 9.25 2.225 1 92.62 223 GLY A CA 1
ATOM 1768 C C . GLY A 1 223 ? 0.26 10.617 2.758 1 92.62 223 GLY A C 1
ATOM 1769 O O . GLY A 1 223 ? 1.015 11.219 3.521 1 92.62 223 GLY A O 1
ATOM 1770 N N . TYR A 1 224 ? -0.848 11.211 2.262 1 94.44 224 TYR A N 1
ATOM 1771 C CA . TYR A 1 224 ? -1.258 12.508 2.787 1 94.44 224 TYR A CA 1
ATOM 1772 C C . TYR A 1 224 ? -2.703 12.812 2.414 1 94.44 224 TYR A C 1
ATOM 1774 O O . TYR A 1 224 ? -3.291 12.133 1.567 1 94.44 224 TYR A O 1
ATOM 1782 N N . GLY A 1 225 ? -3.238 13.695 3.209 1 94.31 225 GLY A N 1
ATOM 1783 C CA . GLY A 1 225 ? -4.504 14.305 2.836 1 94.31 225 GLY A CA 1
ATOM 1784 C C . GLY A 1 225 ? -4.34 15.586 2.041 1 94.31 225 GLY A C 1
ATOM 1785 O O . GLY A 1 225 ? -3.541 16.453 2.406 1 94.31 225 GLY A O 1
ATOM 1786 N N . ALA A 1 226 ? -5.078 15.664 0.91 1 90.94 226 ALA A N 1
ATOM 1787 C CA . ALA A 1 226 ? -4.996 16.844 0.042 1 90.94 226 ALA A CA 1
ATOM 1788 C C . ALA A 1 226 ? -6.344 17.547 -0.057 1 90.94 226 ALA A C 1
ATOM 1790 O O . ALA A 1 226 ? -7.387 16.891 -0.157 1 90.94 226 ALA A O 1
ATOM 1791 N N . VAL A 1 227 ? -6.277 18.781 0.053 1 89 227 VAL A N 1
ATOM 1792 C CA . VAL A 1 227 ? -7.457 19.594 -0.232 1 89 227 VAL A CA 1
ATOM 1793 C C . VAL A 1 227 ? -7.32 20.234 -1.61 1 89 227 VAL A C 1
ATOM 1795 O O . VAL A 1 227 ? -6.312 20.891 -1.902 1 89 227 VAL A O 1
ATOM 1798 N N . THR A 1 228 ? -8.305 19.969 -2.441 1 82.88 228 THR A N 1
ATOM 1799 C CA . THR A 1 228 ? -8.305 20.516 -3.795 1 82.88 228 THR A CA 1
ATOM 1800 C C . THR A 1 228 ? -9.516 21.422 -4.016 1 82.88 228 THR A C 1
ATOM 1802 O O . THR A 1 228 ? -10.57 21.203 -3.414 1 82.88 228 THR A O 1
ATOM 1805 N N . HIS A 1 229 ? -9.281 22.438 -4.906 1 78.56 229 HIS A N 1
ATOM 1806 C CA . HIS A 1 229 ? -10.375 23.297 -5.34 1 78.56 229 HIS A CA 1
ATOM 1807 C C . HIS A 1 229 ? -11.125 22.688 -6.52 1 78.56 229 HIS A C 1
ATOM 1809 O O . HIS A 1 229 ? -10.508 22.125 -7.422 1 78.56 229 HIS A O 1
ATOM 1815 N N . CYS A 1 230 ? -12.383 22.625 -6.281 1 70.88 230 CYS A N 1
ATOM 1816 C CA . CYS A 1 230 ? -13.195 22.094 -7.371 1 70.88 230 CYS A CA 1
ATOM 1817 C C . CYS A 1 230 ? -13.656 23.203 -8.305 1 70.88 230 CYS A C 1
ATOM 1819 O O . CYS A 1 230 ? -14.141 24.234 -7.852 1 70.88 230 CYS A O 1
ATOM 1821 N N . ASN A 1 231 ? -12.969 23.375 -9.477 1 60.31 231 ASN A N 1
ATOM 1822 C CA . ASN A 1 231 ? -13.477 24.406 -10.375 1 60.31 231 ASN A CA 1
ATOM 1823 C C . ASN A 1 231 ? -14.898 24.109 -10.828 1 60.31 231 ASN A C 1
ATOM 1825 O O . ASN A 1 231 ? -15.352 22.969 -10.758 1 60.31 231 ASN A O 1
ATOM 1829 N N . ARG A 1 232 ? -15.602 25.25 -11.078 1 51.75 232 ARG A N 1
ATOM 1830 C CA . ARG A 1 232 ? -16.984 25.234 -11.523 1 51.75 232 ARG A CA 1
ATOM 1831 C C . ARG A 1 232 ? -17.203 24.219 -12.633 1 51.75 232 ARG A C 1
ATOM 1833 O O . ARG A 1 232 ? -18.281 23.625 -12.734 1 51.75 232 ARG A O 1
ATOM 1840 N N . ASP A 1 233 ? -16.266 24.188 -13.477 1 48.03 233 ASP A N 1
ATOM 1841 C CA . ASP A 1 233 ? -16.516 23.344 -14.648 1 48.03 233 ASP A CA 1
ATOM 1842 C C . ASP A 1 233 ? -16.047 21.906 -14.406 1 48.03 233 ASP A C 1
ATOM 1844 O O . ASP A 1 233 ? -16 21.109 -15.344 1 48.03 233 ASP A O 1
ATOM 1848 N N . GLY A 1 234 ? -15.906 21.578 -13.164 1 48.16 234 GLY A N 1
ATOM 1849 C CA . GLY A 1 234 ? -15.586 20.203 -12.875 1 48.16 234 GLY A CA 1
ATOM 1850 C C . GLY A 1 234 ? -14.094 19.906 -12.93 1 48.16 234 GLY A C 1
ATOM 1851 O O . GLY A 1 234 ? -13.664 18.797 -12.609 1 48.16 234 GLY A O 1
ATOM 1852 N N . LYS A 1 235 ? -13.453 20.922 -13.648 1 49.28 235 LYS A N 1
ATOM 1853 C CA . LYS A 1 235 ? -12.031 20.656 -13.781 1 49.28 235 LYS A CA 1
ATOM 1854 C C . LYS A 1 235 ? -11.281 20.969 -12.484 1 49.28 235 LYS A C 1
ATOM 1856 O O . LYS A 1 235 ? -11.57 21.984 -11.836 1 49.28 235 LYS A O 1
ATOM 1861 N N . LYS A 1 236 ? -10.914 20.125 -11.719 1 49 236 LYS A N 1
ATOM 1862 C CA . LYS A 1 236 ? -10.195 20.188 -10.445 1 49 236 LYS A CA 1
ATOM 1863 C C . LYS A 1 236 ? -8.875 20.938 -10.609 1 49 236 LYS A C 1
ATOM 1865 O O . LYS A 1 236 ? -8.078 20.609 -11.492 1 49 236 LYS A O 1
ATOM 1870 N N . ARG A 1 237 ? -8.914 22.453 -10.586 1 50.84 237 ARG A N 1
ATOM 1871 C CA . ARG A 1 237 ? -7.648 23.188 -10.562 1 50.84 237 ARG A CA 1
ATOM 1872 C C . ARG A 1 237 ? -6.887 22.922 -9.266 1 50.84 237 ARG A C 1
ATOM 1874 O O . ARG A 1 237 ? -7.496 22.688 -8.219 1 50.84 237 ARG A O 1
ATOM 1881 N N . VAL A 1 238 ? -5.547 22.672 -9.336 1 49.53 238 VAL A N 1
ATOM 1882 C CA . VAL A 1 238 ? -4.461 21.953 -8.672 1 49.53 238 VAL A CA 1
ATOM 1883 C C . VAL A 1 238 ? -4.078 22.672 -7.387 1 49.53 238 VAL A C 1
ATOM 1885 O O . VAL A 1 238 ? -2.957 22.531 -6.891 1 49.53 238 VAL A O 1
ATOM 1888 N N . SER A 1 239 ? -4.562 23.922 -6.91 1 54.69 239 SER A N 1
ATOM 1889 C CA . SER A 1 239 ? -3.736 24.141 -5.73 1 54.69 239 SER A CA 1
ATOM 1890 C C . SER A 1 239 ? -4.023 23.094 -4.648 1 54.69 239 SER A C 1
ATOM 1892 O O . SER A 1 239 ? -5.176 22.906 -4.258 1 54.69 239 SER A O 1
ATOM 1894 N N . THR A 1 240 ? -3.098 22.266 -4.434 1 70.56 240 THR A N 1
ATOM 1895 C CA . THR A 1 240 ? -3.248 21.188 -3.469 1 70.56 240 THR A CA 1
ATOM 1896 C C . THR A 1 240 ? -2.611 21.562 -2.135 1 70.56 240 THR A C 1
ATOM 1898 O O . THR A 1 240 ? -1.449 21.969 -2.088 1 70.56 240 THR A O 1
ATOM 1901 N N . THR A 1 241 ? -3.465 21.922 -1.144 1 84.31 241 THR A N 1
ATOM 1902 C CA . THR A 1 241 ? -3.006 22.016 0.238 1 84.31 241 THR A CA 1
ATOM 1903 C C . THR A 1 241 ? -2.865 20.625 0.857 1 84.31 241 THR A C 1
ATOM 1905 O O . THR A 1 241 ? -3.732 19.766 0.679 1 84.31 241 THR A O 1
ATOM 1908 N N . VAL A 1 242 ? -1.716 20.469 1.439 1 90.69 242 VAL A N 1
ATOM 1909 C CA . VAL A 1 242 ? -1.535 19.234 2.197 1 90.69 242 VAL A CA 1
ATOM 1910 C C . VAL A 1 242 ? -2.178 19.375 3.574 1 90.69 242 VAL A C 1
ATOM 1912 O O . VAL A 1 242 ? -1.684 20.125 4.426 1 90.69 242 VAL A O 1
ATOM 1915 N N . ALA A 1 243 ? -3.236 18.719 3.75 1 93.5 243 ALA A N 1
ATOM 1916 C CA . ALA A 1 243 ? -4.012 18.828 4.984 1 93.5 243 ALA A CA 1
ATOM 1917 C C . ALA A 1 243 ? -3.35 18.047 6.117 1 93.5 243 ALA A C 1
ATOM 1919 O O . ALA A 1 243 ? -3.367 18.484 7.27 1 93.5 243 ALA A O 1
ATOM 1920 N N . PHE A 1 244 ? -2.836 16.953 5.848 1 96.25 244 PHE A N 1
ATOM 1921 C CA . PHE A 1 244 ? -2.111 16.141 6.824 1 96.25 244 PHE A CA 1
ATOM 1922 C C . PHE A 1 244 ? -1.173 15.172 6.125 1 96.25 244 PHE A C 1
ATOM 1924 O O . PHE A 1 244 ? -1.34 14.883 4.938 1 96.25 244 PHE A O 1
ATOM 1931 N N . GLY A 1 245 ? -0.138 14.734 6.848 1 96.31 245 GLY A N 1
ATOM 1932 C CA . GLY A 1 245 ? 0.72 13.648 6.395 1 96.31 245 GLY A CA 1
ATOM 1933 C C . GLY A 1 245 ? 0.381 12.312 7.031 1 96.31 245 GLY A C 1
ATOM 1934 O O . GLY A 1 245 ? -0.359 12.258 8.016 1 96.31 245 GLY A O 1
ATOM 1935 N N . VAL A 1 246 ? 0.875 11.242 6.422 1 96.06 246 VAL A N 1
ATOM 1936 C CA . VAL A 1 246 ? 0.748 9.891 6.973 1 96.06 246 VAL A CA 1
ATOM 1937 C C . VAL A 1 246 ? 2.119 9.219 7.02 1 96.06 246 VAL A C 1
ATOM 1939 O O . VAL A 1 246 ? 2.869 9.266 6.039 1 96.06 246 VAL A O 1
ATOM 1942 N N . GLU A 1 247 ? 2.426 8.664 8.195 1 92.81 247 GLU A N 1
ATOM 1943 C CA . GLU A 1 247 ? 3.682 7.941 8.367 1 92.81 247 GLU A CA 1
ATOM 1944 C C . GLU A 1 247 ? 3.449 6.574 9.008 1 92.81 247 GLU A C 1
ATOM 1946 O O . GLU A 1 247 ? 2.725 6.465 10 1 92.81 247 GLU A O 1
ATOM 1951 N N . ALA A 1 248 ? 4.008 5.609 8.352 1 89.88 248 ALA A N 1
ATOM 1952 C CA . ALA A 1 248 ? 3.895 4.25 8.875 1 89.88 248 ALA A CA 1
ATOM 1953 C C . ALA A 1 248 ? 5.266 3.682 9.234 1 89.88 248 ALA A C 1
ATOM 1955 O O . ALA A 1 248 ? 6.246 3.92 8.523 1 89.88 248 ALA A O 1
ATOM 1956 N N . LYS A 1 249 ? 5.301 3.031 10.352 1 78.5 249 LYS A N 1
ATOM 1957 C CA . LYS A 1 249 ? 6.504 2.318 10.766 1 78.5 249 LYS A CA 1
ATOM 1958 C C . LYS A 1 249 ? 6.18 0.88 11.164 1 78.5 249 LYS A C 1
ATOM 1960 O O . LYS A 1 249 ? 5.062 0.586 11.594 1 78.5 249 LYS A O 1
ATOM 1965 N N . ARG A 1 250 ? 7.223 0.115 11.023 1 69.56 250 ARG A N 1
ATOM 1966 C CA . ARG A 1 250 ? 7.09 -1.26 11.5 1 69.56 250 ARG A CA 1
ATOM 1967 C C . ARG A 1 250 ? 7.172 -1.327 13.016 1 69.56 250 ARG A C 1
ATOM 1969 O O . ARG A 1 250 ? 7.438 -0.319 13.68 1 69.56 250 ARG A O 1
ATOM 1976 N N . HIS A 1 251 ? 6.754 -2.529 13.523 1 59.53 251 HIS A N 1
ATOM 1977 C CA . HIS A 1 251 ? 6.785 -2.738 14.969 1 59.53 251 HIS A CA 1
ATOM 1978 C C . HIS A 1 251 ? 8.188 -2.502 15.531 1 59.53 251 HIS A C 1
ATOM 1980 O O . HIS A 1 251 ? 8.359 -1.709 16.453 1 59.53 251 HIS A O 1
ATOM 1986 N N . LEU A 1 252 ? 9.055 -3.311 14.992 1 53.53 252 LEU A N 1
ATOM 1987 C CA . LEU A 1 252 ? 10.422 -3.193 15.492 1 53.53 252 LEU A CA 1
ATOM 1988 C C . LEU A 1 252 ? 11.258 -2.289 14.586 1 53.53 252 LEU A C 1
ATOM 1990 O O . LEU A 1 252 ? 11.414 -2.57 13.398 1 53.53 252 LEU A O 1
ATOM 1994 N N . HIS A 1 253 ? 11.141 -1.099 14.969 1 58.41 253 HIS A N 1
ATOM 1995 C CA . HIS A 1 253 ? 11.977 -0.216 14.156 1 58.41 253 HIS A CA 1
ATOM 1996 C C . HIS A 1 253 ? 13.219 0.217 14.93 1 58.41 253 HIS A C 1
ATOM 1998 O O . HIS A 1 253 ? 13.203 0.295 16.156 1 58.41 253 HIS A O 1
ATOM 2004 N N . LYS A 1 254 ? 14.305 0.226 14.164 1 50.97 254 LYS A N 1
ATOM 2005 C CA . LYS A 1 254 ? 15.633 0.49 14.719 1 50.97 254 LYS A CA 1
ATOM 2006 C C . LYS A 1 254 ? 15.766 1.941 15.172 1 50.97 254 LYS A C 1
ATOM 2008 O O . LYS A 1 254 ? 16.625 2.266 15.992 1 50.97 254 LYS A O 1
ATOM 2013 N N . LYS A 1 255 ? 14.883 2.729 14.68 1 59.16 255 LYS A N 1
ATOM 2014 C CA . LYS A 1 255 ? 15.047 4.133 15.039 1 59.16 255 LYS A CA 1
ATOM 2015 C C . LYS A 1 255 ? 14.594 4.398 16.469 1 59.16 255 LYS A C 1
ATOM 2017 O O . LYS A 1 255 ? 13.594 3.838 16.922 1 59.16 255 LYS A O 1
ATOM 2022 N N . ASN A 1 256 ? 15.461 5.074 17.109 1 65.88 256 ASN A N 1
ATOM 2023 C CA . ASN A 1 256 ? 15.055 5.484 18.453 1 65.88 256 ASN A CA 1
ATOM 2024 C C . ASN A 1 256 ? 14.016 6.598 18.406 1 65.88 256 ASN A C 1
ATOM 2026 O O . ASN A 1 256 ? 13.734 7.152 17.344 1 65.88 256 ASN A O 1
ATOM 2030 N N . ASP A 1 257 ? 13.484 6.852 19.453 1 72.88 257 ASP A N 1
ATOM 2031 C CA . ASP A 1 257 ? 12.375 7.789 19.578 1 72.88 257 ASP A CA 1
ATOM 2032 C C . ASP A 1 257 ? 12.781 9.188 19.109 1 72.88 257 ASP A C 1
ATOM 2034 O O . ASP A 1 257 ? 11.984 9.898 18.5 1 72.88 257 ASP A O 1
ATOM 2038 N N . VAL A 1 258 ? 14.023 9.508 19.344 1 77.62 258 VAL A N 1
ATOM 2039 C CA . VAL A 1 258 ? 14.492 10.844 18.984 1 77.62 258 VAL A CA 1
ATOM 2040 C C . VAL A 1 258 ? 14.586 10.977 17.469 1 77.62 258 VAL A C 1
ATOM 2042 O O . VAL A 1 258 ? 14.188 12.008 16.906 1 77.62 258 VAL A O 1
ATOM 2045 N N . ALA A 1 259 ? 15.031 9.961 16.828 1 79.19 259 ALA A N 1
ATOM 2046 C CA . ALA A 1 259 ? 15.148 9.977 15.367 1 79.19 259 ALA A CA 1
ATOM 2047 C C . ALA A 1 259 ? 13.773 10.031 14.703 1 79.19 259 ALA A C 1
ATOM 2049 O O . ALA A 1 259 ? 13.586 10.719 13.703 1 79.19 259 ALA A O 1
ATOM 2050 N N . ILE A 1 260 ? 12.883 9.328 15.273 1 82.94 260 ILE A N 1
ATOM 2051 C CA . ILE A 1 260 ? 11.516 9.344 14.766 1 82.94 260 ILE A CA 1
ATOM 2052 C C . ILE A 1 260 ? 10.93 10.742 14.906 1 82.94 260 ILE A C 1
ATOM 2054 O O . ILE A 1 260 ? 10.328 11.273 13.969 1 82.94 260 ILE A O 1
ATOM 2058 N N . THR A 1 261 ? 11.195 11.305 16.078 1 84.38 261 THR A N 1
ATOM 2059 C CA . THR A 1 261 ? 10.688 12.641 16.328 1 84.38 261 THR A CA 1
ATOM 2060 C C . THR A 1 261 ? 11.312 13.656 15.375 1 84.38 261 THR A C 1
ATOM 2062 O O . THR A 1 261 ? 10.641 14.562 14.883 1 84.38 261 THR A O 1
ATOM 2065 N N . ALA A 1 262 ? 12.547 13.484 15.141 1 85.19 262 ALA A N 1
ATOM 2066 C CA . ALA A 1 262 ? 13.234 14.375 14.211 1 85.19 262 ALA A CA 1
ATOM 2067 C C . ALA A 1 262 ? 12.648 14.25 12.805 1 85.19 262 ALA A C 1
ATOM 2069 O O . ALA A 1 262 ? 12.469 15.258 12.109 1 85.19 262 ALA A O 1
ATOM 2070 N N . GLN A 1 263 ? 12.359 13.078 12.422 1 87.94 263 GLN A N 1
ATOM 2071 C CA . GLN A 1 263 ? 11.727 12.859 11.117 1 87.94 263 GLN A CA 1
ATOM 2072 C C . GLN A 1 263 ? 10.367 13.539 11.047 1 87.94 263 GLN A C 1
ATOM 2074 O O . GLN A 1 263 ? 10.031 14.172 10.047 1 87.94 263 GLN A O 1
ATOM 2079 N N . VAL A 1 264 ? 9.641 13.414 12.117 1 90.62 264 VAL A N 1
ATOM 2080 C CA . VAL A 1 264 ? 8.312 14.016 12.188 1 90.62 264 VAL A CA 1
ATOM 2081 C C . VAL A 1 264 ? 8.438 15.539 12.07 1 90.62 264 VAL A C 1
ATOM 2083 O O . VAL A 1 264 ? 7.652 16.172 11.367 1 90.62 264 VAL A O 1
ATOM 2086 N N . ALA A 1 265 ? 9.383 16.016 12.758 1 90.62 265 ALA A N 1
ATOM 2087 C CA . ALA A 1 265 ? 9.602 17.469 12.719 1 90.62 265 ALA A CA 1
ATOM 2088 C C . ALA A 1 265 ? 9.906 17.922 11.297 1 90.62 265 ALA A C 1
ATOM 2090 O O . ALA A 1 265 ? 9.336 18.906 10.82 1 90.62 265 ALA A O 1
ATOM 2091 N N . ALA A 1 266 ? 10.727 17.203 10.656 1 91.81 266 ALA A N 1
ATOM 2092 C CA . ALA A 1 266 ? 11.086 17.547 9.281 1 91.81 266 ALA A CA 1
ATOM 2093 C C . ALA A 1 266 ? 9.867 17.5 8.367 1 91.81 266 ALA A C 1
ATOM 2095 O O . ALA A 1 266 ? 9.656 18.391 7.543 1 91.81 266 ALA A O 1
ATOM 2096 N N . GLU A 1 267 ? 9.078 16.469 8.508 1 93.88 267 GLU A N 1
ATOM 2097 C CA . GLU A 1 267 ? 7.871 16.312 7.699 1 93.88 267 GLU A CA 1
ATOM 2098 C C . GLU A 1 267 ? 6.887 17.453 7.973 1 93.88 267 GLU A C 1
ATOM 2100 O O . GLU A 1 267 ? 6.293 18 7.047 1 93.88 267 GLU A O 1
ATOM 2105 N N . ALA A 1 268 ? 6.75 17.781 9.234 1 93.69 268 ALA A N 1
ATOM 2106 C CA . ALA A 1 268 ? 5.855 18.859 9.617 1 93.69 268 ALA A CA 1
ATOM 2107 C C . ALA A 1 268 ? 6.316 20.188 9.016 1 93.69 268 ALA A C 1
ATOM 2109 O O . ALA A 1 268 ? 5.508 20.953 8.492 1 93.69 268 ALA A O 1
ATOM 2110 N N . ILE A 1 269 ? 7.566 20.469 9.078 1 91.44 269 ILE A N 1
ATOM 2111 C CA . ILE A 1 269 ? 8.125 21.703 8.531 1 91.44 269 ILE A CA 1
ATOM 2112 C C . ILE A 1 269 ? 7.898 21.75 7.023 1 91.44 269 ILE A C 1
ATOM 2114 O O . ILE A 1 269 ? 7.488 22.781 6.48 1 91.44 269 ILE A O 1
ATOM 2118 N N . ALA A 1 270 ? 8.172 20.625 6.391 1 91.56 270 ALA A N 1
ATOM 2119 C CA . ALA A 1 270 ? 8 20.562 4.941 1 91.56 270 ALA A CA 1
ATOM 2120 C C . ALA A 1 270 ? 6.566 20.875 4.539 1 91.56 270 ALA A C 1
ATOM 2122 O O . ALA A 1 270 ? 6.328 21.625 3.596 1 91.56 270 ALA A O 1
ATOM 2123 N N . ILE A 1 271 ? 5.641 20.297 5.254 1 91.88 271 ILE A N 1
ATOM 2124 C CA . ILE A 1 271 ? 4.227 20.531 4.969 1 91.88 271 ILE A CA 1
ATOM 2125 C C . ILE A 1 271 ? 3.883 22 5.223 1 91.88 271 ILE A C 1
ATOM 2127 O O . ILE A 1 271 ? 3.205 22.625 4.406 1 91.88 271 ILE A O 1
ATOM 2131 N N . ALA A 1 272 ? 4.348 22.531 6.312 1 90.62 272 ALA A N 1
ATOM 2132 C CA . ALA A 1 272 ? 4.074 23.922 6.66 1 90.62 272 ALA A CA 1
ATOM 2133 C C . ALA A 1 272 ? 4.617 24.859 5.59 1 90.62 272 ALA A C 1
ATOM 2135 O O . ALA A 1 272 ? 3.91 25.766 5.137 1 90.62 272 ALA A O 1
ATOM 2136 N N . GLN A 1 273 ? 5.828 24.672 5.211 1 87.19 273 GLN A N 1
ATOM 2137 C CA . GLN A 1 273 ? 6.445 25.531 4.203 1 87.19 273 GLN A CA 1
ATOM 2138 C C . GLN A 1 273 ? 5.73 25.406 2.861 1 87.19 273 GLN A C 1
ATOM 2140 O O . GLN A 1 273 ? 5.551 26.391 2.15 1 87.19 273 GLN A O 1
ATOM 2145 N N . HIS A 1 274 ? 5.363 24.172 2.564 1 86.69 274 HIS A N 1
ATOM 2146 C CA . HIS A 1 274 ? 4.621 23.938 1.332 1 86.69 274 HIS A CA 1
ATOM 2147 C C . HIS A 1 274 ? 3.311 24.719 1.322 1 86.69 274 HIS A C 1
ATOM 2149 O O . HIS A 1 274 ? 2.984 25.391 0.333 1 86.69 274 HIS A O 1
ATOM 2155 N N . ASN A 1 275 ? 2.604 24.641 2.404 1 86.06 275 ASN A N 1
ATOM 2156 C CA . ASN A 1 275 ? 1.293 25.281 2.488 1 86.06 275 ASN A CA 1
ATOM 2157 C C . ASN A 1 275 ? 1.408 26.797 2.574 1 86.06 275 ASN A C 1
ATOM 2159 O O . ASN A 1 275 ? 0.517 27.516 2.123 1 86.06 275 ASN A O 1
ATOM 2163 N N . GLU A 1 276 ? 2.438 27.281 3.119 1 80.19 276 GLU A N 1
ATOM 2164 C CA . GLU A 1 276 ? 2.643 28.719 3.244 1 80.19 276 GLU A CA 1
ATOM 2165 C C . GLU A 1 276 ? 2.846 29.375 1.879 1 80.19 276 GLU A C 1
ATOM 2167 O O . GLU A 1 276 ? 2.48 30.531 1.678 1 80.19 276 GLU A O 1
ATOM 2172 N N . LYS A 1 277 ? 3.449 28.625 1.071 1 73.69 277 LYS A N 1
ATOM 2173 C CA . LYS A 1 277 ? 3.637 29.156 -0.276 1 73.69 277 LYS A CA 1
ATOM 2174 C C . LYS A 1 277 ? 2.297 29.375 -0.974 1 73.69 277 LYS A C 1
ATOM 2176 O O . LYS A 1 277 ? 2.209 30.141 -1.937 1 73.69 277 LYS A O 1
ATOM 2181 N N . LYS A 1 278 ? 1.357 28.703 -0.528 1 64.12 278 LYS A N 1
ATOM 2182 C CA . LYS A 1 278 ? 0.052 28.766 -1.178 1 64.12 278 LYS A CA 1
ATOM 2183 C C . LYS A 1 278 ? -0.867 29.766 -0.466 1 64.12 278 LYS A C 1
ATOM 2185 O O . LYS A 1 278 ? -2.057 29.844 -0.779 1 64.12 278 LYS A O 1
ATOM 2190 N N . LYS A 1 279 ? -0.382 30.484 0.486 1 60.44 279 LYS A N 1
ATOM 2191 C CA . LYS A 1 279 ? -1.122 31.672 0.919 1 60.44 279 LYS A CA 1
ATOM 2192 C C . LYS A 1 279 ? -1.392 31.625 2.422 1 60.44 279 LYS A C 1
ATOM 2194 O O . LYS A 1 279 ? -2.311 32.281 2.91 1 60.44 279 LYS A O 1
ATOM 2199 N N . SER A 1 280 ? -0.604 30.906 3.139 1 56.09 280 SER A N 1
ATOM 2200 C CA . SER A 1 280 ? -1.035 31 4.527 1 56.09 280 SER A CA 1
ATOM 2201 C C . SER A 1 280 ? -0.22 32.062 5.285 1 56.09 280 SER A C 1
ATOM 2203 O O . SER A 1 280 ? 0.997 32.125 5.109 1 56.09 280 SER A O 1
ATOM 2205 N N . HIS A 1 281 ? -0.865 33.25 5.68 1 54.53 281 HIS A N 1
ATOM 2206 C CA . HIS A 1 281 ? -0.137 34.312 6.375 1 54.53 281 HIS A CA 1
ATOM 2207 C C . HIS A 1 281 ? -0.171 34.094 7.887 1 54.53 281 HIS A C 1
ATOM 2209 O O . HIS A 1 281 ? 0.395 34.906 8.641 1 54.53 281 HIS A O 1
ATOM 2215 N N . GLY A 1 282 ? -0.778 32.969 8.367 1 59 282 GLY A N 1
ATOM 2216 C CA . GLY A 1 282 ? -0.806 32.875 9.82 1 59 282 GLY A CA 1
ATOM 2217 C C . GLY A 1 282 ? 0.099 31.766 10.352 1 59 282 GLY A C 1
ATOM 2218 O O . GLY A 1 282 ? 1.16 31.5 9.781 1 59 282 GLY A O 1
ATOM 2219 N N . THR A 1 283 ? -0.115 31.5 11.578 1 66.31 283 THR A N 1
ATOM 2220 C CA . THR A 1 283 ? 0.554 30.422 12.297 1 66.31 283 THR A CA 1
ATOM 2221 C C . THR A 1 283 ? 0.116 29.062 11.75 1 66.31 283 THR A C 1
ATOM 2223 O O . THR A 1 283 ? -0.922 28.531 12.148 1 66.31 283 THR A O 1
ATOM 2226 N N . PRO A 1 284 ? 0.907 28.609 10.867 1 84.81 284 PRO A N 1
ATOM 2227 C CA . PRO A 1 284 ? 0.476 27.359 10.219 1 84.81 284 PRO A CA 1
ATOM 2228 C C . PRO A 1 284 ? 0.415 26.188 11.18 1 84.81 284 PRO A C 1
ATOM 2230 O O . PRO A 1 284 ? 1.238 26.094 12.094 1 84.81 284 PRO A O 1
ATOM 2233 N N . GLU A 1 285 ? -0.594 25.469 11.109 1 90.5 285 GLU A N 1
ATOM 2234 C CA . GLU A 1 285 ? -0.684 24.203 11.828 1 90.5 285 GLU A CA 1
ATOM 2235 C C . GLU A 1 285 ? -0.561 23.016 10.883 1 90.5 285 GLU A C 1
ATOM 2237 O O . GLU A 1 285 ? -0.868 23.141 9.695 1 90.5 285 GLU A O 1
ATOM 2242 N N . VAL A 1 286 ? 0.009 22.016 11.375 1 94.12 286 VAL A N 1
ATOM 2243 C CA . VAL A 1 286 ? 0.228 20.797 10.594 1 94.12 286 VAL A CA 1
ATOM 2244 C C . VAL A 1 286 ? -0.228 19.578 11.391 1 94.12 286 VAL A C 1
ATOM 2246 O O . VAL A 1 286 ? -0.127 19.562 12.617 1 94.12 286 VAL A O 1
ATOM 2249 N N . PHE A 1 287 ? -0.751 18.594 10.719 1 97.19 287 PHE A N 1
ATOM 2250 C CA . PHE A 1 287 ? -1.155 17.312 11.305 1 97.19 287 PHE A CA 1
ATOM 2251 C C . PHE A 1 287 ? -0.507 16.156 10.57 1 97.19 287 PHE A C 1
ATOM 2253 O O . PHE A 1 287 ? -0.387 16.172 9.344 1 97.19 287 PHE A O 1
ATOM 2260 N N . ILE A 1 288 ? -0.094 15.148 11.328 1 97.12 288 ILE A N 1
ATOM 2261 C CA . ILE A 1 288 ? 0.459 13.93 10.75 1 97.12 288 ILE A CA 1
ATOM 2262 C C . ILE A 1 288 ? -0.093 12.711 11.484 1 97.12 288 ILE A C 1
ATOM 2264 O O . ILE A 1 288 ? 0.03 12.609 12.711 1 97.12 288 ILE A O 1
ATOM 2268 N N . PHE A 1 289 ? -0.715 11.805 10.727 1 97.88 289 PHE A N 1
ATOM 2269 C CA . PHE A 1 289 ? -1.131 10.523 11.281 1 97.88 289 PHE A CA 1
ATOM 2270 C C . PHE A 1 289 ? 0.023 9.531 11.266 1 97.88 289 PHE A C 1
ATOM 2272 O O . PHE A 1 289 ? 0.758 9.438 10.281 1 97.88 289 PHE A O 1
ATOM 2279 N N . PHE A 1 290 ? 0.121 8.805 12.398 1 94.5 290 PHE A N 1
ATOM 2280 C CA . PHE A 1 290 ? 1.142 7.766 12.5 1 94.5 290 PHE A CA 1
ATOM 2281 C C . PHE A 1 290 ? 0.509 6.41 12.789 1 94.5 290 PHE A C 1
ATOM 2283 O O . PHE A 1 290 ? -0.501 6.324 13.492 1 94.5 290 PHE A O 1
ATOM 2290 N N . ILE A 1 291 ? 1.177 5.406 12.195 1 93.38 291 ILE A N 1
ATOM 2291 C CA . ILE A 1 291 ? 0.89 4.043 12.633 1 93.38 291 ILE A CA 1
ATOM 2292 C C . ILE A 1 291 ? 2.197 3.281 12.836 1 93.38 291 ILE A C 1
ATOM 2294 O O . ILE A 1 291 ? 3.068 3.283 11.961 1 93.38 291 ILE A O 1
ATOM 2298 N N . HIS A 1 292 ? 2.396 2.844 13.992 1 88.69 292 HIS A N 1
ATOM 2299 C CA . HIS A 1 292 ? 3.461 1.907 14.336 1 88.69 292 HIS A CA 1
ATOM 2300 C C . HIS A 1 292 ? 2.908 0.504 14.57 1 88.69 292 HIS A C 1
ATOM 2302 O O . HIS A 1 292 ? 2.422 0.193 15.656 1 88.69 292 HIS A O 1
ATOM 2308 N N . HIS A 1 293 ? 3.029 -0.306 13.477 1 86.94 293 HIS A N 1
ATOM 2309 C CA . HIS A 1 293 ? 2.342 -1.592 13.422 1 86.94 293 HIS A CA 1
ATOM 2310 C C . HIS A 1 293 ? 0.837 -1.42 13.602 1 86.94 293 HIS A C 1
ATOM 2312 O O . HIS A 1 293 ? 0.15 -0.962 12.68 1 86.94 293 HIS A O 1
ATOM 2318 N N . ARG A 1 294 ? 0.376 -1.685 14.82 1 90.25 294 ARG A N 1
ATOM 2319 C CA . ARG A 1 294 ? -1.069 -1.601 15 1 90.25 294 ARG A CA 1
ATOM 2320 C C . ARG A 1 294 ? -1.445 -0.396 15.859 1 90.25 294 ARG A C 1
ATOM 2322 O O . ARG A 1 294 ? -2.629 -0.139 16.094 1 90.25 294 ARG A O 1
ATOM 2329 N N . ARG A 1 295 ? -0.47 0.38 16.297 1 92.56 295 ARG A N 1
ATOM 2330 C CA . ARG A 1 295 ? -0.733 1.534 17.156 1 92.56 295 ARG A CA 1
ATOM 2331 C C . ARG A 1 295 ? -0.712 2.828 16.344 1 92.56 295 ARG A C 1
ATOM 2333 O O . ARG A 1 295 ? 0.283 3.139 15.688 1 92.56 295 ARG A O 1
ATOM 2340 N N . CYS A 1 296 ? -1.792 3.562 16.422 1 95.56 296 CYS A N 1
ATOM 2341 C CA . CYS A 1 296 ? -1.947 4.816 15.695 1 95.56 296 CYS A CA 1
ATOM 2342 C C . CYS A 1 296 ? -1.928 6.008 16.641 1 95.56 296 CYS A C 1
ATOM 2344 O O . CYS A 1 296 ? -2.25 5.871 17.828 1 95.56 296 CYS A O 1
ATOM 2346 N N . TYR A 1 297 ? -1.534 7.129 16.172 1 95.19 297 TYR A N 1
ATOM 2347 C CA . TYR A 1 297 ? -1.638 8.391 16.891 1 95.19 297 TYR A CA 1
ATOM 2348 C C . TYR A 1 297 ? -1.561 9.578 15.938 1 95.19 297 TYR A C 1
ATOM 2350 O O . TYR A 1 297 ? -1.278 9.406 14.75 1 95.19 297 TYR A O 1
ATOM 2358 N N . LEU A 1 298 ? -1.924 10.68 16.406 1 97.44 298 LEU A N 1
ATOM 2359 C CA . LEU A 1 298 ? -1.882 11.945 15.688 1 97.44 298 LEU A CA 1
ATOM 2360 C C . LEU A 1 298 ? -0.842 12.883 16.297 1 97.44 298 LEU A C 1
ATOM 2362 O O . LEU A 1 298 ? -0.735 12.992 17.516 1 97.44 298 LEU A O 1
ATOM 2366 N N . VAL A 1 299 ? -0.064 13.492 15.43 1 96 299 VAL A N 1
ATOM 2367 C CA . VAL A 1 299 ? 0.875 14.531 15.852 1 96 299 VAL A CA 1
ATOM 2368 C C . VAL A 1 299 ? 0.5 15.859 15.195 1 96 299 VAL A C 1
ATOM 2370 O O . VAL A 1 299 ? 0.135 15.898 14.016 1 96 299 VAL A O 1
ATOM 2373 N N . SER A 1 300 ? 0.575 16.875 15.953 1 95.94 300 SER A N 1
ATOM 2374 C CA . SER A 1 300 ? 0.322 18.203 15.414 1 95.94 300 SER A CA 1
ATOM 2375 C C . SER A 1 300 ? 1.432 19.172 15.805 1 95.94 300 SER A C 1
ATOM 2377 O O . SER A 1 300 ? 2.191 18.922 16.734 1 95.94 300 SER A O 1
ATOM 2379 N N . ALA A 1 301 ? 1.57 20.172 15.039 1 92.88 301 ALA A N 1
ATOM 2380 C CA . ALA A 1 301 ? 2.473 21.281 15.312 1 92.88 301 ALA A CA 1
ATOM 2381 C C . ALA A 1 301 ? 1.844 22.609 14.906 1 92.88 301 ALA A C 1
ATOM 2383 O O . ALA A 1 301 ? 1.101 22.688 13.93 1 92.88 301 ALA A O 1
ATOM 2384 N N . VAL A 1 302 ? 2.096 23.578 15.734 1 88.06 302 VAL A N 1
ATOM 2385 C CA . VAL A 1 302 ? 1.771 24.953 15.391 1 88.06 302 VAL A CA 1
ATOM 2386 C C . VAL A 1 302 ? 3.055 25.781 15.281 1 88.06 302 VAL A C 1
ATOM 2388 O O . VAL A 1 302 ? 3.863 25.812 16.203 1 88.06 302 VAL A O 1
ATOM 2391 N N . PHE A 1 303 ? 3.186 26.375 14.125 1 87.88 303 PHE A N 1
ATOM 2392 C CA . PHE A 1 303 ? 4.422 27.109 13.875 1 87.88 303 PHE A CA 1
ATOM 2393 C C . PHE A 1 303 ? 4.211 28.609 14.055 1 87.88 303 PHE A C 1
ATOM 2395 O O . PHE A 1 303 ? 3.219 29.156 13.578 1 87.88 303 PHE A O 1
ATOM 2402 N N . SER A 1 304 ? 5.148 29.156 14.828 1 79.69 304 SER A N 1
ATOM 2403 C CA . SER A 1 304 ? 5.195 30.609 14.734 1 79.69 304 SER A CA 1
ATOM 2404 C C . SER A 1 304 ? 5.789 31.062 13.398 1 79.69 304 SER A C 1
ATOM 2406 O O . SER A 1 304 ? 6.645 30.375 12.836 1 79.69 304 SER A O 1
ATOM 2408 N N . SER A 1 305 ? 5.293 32.125 12.875 1 75.75 305 SER A N 1
ATOM 2409 C CA . SER A 1 305 ? 5.832 32.656 11.625 1 75.75 305 SER A CA 1
ATOM 2410 C C . SER A 1 305 ? 7.328 32.938 11.742 1 75.75 305 SER A C 1
ATOM 2412 O O . SER A 1 305 ? 8.078 32.75 10.781 1 75.75 305 SER A O 1
ATOM 2414 N N . ASN A 1 306 ? 7.703 33.344 12.883 1 81.31 306 ASN A N 1
ATOM 2415 C CA . ASN A 1 306 ? 9.117 33.625 13.094 1 81.31 306 ASN A CA 1
ATOM 2416 C C . ASN A 1 306 ? 9.977 32.375 13.008 1 81.31 306 ASN A C 1
ATOM 2418 O O . ASN A 1 306 ? 11.07 32.406 12.445 1 81.31 306 ASN A O 1
ATOM 2422 N N . TYR A 1 307 ? 9.438 31.344 13.5 1 87.12 307 TYR A N 1
ATOM 2423 C CA . TYR A 1 307 ? 10.203 30.109 13.492 1 87.12 307 TYR A CA 1
ATOM 2424 C C . TYR A 1 307 ? 10.516 29.672 12.07 1 87.12 307 TYR A C 1
ATOM 2426 O O . TYR A 1 307 ? 11.672 29.391 11.734 1 87.12 307 TYR A O 1
ATOM 2434 N N . LEU A 1 308 ? 9.562 29.609 11.227 1 87.81 308 LEU A N 1
ATOM 2435 C CA . LEU A 1 308 ? 9.75 29.125 9.859 1 87.81 308 LEU A CA 1
ATOM 2436 C C . LEU A 1 308 ? 10.641 30.062 9.07 1 87.81 308 LEU A C 1
ATOM 2438 O O . LEU A 1 308 ? 11.523 29.625 8.328 1 87.81 308 LEU A O 1
ATOM 2442 N N . LYS A 1 309 ? 10.406 31.328 9.258 1 85.25 309 LYS A N 1
ATOM 2443 C CA . LYS A 1 309 ? 11.203 32.344 8.562 1 85.25 309 LYS A CA 1
ATOM 2444 C C . LYS A 1 309 ? 12.672 32.25 8.961 1 85.25 309 LYS A C 1
ATOM 2446 O O . LYS A 1 309 ? 13.555 32.25 8.102 1 85.25 309 LYS A O 1
ATOM 2451 N N . ASN A 1 310 ? 12.859 32.188 10.266 1 85.62 310 ASN A N 1
ATOM 2452 C CA . ASN A 1 310 ? 14.227 32.125 10.773 1 85.62 310 ASN A CA 1
ATOM 2453 C C . ASN A 1 310 ? 14.914 30.812 10.367 1 85.62 310 ASN A C 1
ATOM 2455 O O . ASN A 1 310 ? 16.109 30.812 10.062 1 85.62 310 ASN A O 1
ATOM 2459 N N . LEU A 1 311 ? 14.156 29.766 10.375 1 86.31 311 LEU A N 1
ATOM 2460 C CA . LEU A 1 311 ? 14.703 28.469 9.961 1 86.31 311 LEU A CA 1
ATOM 2461 C C . LEU A 1 311 ? 15.188 28.531 8.516 1 86.31 311 LEU A C 1
ATOM 2463 O O . LEU A 1 311 ? 16.25 27.984 8.195 1 86.31 311 LEU A O 1
ATOM 2467 N N . GLU A 1 312 ? 14.453 29.109 7.715 1 82.69 312 GLU A N 1
ATOM 2468 C CA . GLU A 1 312 ? 14.773 29.234 6.297 1 82.69 312 GLU A CA 1
ATOM 2469 C C . GLU A 1 312 ? 15.922 30.203 6.07 1 82.69 312 GLU A C 1
ATOM 2471 O O . GLU A 1 312 ? 16.734 30.016 5.156 1 82.69 312 GLU A O 1
ATOM 2476 N N . GLY A 1 313 ? 16 31.172 6.84 1 80.06 313 GLY A N 1
ATOM 2477 C CA . GLY A 1 313 ? 16.906 32.281 6.578 1 80.06 313 GLY A CA 1
ATOM 2478 C C . GLY A 1 313 ? 18.141 32.25 7.469 1 80.06 313 GLY A C 1
ATOM 2479 O O . GLY A 1 313 ? 19.078 31.484 7.227 1 80.06 313 GLY A O 1
ATOM 2480 N N . THR A 1 314 ? 18.016 33.031 8.5 1 71.56 314 THR A N 1
ATOM 2481 C CA . THR A 1 314 ? 19.172 33.469 9.289 1 71.56 314 THR A CA 1
ATOM 2482 C C . THR A 1 314 ? 19.516 32.438 10.352 1 71.56 314 THR A C 1
ATOM 2484 O O . THR A 1 314 ? 20.578 32.5 10.969 1 71.56 314 THR A O 1
ATOM 2487 N N . GLY A 1 315 ? 18.625 31.562 10.5 1 79.12 315 GLY A N 1
ATOM 2488 C CA . GLY A 1 315 ? 18.828 30.625 11.602 1 79.12 315 GLY A CA 1
ATOM 2489 C C . GLY A 1 315 ? 17.938 30.906 12.789 1 79.12 315 GLY A C 1
ATOM 2490 O O . GLY A 1 315 ? 17.469 32.031 12.969 1 79.12 315 GLY A O 1
ATOM 2491 N N . LEU A 1 316 ? 17.812 29.984 13.625 1 81 316 LEU A N 1
ATOM 2492 C CA . LEU A 1 316 ? 16.875 30.047 14.734 1 81 316 LEU A CA 1
ATOM 2493 C C . LEU A 1 316 ? 17.453 30.844 15.898 1 81 316 LEU A C 1
ATOM 2495 O O . LEU A 1 316 ? 18.609 30.625 16.281 1 81 316 LEU A O 1
ATOM 2499 N N . ALA A 1 317 ? 16.656 31.719 16.375 1 78 317 ALA A N 1
ATOM 2500 C CA . ALA A 1 317 ? 17 32.469 17.594 1 78 317 ALA A CA 1
ATOM 2501 C C . ALA A 1 317 ? 16.75 31.625 18.844 1 78 317 ALA A C 1
ATOM 2503 O O . ALA A 1 317 ? 16.219 30.516 18.75 1 78 317 ALA A O 1
ATOM 2504 N N . ALA A 1 318 ? 17.125 32.156 20.016 1 76.56 318 ALA A N 1
ATOM 2505 C CA . ALA A 1 318 ? 16.984 31.453 21.281 1 76.56 318 ALA A CA 1
ATOM 2506 C C . ALA A 1 318 ? 15.516 31.172 21.609 1 76.56 318 ALA A C 1
ATOM 2508 O O . ALA A 1 318 ? 15.18 30.141 22.172 1 76.56 318 ALA A O 1
ATOM 2509 N N . GLU A 1 319 ? 14.664 32.031 21.141 1 78.81 319 GLU A N 1
ATOM 2510 C CA . GLU A 1 319 ? 13.25 31.938 21.484 1 78.81 319 GLU A CA 1
ATOM 2511 C C . GLU A 1 319 ? 12.484 31.109 20.453 1 78.81 319 GLU A C 1
ATOM 2513 O O . GLU A 1 319 ? 11.305 30.812 20.641 1 78.81 319 GLU A O 1
ATOM 2518 N N . ASP A 1 320 ? 13.164 30.75 19.344 1 83.5 320 ASP A N 1
ATOM 2519 C CA . ASP A 1 320 ? 12.531 29.969 18.297 1 83.5 320 ASP A CA 1
ATOM 2520 C C . ASP A 1 320 ? 12.523 28.484 18.641 1 83.5 320 ASP A C 1
ATOM 2522 O O . ASP A 1 320 ? 13.578 27.891 18.906 1 83.5 320 ASP A O 1
ATOM 2526 N N . TYR A 1 321 ? 11.398 27.938 18.797 1 84.69 321 TYR A N 1
ATOM 2527 C CA . TYR A 1 321 ? 11.289 26.5 18.984 1 84.69 321 TYR A CA 1
ATOM 2528 C C . TYR A 1 321 ? 10 25.969 18.391 1 84.69 321 TYR A C 1
ATOM 2530 O O . TYR A 1 321 ? 9.047 26.719 18.156 1 84.69 321 TYR A O 1
ATOM 2538 N N . MET A 1 322 ? 10.016 24.719 18.094 1 87.5 322 MET A N 1
ATOM 2539 C CA . MET A 1 322 ? 8.828 24 17.609 1 87.5 322 MET A CA 1
ATOM 2540 C C . MET A 1 322 ? 8.32 23.016 18.656 1 87.5 322 MET A C 1
ATOM 2542 O O . MET A 1 322 ? 9.109 22.344 19.312 1 87.5 322 MET A O 1
ATOM 2546 N N . VAL A 1 323 ? 7.055 23.016 18.859 1 86.81 323 VAL A N 1
ATOM 2547 C CA . VAL A 1 323 ? 6.438 22.062 19.766 1 86.81 323 VAL A CA 1
ATOM 2548 C C . VAL A 1 323 ? 5.586 21.078 18.969 1 86.81 323 VAL A C 1
ATOM 2550 O O . VAL A 1 323 ? 4.688 21.484 18.219 1 86.81 323 VAL A O 1
ATOM 2553 N N . LEU A 1 324 ? 5.926 19.828 19.078 1 91.5 324 LEU A N 1
ATOM 2554 C CA . LEU A 1 324 ? 5.105 18.75 18.547 1 91.5 324 LEU A CA 1
ATOM 2555 C C . LEU A 1 324 ? 4.203 18.172 19.641 1 91.5 324 LEU A C 1
ATOM 2557 O O . LEU A 1 324 ? 4.656 17.906 20.75 1 91.5 324 LEU A O 1
ATOM 2561 N N . LYS A 1 325 ? 2.973 18.062 19.328 1 90.5 325 LYS A N 1
ATOM 2562 C CA . LYS A 1 325 ? 1.998 17.453 20.234 1 90.5 325 LYS A CA 1
ATOM 2563 C C . LYS A 1 325 ? 1.55 16.094 19.734 1 90.5 325 LYS A C 1
ATOM 2565 O O . LYS A 1 325 ? 1.033 15.969 18.609 1 90.5 325 LYS A O 1
ATOM 2570 N N . LYS A 1 326 ? 1.751 15.117 20.5 1 92.88 326 LYS A N 1
ATOM 2571 C CA . LYS A 1 326 ? 1.419 13.742 20.156 1 92.88 326 LYS A CA 1
ATOM 2572 C C . LYS A 1 326 ? 0.301 13.203 21.031 1 92.88 326 LYS A C 1
ATOM 2574 O O . LYS A 1 326 ? 0.395 13.258 22.266 1 92.88 326 LYS A O 1
ATOM 2579 N N . THR A 1 327 ? -0.699 12.688 20.438 1 95.19 327 THR A N 1
ATOM 2580 C CA . THR A 1 327 ? -1.791 12.102 21.203 1 95.19 327 THR A CA 1
ATOM 2581 C C . THR A 1 327 ? -1.355 10.781 21.844 1 95.19 327 THR A C 1
ATOM 2583 O O . THR A 1 327 ? -0.305 10.234 21.5 1 95.19 327 THR A O 1
ATOM 2586 N N . LYS A 1 328 ? -2.227 10.344 22.75 1 93.31 328 LYS A N 1
ATOM 2587 C CA . LYS A 1 328 ? -2.113 8.945 23.172 1 93.31 328 LYS A CA 1
ATOM 2588 C C . LYS A 1 328 ? -2.221 8 21.969 1 93.31 328 LYS A C 1
ATOM 2590 O O . LYS A 1 328 ? -2.738 8.383 20.922 1 93.31 328 LYS A O 1
ATOM 2595 N N . GLU A 1 329 ? -1.728 6.812 22.203 1 94.56 329 GLU A N 1
ATOM 2596 C CA . GLU A 1 329 ? -1.766 5.805 21.141 1 94.56 329 GLU A CA 1
ATOM 2597 C C . GLU A 1 329 ? -3.068 5.008 21.188 1 94.56 329 GLU A C 1
ATOM 2599 O O . GLU A 1 329 ? -3.619 4.77 22.266 1 94.56 329 GLU A O 1
ATOM 2604 N N . PHE A 1 330 ? -3.52 4.609 20 1 96.81 330 PHE A N 1
ATOM 2605 C CA . PHE A 1 330 ? -4.695 3.768 19.844 1 96.81 330 PHE A CA 1
ATOM 2606 C C . PHE A 1 330 ? -4.316 2.424 19.219 1 96.81 330 PHE A C 1
ATOM 2608 O O . PHE A 1 330 ? -3.715 2.371 18.156 1 96.81 330 PHE A O 1
ATOM 2615 N N . ASP A 1 331 ? -4.668 1.4 19.891 1 95.5 331 ASP A N 1
ATOM 2616 C CA . ASP A 1 331 ? -4.414 0.047 19.406 1 95.5 331 ASP A CA 1
ATOM 2617 C C . ASP A 1 331 ? -5.555 -0.447 18.531 1 95.5 331 ASP A C 1
ATOM 2619 O O . ASP A 1 331 ? -6.625 -0.807 19.031 1 95.5 331 ASP A O 1
ATOM 2623 N N . LEU A 1 332 ? -5.332 -0.591 17.25 1 95.75 332 LEU A N 1
ATOM 2624 C CA . LEU A 1 332 ? -6.379 -0.925 16.281 1 95.75 332 LEU A CA 1
ATOM 2625 C C . LEU A 1 332 ? -6.875 -2.352 16.484 1 95.75 332 LEU A C 1
ATOM 2627 O O . LEU A 1 332 ? -7.918 -2.736 15.961 1 95.75 332 LEU A O 1
ATOM 2631 N N . ALA A 1 333 ? -6.148 -3.15 17.234 1 94 333 ALA A N 1
ATOM 2632 C CA . ALA A 1 333 ? -6.605 -4.5 17.547 1 94 333 ALA A CA 1
ATOM 2633 C C . ALA A 1 333 ? -7.781 -4.473 18.516 1 94 333 ALA A C 1
ATOM 2635 O O . ALA A 1 333 ? -8.508 -5.461 18.656 1 94 333 ALA A O 1
ATOM 2636 N N . LYS A 1 334 ? -7.93 -3.389 19.234 1 96.5 334 LYS A N 1
ATOM 2637 C CA . LYS A 1 334 ? -8.961 -3.25 20.25 1 96.5 334 LYS A CA 1
ATOM 2638 C C . LYS A 1 334 ? -10.117 -2.387 19.766 1 96.5 334 LYS A C 1
ATOM 2640 O O . LYS A 1 334 ? -9.906 -1.253 19.328 1 96.5 334 LYS A O 1
ATOM 2645 N N . GLY A 1 335 ? -11.312 -2.912 19.953 1 96.88 335 GLY A N 1
ATOM 2646 C CA . GLY A 1 335 ? -12.5 -2.207 19.5 1 96.88 335 GLY A CA 1
ATOM 2647 C C . GLY A 1 335 ? -12.656 -0.835 20.125 1 96.88 335 GLY A C 1
ATOM 2648 O O . GLY A 1 335 ? -12.953 0.139 19.438 1 96.88 335 GLY A O 1
ATOM 2649 N N . GLU A 1 336 ? -12.406 -0.716 21.375 1 96.62 336 GLU A N 1
ATOM 2650 C CA . GLU A 1 336 ? -12.523 0.552 22.078 1 96.62 336 GLU A CA 1
ATOM 2651 C C . GLU A 1 336 ? -11.547 1.586 21.531 1 96.62 336 GLU A C 1
ATOM 2653 O O . GLU A 1 336 ? -11.875 2.768 21.422 1 96.62 336 GLU A O 1
ATOM 2658 N N . ASP A 1 337 ? -10.375 1.146 21.188 1 97.56 337 ASP A N 1
ATOM 2659 C CA . ASP A 1 337 ? -9.367 2.061 20.672 1 97.56 337 ASP A CA 1
ATOM 2660 C C . ASP A 1 337 ? -9.672 2.459 19.234 1 97.56 337 ASP A C 1
ATOM 2662 O O . ASP A 1 337 ? -9.383 3.584 18.812 1 97.56 337 ASP A O 1
ATOM 2666 N N . ARG A 1 338 ? -10.266 1.543 18.5 1 97.88 338 ARG A N 1
ATOM 2667 C CA . ARG A 1 338 ? -10.734 1.924 17.172 1 97.88 338 ARG A CA 1
ATOM 2668 C C . ARG A 1 338 ? -11.766 3.045 17.25 1 97.88 338 ARG A C 1
ATOM 2670 O O . ARG A 1 338 ? -11.742 3.973 16.438 1 97.88 338 ARG A O 1
ATOM 2677 N N . LYS A 1 339 ? -12.578 2.926 18.219 1 97.81 339 LYS A N 1
ATOM 2678 C CA . LYS A 1 339 ? -13.602 3.953 18.406 1 97.81 339 LYS A CA 1
ATOM 2679 C C . LYS A 1 339 ? -12.969 5.297 18.75 1 97.81 339 LYS A C 1
ATOM 2681 O O . LYS A 1 339 ? -13.336 6.328 18.188 1 97.81 339 LYS A O 1
ATOM 2686 N N . LYS A 1 340 ? -12.062 5.262 19.656 1 97.25 340 LYS A N 1
ATOM 2687 C CA . LYS A 1 340 ? -11.367 6.484 20.062 1 97.25 340 LYS A CA 1
ATOM 2688 C C . LYS A 1 340 ? -10.617 7.094 18.875 1 97.25 340 LYS A C 1
ATOM 2690 O O . LYS A 1 340 ? -10.617 8.312 18.703 1 97.25 340 LYS A O 1
ATOM 2695 N N . PHE A 1 341 ? -9.969 6.27 18.156 1 98 341 PHE A N 1
ATOM 2696 C CA . PHE A 1 341 ? -9.242 6.738 16.984 1 98 341 PHE A CA 1
ATOM 2697 C C . PHE A 1 341 ? -10.203 7.344 15.961 1 98 341 PHE A C 1
ATOM 2699 O O . PHE A 1 341 ? -9.922 8.398 15.383 1 98 341 PHE A O 1
ATOM 2706 N N . ALA A 1 342 ? -11.3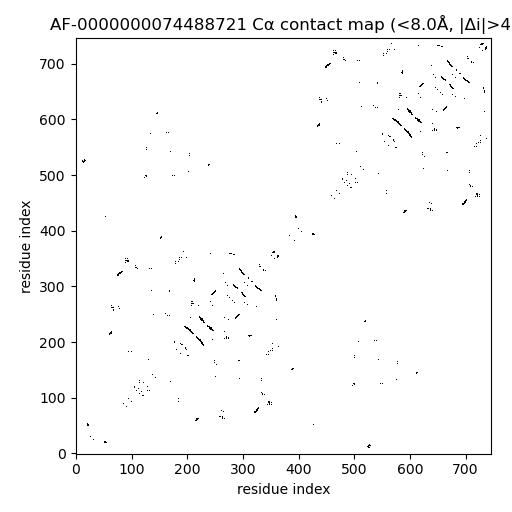28 6.66 15.75 1 98.19 342 ALA A N 1
ATOM 2707 C CA . ALA A 1 342 ? -12.344 7.164 14.828 1 98.19 342 ALA A CA 1
ATOM 2708 C C . ALA A 1 342 ? -12.836 8.539 15.258 1 98.19 342 ALA A C 1
ATOM 2710 O O . ALA A 1 342 ? -13.039 9.422 14.414 1 98.19 342 ALA A O 1
ATOM 2711 N N . LYS A 1 343 ? -13 8.711 16.516 1 97.94 343 LYS A N 1
ATOM 2712 C CA . LYS A 1 343 ? -13.398 10.016 17.047 1 97.94 343 LYS A CA 1
ATOM 2713 C C . LYS A 1 343 ? -12.359 11.078 16.734 1 97.94 343 LYS A C 1
ATOM 2715 O O . LYS A 1 343 ? -12.703 12.188 16.312 1 97.94 343 LYS A O 1
ATOM 2720 N N . CYS A 1 344 ? -11.188 10.727 16.969 1 97.94 344 CYS A N 1
ATOM 2721 C CA . CYS A 1 344 ? -10.078 11.641 16.703 1 97.94 344 CYS A CA 1
ATOM 2722 C C . CYS A 1 344 ? -10.031 12.016 15.227 1 97.94 344 CYS A C 1
ATOM 2724 O O . CYS A 1 344 ? -9.938 13.195 14.883 1 97.94 344 CYS A O 1
ATOM 2726 N N . VAL A 1 345 ? -10.148 11.039 14.359 1 98.38 345 VAL A N 1
ATOM 2727 C CA . VAL A 1 345 ? -10.094 11.25 12.914 1 98.38 345 VAL A CA 1
ATOM 2728 C C . VAL A 1 345 ? -11.281 12.094 12.461 1 98.38 345 VAL A C 1
ATOM 2730 O O . VAL A 1 345 ? -11.125 13.031 11.68 1 98.38 345 VAL A O 1
ATOM 2733 N N . THR A 1 346 ? -12.445 11.781 12.977 1 98.25 346 THR A N 1
ATOM 2734 C CA . THR A 1 346 ? -13.641 12.547 12.656 1 98.25 346 THR A CA 1
ATOM 2735 C C . THR A 1 346 ? -13.453 14.023 13.016 1 98.25 346 THR A C 1
ATOM 2737 O O . THR A 1 346 ? -13.75 14.906 12.211 1 98.25 346 THR A O 1
ATOM 2740 N N . SER A 1 347 ? -12.984 14.227 14.203 1 98.19 347 SER A N 1
ATOM 2741 C CA . SER A 1 347 ? -12.82 15.602 14.672 1 98.19 347 SER A CA 1
ATOM 2742 C C . SER A 1 347 ? -11.875 16.375 13.766 1 98.19 347 SER A C 1
ATOM 2744 O O . SER A 1 347 ? -12.141 17.531 13.43 1 98.19 347 SER A O 1
ATOM 2746 N N . LEU A 1 348 ? -10.781 15.773 13.367 1 98 348 LEU A N 1
ATOM 2747 C CA . LEU A 1 348 ? -9.836 16.469 12.492 1 98 348 LEU A CA 1
ATOM 2748 C C . LEU A 1 348 ? -10.469 16.75 11.133 1 98 348 LEU A C 1
ATOM 2750 O O . LEU A 1 348 ? -10.328 17.859 10.602 1 98 348 LEU A O 1
ATOM 2754 N N . PHE A 1 349 ? -11.141 15.742 10.57 1 97.88 349 PHE A N 1
ATOM 2755 C CA . PHE A 1 349 ? -11.742 15.938 9.258 1 97.88 349 PHE A CA 1
ATOM 2756 C C . PHE A 1 349 ? -12.789 17.047 9.297 1 97.88 349 PHE A C 1
ATOM 2758 O O . PHE A 1 349 ? -12.844 17.891 8.398 1 97.88 349 PHE A O 1
ATOM 2765 N N . ARG A 1 350 ? -13.609 17.078 10.336 1 96.75 350 ARG A N 1
ATOM 2766 C CA . ARG A 1 350 ? -14.57 18.172 10.516 1 96.75 350 ARG A CA 1
ATOM 2767 C C . ARG A 1 350 ? -13.859 19.516 10.641 1 96.75 350 ARG A C 1
ATOM 2769 O O . ARG A 1 350 ? -14.289 20.5 10.039 1 96.75 350 ARG A O 1
ATOM 2776 N N . TYR A 1 351 ? -12.82 19.547 11.445 1 95.69 351 TYR A N 1
ATOM 2777 C CA . TYR A 1 351 ? -12.047 20.766 11.648 1 95.69 351 TYR A CA 1
ATOM 2778 C C . TYR A 1 351 ? -11.477 21.266 10.328 1 95.69 351 TYR A C 1
ATOM 2780 O O . TYR A 1 351 ? -11.617 22.453 10 1 95.69 351 TYR A O 1
ATOM 2788 N N . LEU A 1 352 ? -10.945 20.406 9.562 1 93.56 352 LEU A N 1
ATOM 2789 C CA . LEU A 1 352 ? -10.367 20.766 8.266 1 93.56 352 LEU A CA 1
ATOM 2790 C C . LEU A 1 352 ? -11.438 21.297 7.32 1 93.56 352 LEU A C 1
ATOM 2792 O O . LEU A 1 352 ? -11.219 22.281 6.617 1 93.56 352 LEU A O 1
ATOM 2796 N N . LYS A 1 353 ? -12.562 20.672 7.32 1 93.06 353 LYS A N 1
ATOM 2797 C CA . LYS A 1 353 ? -13.633 21.016 6.391 1 93.06 353 LYS A CA 1
ATOM 2798 C C . LYS A 1 353 ? -14.383 22.266 6.848 1 93.06 353 LYS A C 1
ATOM 2800 O O . LYS A 1 353 ? -15.156 22.844 6.086 1 93.06 353 LYS A O 1
ATOM 2805 N N . SER A 1 354 ? -14.164 22.688 8.031 1 90.31 354 SER A N 1
ATOM 2806 C CA . SER A 1 354 ? -14.859 23.844 8.602 1 90.31 354 SER A CA 1
ATOM 2807 C C . SER A 1 354 ? -14.266 25.141 8.078 1 90.31 354 SER A C 1
ATOM 2809 O O . SER A 1 354 ? -14.898 26.203 8.195 1 90.31 354 SER A O 1
ATOM 2811 N N . GLY A 1 355 ? -13 25.062 7.668 1 83.12 355 GLY A N 1
ATOM 2812 C CA . GLY A 1 355 ? -12.32 26.281 7.227 1 83.12 355 GLY A CA 1
ATOM 2813 C C . GLY A 1 355 ? -11.602 27 8.352 1 83.12 355 GLY A C 1
ATOM 2814 O O . GLY A 1 355 ? -10.992 28.047 8.125 1 83.12 355 GLY A O 1
ATOM 2815 N N . HIS A 1 356 ? -11.562 26.438 9.492 1 86.88 356 HIS A N 1
ATOM 2816 C CA . HIS A 1 356 ? -10.938 27.094 10.633 1 86.88 356 HIS A CA 1
ATOM 2817 C C . HIS A 1 356 ? -9.484 26.656 10.797 1 86.88 356 HIS A C 1
ATOM 2819 O O . HIS A 1 356 ? -8.742 27.25 11.578 1 86.88 356 HIS A O 1
ATOM 2825 N N . ALA A 1 357 ? -9.172 25.578 10.094 1 88.56 357 ALA A N 1
ATOM 2826 C CA . ALA A 1 357 ? -7.781 25.125 10.18 1 88.56 357 ALA A CA 1
ATOM 2827 C C . ALA A 1 357 ? -6.832 26.172 9.586 1 88.56 357 ALA A C 1
ATOM 2829 O O . ALA A 1 357 ? -7.121 26.766 8.547 1 88.56 357 ALA A O 1
ATOM 2830 N N . ARG A 1 358 ? -5.785 26.422 10.266 1 85.19 358 ARG A N 1
ATOM 2831 C CA . ARG A 1 358 ? -4.82 27.438 9.852 1 85.19 358 ARG A CA 1
ATOM 2832 C C . ARG A 1 358 ? -3.777 26.844 8.914 1 85.19 358 ARG A C 1
ATOM 2834 O O . ARG A 1 358 ? -2.602 26.734 9.273 1 85.19 358 ARG A O 1
ATOM 2841 N N . MET A 1 359 ? -4.258 26.547 7.672 1 83.88 359 MET A N 1
ATOM 2842 C CA . MET A 1 359 ? -3.355 25.922 6.711 1 83.88 359 MET A CA 1
ATOM 2843 C C . MET A 1 359 ? -3.764 26.25 5.281 1 83.88 359 MET A C 1
ATOM 2845 O O . MET A 1 359 ? -4.891 25.969 4.867 1 83.88 359 MET A O 1
ATOM 2849 N N . GLY A 1 360 ? -2.799 26.781 4.598 1 69.69 360 GLY A N 1
ATOM 2850 C CA . GLY A 1 360 ? -2.971 27 3.17 1 69.69 360 GLY A CA 1
ATOM 2851 C C . GLY A 1 360 ? -4.316 27.594 2.818 1 69.69 360 GLY A C 1
ATOM 2852 O O . GLY A 1 360 ? -4.703 28.625 3.377 1 69.69 360 GLY A O 1
ATOM 2853 N N . VAL A 1 361 ? -5.016 26.922 1.947 1 65.56 361 VAL A N 1
ATOM 2854 C CA . VAL A 1 361 ? -6.246 27.438 1.353 1 65.56 361 VAL A CA 1
ATOM 2855 C C . VAL A 1 361 ? -7.387 27.344 2.363 1 65.56 361 VAL A C 1
ATOM 2857 O O . VAL A 1 361 ? -8.453 27.922 2.166 1 65.56 361 VAL A O 1
ATOM 2860 N N . LEU A 1 362 ? -7.168 26.656 3.414 1 72.62 362 LEU A N 1
ATOM 2861 C CA . LEU A 1 362 ? -8.227 26.469 4.395 1 72.62 362 LEU A CA 1
ATOM 2862 C C . LEU A 1 362 ? -8.289 27.656 5.363 1 72.62 362 LEU A C 1
ATOM 2864 O O . LEU A 1 362 ? -9.281 27.828 6.074 1 72.62 362 LEU A O 1
ATOM 2868 N N . ASP A 1 363 ? -7.227 28.469 5.242 1 67.88 363 ASP A N 1
ATOM 2869 C CA . ASP A 1 363 ? -7.137 29.578 6.191 1 67.88 363 ASP A CA 1
ATOM 2870 C C . ASP A 1 363 ? -7.988 30.75 5.738 1 67.88 363 ASP A C 1
ATOM 2872 O O . ASP A 1 363 ? -7.566 31.547 4.891 1 67.88 363 ASP A O 1
ATOM 2876 N N . PHE A 1 364 ? -9.211 30.859 6.215 1 57.25 364 PHE A N 1
ATOM 2877 C CA . PHE A 1 364 ? -10.172 31.891 5.836 1 57.25 364 PHE A CA 1
ATOM 2878 C C . PHE A 1 364 ? -9.695 33.281 6.27 1 57.25 364 PHE A C 1
ATOM 2880 O O . PHE A 1 364 ? -9.875 34.25 5.551 1 57.25 364 PHE A O 1
ATOM 2887 N N . GLU A 1 365 ? -9.289 33.344 7.449 1 52.72 365 GLU A N 1
ATOM 2888 C CA . GLU A 1 365 ? -8.906 34.688 7.902 1 52.72 365 GLU A CA 1
ATOM 2889 C C . GLU A 1 365 ? -7.93 35.344 6.926 1 52.72 365 GLU A C 1
ATOM 2891 O O . GLU A 1 365 ? -7.949 36.562 6.754 1 52.72 365 GLU A O 1
ATOM 2896 N N . THR A 1 366 ? -7.254 34.469 6.156 1 50.34 366 THR A N 1
ATOM 2897 C CA . THR A 1 366 ? -6.305 35.031 5.203 1 50.34 366 THR A CA 1
ATOM 2898 C C . THR A 1 366 ? -6.949 35.219 3.83 1 50.34 366 THR A C 1
ATOM 2900 O O . THR A 1 366 ? -6.445 35.969 2.988 1 50.34 366 THR A O 1
ATOM 2903 N N . ARG A 1 367 ? -7.973 34.469 3.52 1 47.62 367 ARG A N 1
ATOM 2904 C CA . ARG A 1 367 ? -8.594 34.562 2.203 1 47.62 367 ARG A CA 1
ATOM 2905 C C . ARG A 1 367 ? -9.219 35.938 1.972 1 47.62 367 ARG A C 1
ATOM 2907 O O . ARG A 1 367 ? -9.414 36.344 0.827 1 47.62 367 ARG A O 1
ATOM 2914 N N . ASP A 1 368 ? -9.82 36.438 2.811 1 43.16 368 ASP A N 1
ATOM 2915 C CA . ASP A 1 368 ? -10.312 37.781 2.527 1 43.16 368 ASP A CA 1
ATOM 2916 C C . ASP A 1 368 ? -9.25 38.625 1.802 1 43.16 368 ASP A C 1
ATOM 2918 O O . ASP A 1 368 ? -9.57 39.625 1.174 1 43.16 368 ASP A O 1
ATOM 2922 N N . ARG A 1 369 ? -7.941 38.375 1.848 1 36.31 369 ARG A N 1
ATOM 2923 C CA . ARG A 1 369 ? -7.062 39.281 1.109 1 36.31 369 ARG A CA 1
ATOM 2924 C C . ARG A 1 369 ? -6.91 38.844 -0.34 1 36.31 369 ARG A C 1
ATOM 2926 O O . ARG A 1 369 ? -6.699 39.656 -1.232 1 36.31 369 ARG A O 1
ATOM 2933 N N . SER A 1 370 ? -6.605 37.531 -0.683 1 33.09 370 SER A N 1
ATOM 2934 C CA . SER A 1 370 ? -6.211 37.312 -2.068 1 33.09 370 SER A CA 1
ATOM 2935 C C . SER A 1 370 ? -7.418 37 -2.945 1 33.09 370 SER A C 1
ATOM 2937 O O . SER A 1 370 ? -7.262 36.625 -4.109 1 33.09 370 SER A O 1
ATOM 2939 N N . ILE A 1 371 ? -8.633 36.906 -2.484 1 27.48 371 ILE A N 1
ATOM 2940 C CA . ILE A 1 371 ? -9.617 36.75 -3.555 1 27.48 371 ILE A CA 1
ATOM 2941 C C . ILE A 1 371 ? -9.484 37.906 -4.539 1 27.48 371 ILE A C 1
ATOM 2943 O O . ILE A 1 371 ? -10.469 38.312 -5.176 1 27.48 371 ILE A O 1
ATOM 2947 N N . VAL A 1 372 ? -8.539 38.75 -4.457 1 23.94 372 VAL A N 1
ATOM 2948 C CA . VAL A 1 372 ? -8.617 39.75 -5.512 1 23.94 372 VAL A CA 1
ATOM 2949 C C . VAL A 1 372 ? -8.398 39.094 -6.871 1 23.94 372 VAL A C 1
ATOM 2951 O O . VAL A 1 372 ? -7.371 38.438 -7.098 1 23.94 372 VAL A O 1
ATOM 2954 N N . GLY A 1 373 ? -9.281 38.406 -7.629 1 20.02 373 GLY A N 1
ATOM 2955 C CA . GLY A 1 373 ? -9.266 38.875 -9.016 1 20.02 373 GLY A CA 1
ATOM 2956 C C . GLY A 1 373 ? -9.227 40.375 -9.156 1 20.02 373 GLY A C 1
ATOM 2957 O O . GLY A 1 373 ? -9.703 41.094 -8.281 1 20.02 373 GLY A O 1
ATOM 2958 N N . MET B 1 1 ? 47.594 14.07 10.625 1 17.05 1 MET B N 1
ATOM 2959 C CA . MET B 1 1 ? 47.719 12.656 10.266 1 17.05 1 MET B CA 1
ATOM 2960 C C . MET B 1 1 ? 46.406 11.906 10.617 1 17.05 1 MET B C 1
ATOM 2962 O O . MET B 1 1 ? 46.094 11.727 11.789 1 17.05 1 MET B O 1
ATOM 2966 N N . ILE B 1 2 ? 45.406 12.273 10.055 1 19.77 2 ILE B N 1
ATOM 2967 C CA . ILE B 1 2 ? 44.188 11.688 10.609 1 19.77 2 ILE B CA 1
ATOM 2968 C C . ILE B 1 2 ? 44.156 10.195 10.297 1 19.77 2 ILE B C 1
ATOM 2970 O O . ILE B 1 2 ? 44.438 9.781 9.164 1 19.77 2 ILE B O 1
ATOM 2974 N N . TYR B 1 3 ? 44.312 9.242 11.281 1 19.09 3 TYR B N 1
ATOM 2975 C CA . TYR B 1 3 ? 44.312 7.781 11.281 1 19.09 3 TYR B CA 1
ATOM 2976 C C . TYR B 1 3 ? 42.938 7.223 10.977 1 19.09 3 TYR B C 1
ATOM 2978 O O . TYR B 1 3 ? 41.969 7.547 11.664 1 19.09 3 TYR B O 1
ATOM 2986 N N . ILE B 1 4 ? 42.531 7.262 9.805 1 23.77 4 ILE B N 1
ATOM 2987 C CA . ILE B 1 4 ? 41.188 6.762 9.523 1 23.77 4 ILE B CA 1
ATOM 2988 C C . ILE B 1 4 ? 41.219 5.242 9.414 1 23.77 4 ILE B C 1
ATOM 2990 O O . ILE B 1 4 ? 41.906 4.691 8.531 1 23.77 4 ILE B O 1
ATOM 2994 N N . GLY B 1 5 ? 41.281 4.477 10.484 1 21.86 5 GLY B N 1
ATOM 2995 C CA . GLY B 1 5 ? 41.344 3.025 10.547 1 21.86 5 GLY B CA 1
ATOM 2996 C C . GLY B 1 5 ? 40.125 2.344 9.945 1 21.86 5 GLY B C 1
ATOM 2997 O O . GLY B 1 5 ? 39.062 2.928 9.891 1 21.86 5 GLY B O 1
ATOM 2998 N N . ASN B 1 6 ? 40.406 1.421 9.102 1 24.94 6 ASN B N 1
ATOM 2999 C CA . ASN B 1 6 ? 39.656 0.497 8.281 1 24.94 6 ASN B CA 1
ATOM 3000 C C . ASN B 1 6 ? 38.719 -0.367 9.125 1 24.94 6 ASN B C 1
ATOM 3002 O O . ASN B 1 6 ? 39.156 -1.036 10.055 1 24.94 6 ASN B O 1
ATOM 3006 N N . VAL B 1 7 ? 37.781 0.001 9.875 1 23.91 7 VAL B N 1
ATOM 3007 C CA . VAL B 1 7 ? 37.25 -1.132 10.602 1 23.91 7 VAL B CA 1
ATOM 3008 C C . VAL B 1 7 ? 36.25 -1.895 9.703 1 23.91 7 VAL B C 1
ATOM 3010 O O . VAL B 1 7 ? 35.312 -1.311 9.148 1 23.91 7 VAL B O 1
ATOM 3013 N N . LEU B 1 8 ? 36.781 -2.943 9.016 1 24.66 8 LEU B N 1
ATOM 3014 C CA . LEU B 1 8 ? 36.031 -4.051 8.43 1 24.66 8 LEU B CA 1
ATOM 3015 C C . LEU B 1 8 ? 35.094 -4.684 9.453 1 24.66 8 LEU B C 1
ATOM 3017 O O . LEU B 1 8 ? 35.562 -5.125 10.516 1 24.66 8 LEU B O 1
ATOM 3021 N N . ILE B 1 9 ? 33.969 -4.199 9.766 1 24.72 9 ILE B N 1
ATOM 3022 C CA . ILE B 1 9 ? 33.219 -5.098 10.641 1 24.72 9 ILE B CA 1
ATOM 3023 C C . ILE B 1 9 ? 32.531 -6.176 9.812 1 24.72 9 ILE B C 1
ATOM 3025 O O . ILE B 1 9 ? 31.719 -5.871 8.945 1 24.72 9 ILE B O 1
ATOM 3029 N N . ILE B 1 10 ? 33.281 -7.266 9.484 1 25.66 10 ILE B N 1
ATOM 3030 C CA . ILE B 1 10 ? 32.844 -8.562 9 1 25.66 10 ILE B CA 1
ATOM 3031 C C . ILE B 1 10 ? 31.922 -9.211 10.039 1 25.66 10 ILE B C 1
ATOM 3033 O O . ILE B 1 10 ? 32.344 -9.516 11.148 1 25.66 10 ILE B O 1
ATOM 3037 N N . GLU B 1 11 ? 30.656 -8.82 10.414 1 25.08 11 GLU B N 1
ATOM 3038 C CA . GLU B 1 11 ? 30.047 -9.828 11.281 1 25.08 11 GLU B CA 1
ATOM 3039 C C . GLU B 1 11 ? 29.734 -11.109 10.516 1 25.08 11 GLU B C 1
ATOM 3041 O O . GLU B 1 11 ? 29.125 -11.062 9.445 1 25.08 11 GLU B O 1
ATOM 3046 N N . GLN B 1 12 ? 30.594 -12.117 10.516 1 24.48 12 GLN B N 1
ATOM 3047 C CA . GLN B 1 12 ? 30.641 -13.531 10.164 1 24.48 12 GLN B CA 1
ATOM 3048 C C . GLN B 1 12 ? 29.328 -14.219 10.531 1 24.48 12 GLN B C 1
ATOM 3050 O O . GLN B 1 12 ? 29.172 -15.422 10.312 1 24.48 12 GLN B O 1
ATOM 3055 N N . ASN B 1 13 ? 28.219 -13.945 11.055 1 25.62 13 ASN B N 1
ATOM 3056 C CA . ASN B 1 13 ? 27.594 -15.242 11.281 1 25.62 13 ASN B CA 1
ATOM 3057 C C . ASN B 1 13 ? 27.312 -15.969 9.969 1 25.62 13 ASN B C 1
ATOM 3059 O O . ASN B 1 13 ? 27.266 -15.344 8.906 1 25.62 13 ASN B O 1
ATOM 3063 N N . THR B 1 14 ? 26.906 -17.266 9.766 1 25.3 14 THR B N 1
ATOM 3064 C CA . THR B 1 14 ? 26.609 -18.234 8.719 1 25.3 14 THR B CA 1
ATOM 3065 C C . THR B 1 14 ? 25.953 -17.562 7.52 1 25.3 14 THR B C 1
ATOM 3067 O O . THR B 1 14 ? 26.047 -18.062 6.395 1 25.3 14 THR B O 1
ATOM 3070 N N . PHE B 1 15 ? 24.844 -16.938 7.582 1 24.48 15 PHE B N 1
ATOM 3071 C CA . PHE B 1 15 ? 23.766 -16.625 6.633 1 24.48 15 PHE B CA 1
ATOM 3072 C C . PHE B 1 15 ? 24.219 -15.547 5.66 1 24.48 15 PHE B C 1
ATOM 3074 O O . PHE B 1 15 ? 25.188 -14.828 5.922 1 24.48 15 PHE B O 1
ATOM 3081 N N . GLN B 1 16 ? 23.359 -14.938 4.707 1 26.73 16 GLN B N 1
ATOM 3082 C CA . GLN B 1 16 ? 23.531 -14.266 3.424 1 26.73 16 GLN B CA 1
ATOM 3083 C C . GLN B 1 16 ? 24.469 -13.07 3.551 1 26.73 16 GLN B C 1
ATOM 3085 O O . GLN B 1 16 ? 24.25 -12.18 4.371 1 26.73 16 GLN B O 1
ATOM 3090 N N . THR B 1 17 ? 25.828 -13.344 3.297 1 26.09 17 THR B N 1
ATOM 3091 C CA . THR B 1 17 ? 27.031 -12.531 3.453 1 26.09 17 THR B CA 1
ATOM 3092 C C . THR B 1 17 ? 26.938 -11.25 2.631 1 26.09 17 THR B C 1
ATOM 3094 O O . THR B 1 17 ? 26.922 -11.297 1.399 1 26.09 17 THR B O 1
ATOM 3097 N N . ILE B 1 18 ? 26.031 -10.438 2.725 1 27.44 18 ILE B N 1
ATOM 3098 C CA . ILE B 1 18 ? 26.047 -9.125 2.086 1 27.44 18 ILE B CA 1
ATOM 3099 C C . ILE B 1 18 ? 27.266 -8.344 2.555 1 27.44 18 ILE B C 1
ATOM 3101 O O . ILE B 1 18 ? 27.406 -8.055 3.744 1 27.44 18 ILE B O 1
ATOM 3105 N N . ALA B 1 19 ? 28.5 -8.766 1.897 1 27.05 19 ALA B N 1
ATOM 3106 C CA . ALA B 1 19 ? 29.719 -8.07 2.271 1 27.05 19 ALA B CA 1
ATOM 3107 C C . ALA B 1 19 ? 29.641 -6.59 1.9 1 27.05 19 ALA B C 1
ATOM 3109 O O . ALA B 1 19 ? 29.281 -6.246 0.775 1 27.05 19 ALA B O 1
ATOM 3110 N N . THR B 1 20 ? 29.219 -5.73 2.713 1 27.5 20 THR B N 1
ATOM 3111 C CA . THR B 1 20 ? 29.312 -4.281 2.611 1 27.5 20 THR B CA 1
ATOM 3112 C C . THR B 1 20 ? 30.766 -3.818 2.766 1 27.5 20 THR B C 1
ATOM 3114 O O . THR B 1 20 ? 31.391 -4.055 3.803 1 27.5 20 THR B O 1
ATOM 3117 N N . MET B 1 21 ? 31.578 -3.973 1.622 1 26.47 21 MET B N 1
ATOM 3118 C CA . MET B 1 21 ? 32.938 -3.508 1.729 1 26.47 21 MET B CA 1
ATOM 3119 C C . MET B 1 21 ? 33 -1.983 1.719 1 26.47 21 MET B C 1
ATOM 3121 O O . MET B 1 21 ? 32.375 -1.338 0.889 1 26.47 21 MET B O 1
ATOM 3125 N N . THR B 1 22 ? 33.25 -1.332 2.807 1 27.86 22 THR B N 1
ATOM 3126 C CA . THR B 1 22 ? 33.438 0.101 2.986 1 27.86 22 THR B CA 1
ATOM 3127 C C . THR B 1 22 ? 34.875 0.488 2.656 1 27.86 22 THR B C 1
ATOM 3129 O O . THR B 1 22 ? 35.812 -0.05 3.24 1 27.86 22 THR B O 1
ATOM 3132 N N . PHE B 1 23 ? 35.281 0.831 1.368 1 26.44 23 PHE B N 1
ATOM 3133 C CA . PHE B 1 23 ? 36.625 1.283 1.054 1 26.44 23 PHE B CA 1
ATOM 3134 C C . PHE B 1 23 ? 36.781 2.771 1.344 1 26.44 23 PHE B C 1
ATOM 3136 O O . PHE B 1 23 ? 35.844 3.541 1.191 1 26.44 23 PHE B O 1
ATOM 3143 N N . SER B 1 24 ? 37.75 3.184 2.285 1 27.06 24 SER B N 1
ATOM 3144 C CA . SER B 1 24 ? 38.062 4.555 2.658 1 27.06 24 SER B CA 1
ATOM 3145 C C . SER B 1 24 ? 39.281 5.059 1.878 1 27.06 24 SER B C 1
ATOM 3147 O O . SER B 1 24 ? 40.312 4.383 1.808 1 27.06 24 SER B O 1
ATOM 3149 N N . HIS B 1 25 ? 39.25 5.586 0.644 1 27.17 25 HIS B N 1
ATOM 3150 C CA . HIS B 1 25 ? 40.406 6.215 0.038 1 27.17 25 HIS B CA 1
ATOM 3151 C C . HIS B 1 25 ? 40.469 7.703 0.371 1 27.17 25 HIS B C 1
ATOM 3153 O O . HIS B 1 25 ? 39.438 8.359 0.486 1 27.17 25 HIS B O 1
ATOM 3159 N N . ARG B 1 26 ? 41.812 8.18 0.765 1 28.91 26 ARG B N 1
ATOM 3160 C CA . ARG B 1 26 ? 42.156 9.578 1.034 1 28.91 26 ARG B CA 1
ATOM 3161 C C . ARG B 1 26 ? 42.312 10.359 -0.263 1 28.91 26 ARG B C 1
ATOM 3163 O O . ARG B 1 26 ? 43.125 10 -1.112 1 28.91 26 ARG B O 1
ATOM 3170 N N . ILE B 1 27 ? 41.312 10.914 -0.899 1 31.7 27 ILE B N 1
ATOM 3171 C CA . ILE B 1 27 ? 41.594 11.82 -2.006 1 31.7 27 ILE B CA 1
ATOM 3172 C C . ILE B 1 27 ? 41.906 13.211 -1.462 1 31.7 27 ILE B C 1
ATOM 3174 O O . ILE B 1 27 ? 41.219 13.719 -0.575 1 31.7 27 ILE B O 1
ATOM 3178 N N . PRO B 1 28 ? 43.094 13.641 -1.703 1 31.94 28 PRO B N 1
ATOM 3179 C CA . PRO B 1 28 ? 43.375 15.023 -1.323 1 31.94 28 PRO B CA 1
ATOM 3180 C C . PRO B 1 28 ? 42.281 15.992 -1.747 1 31.94 28 PRO B C 1
ATOM 3182 O O . PRO B 1 28 ? 41.688 15.836 -2.822 1 31.94 28 PRO B O 1
ATOM 3185 N N . LEU B 1 29 ? 41.719 16.75 -0.739 1 31.34 29 LEU B N 1
ATOM 3186 C CA . LEU B 1 29 ? 40.688 17.75 -1.006 1 31.34 29 LEU B CA 1
ATOM 3187 C C . LEU B 1 29 ? 41.031 18.578 -2.24 1 31.34 29 LEU B C 1
ATOM 3189 O O . LEU B 1 29 ? 40.156 18.906 -3.033 1 31.34 29 LEU B O 1
ATOM 3193 N N . GLU B 1 30 ? 42.281 18.984 -2.34 1 37.03 30 GLU B N 1
ATOM 3194 C CA . GLU B 1 30 ? 42.781 19.812 -3.436 1 37.03 30 GLU B CA 1
ATOM 3195 C C . GLU B 1 30 ? 42.562 19.125 -4.781 1 37.03 30 GLU B C 1
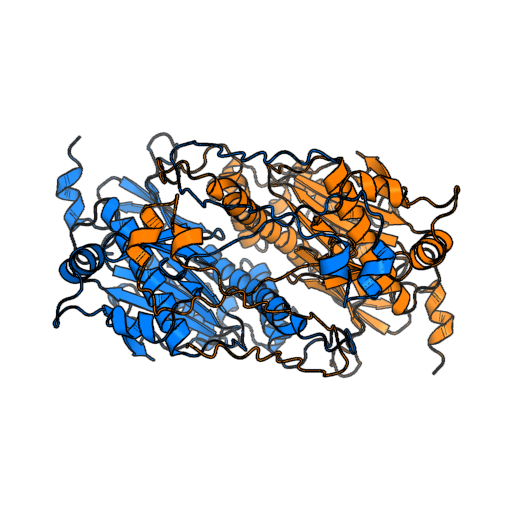ATOM 3197 O O . GLU B 1 30 ? 42.25 19.781 -5.777 1 37.03 30 GLU B O 1
ATOM 3202 N N . GLU B 1 31 ? 42.844 18.016 -4.992 1 35.41 31 GLU B N 1
ATOM 3203 C CA . GLU B 1 31 ? 42.75 17.297 -6.262 1 35.41 31 GLU B CA 1
ATOM 3204 C C . GLU B 1 31 ? 41.312 16.953 -6.59 1 35.41 31 GLU B C 1
ATOM 3206 O O . GLU B 1 31 ? 40.906 16.938 -7.758 1 35.41 31 GLU B O 1
ATOM 3211 N N . LEU B 1 32 ? 40.438 16.562 -5.562 1 33.06 32 LEU B N 1
ATOM 3212 C CA . LEU B 1 32 ? 39 16.406 -5.695 1 33.06 32 LEU B CA 1
ATOM 3213 C C . LEU B 1 32 ? 38.344 17.75 -5.996 1 33.06 32 LEU B C 1
ATOM 3215 O O . LEU B 1 32 ? 37.344 17.812 -6.719 1 33.06 32 LEU B O 1
ATOM 3219 N N . LEU B 1 33 ? 38.906 18.812 -5.391 1 34.12 33 LEU B N 1
ATOM 3220 C CA . LEU B 1 33 ? 38.406 20.188 -5.43 1 34.12 33 LEU B CA 1
ATOM 3221 C C . LEU B 1 33 ? 38.969 20.938 -6.625 1 34.12 33 LEU B C 1
ATOM 3223 O O . LEU B 1 33 ? 38.688 22.109 -6.82 1 34.12 33 LEU B O 1
ATOM 3227 N N . GLN B 1 34 ? 40 20.5 -7.156 1 33.03 34 GLN B N 1
A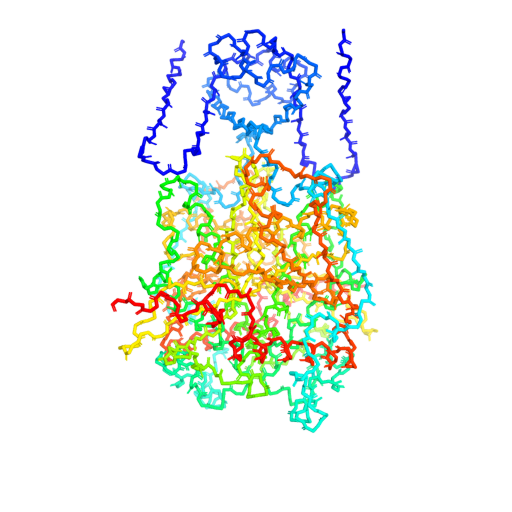TOM 3228 C CA . GLN B 1 34 ? 40.594 21.406 -8.133 1 33.03 34 GLN B CA 1
ATOM 3229 C C . GLN B 1 34 ? 39.531 21.969 -9.086 1 33.03 34 GLN B C 1
ATOM 3231 O O . GLN B 1 34 ? 39.562 23.156 -9.422 1 33.03 34 GLN B O 1
ATOM 3236 N N . ASP B 1 35 ? 38.781 21.172 -9.891 1 32.81 35 ASP B N 1
ATOM 3237 C CA . ASP B 1 35 ? 37.969 21.859 -10.883 1 32.81 35 ASP B CA 1
ATOM 3238 C C . ASP B 1 35 ? 36.594 22.188 -10.32 1 32.81 35 ASP B C 1
ATOM 3240 O O . ASP B 1 35 ? 35.719 22.703 -11.039 1 32.81 35 ASP B O 1
ATOM 3244 N N . ASP B 1 36 ? 36.25 21.547 -9.203 1 30.59 36 ASP B N 1
ATOM 3245 C CA . ASP B 1 36 ? 34.906 21.984 -8.797 1 30.59 36 ASP B CA 1
ATOM 3246 C C . ASP B 1 36 ? 35 23.078 -7.727 1 30.59 36 ASP B C 1
ATOM 3248 O O . ASP B 1 36 ? 35.469 22.828 -6.613 1 30.59 36 ASP B O 1
ATOM 3252 N N . PRO B 1 37 ? 35 24.281 -8.07 1 32.12 37 PRO B N 1
ATOM 3253 C CA . PRO B 1 37 ? 35.094 25.391 -7.105 1 32.12 37 PRO B CA 1
ATOM 3254 C C . PRO B 1 37 ? 34.125 25.219 -5.945 1 32.12 37 PRO B C 1
ATOM 3256 O O . PRO B 1 37 ? 34.406 25.656 -4.824 1 32.12 37 PRO B O 1
ATOM 3259 N N . GLU B 1 38 ? 32.969 24.75 -6.32 1 29.97 38 GLU B N 1
ATOM 3260 C CA . GLU B 1 38 ? 31.969 24.797 -5.273 1 29.97 38 GLU B CA 1
ATOM 3261 C C . GLU B 1 38 ? 32.312 23.875 -4.117 1 29.97 38 GLU B C 1
ATOM 3263 O O . GLU B 1 38 ? 32.062 24.203 -2.953 1 29.97 38 GLU B O 1
ATOM 3268 N N . PHE B 1 39 ? 32.875 22.75 -4.332 1 30.88 39 PHE B N 1
ATOM 3269 C CA . PHE B 1 39 ? 33.406 21.938 -3.252 1 30.88 39 PHE B CA 1
ATOM 3270 C C . PHE B 1 39 ? 34.5 22.703 -2.498 1 30.88 39 PHE B C 1
ATOM 3272 O O . PHE B 1 39 ? 34.844 22.359 -1.366 1 30.88 39 PHE B O 1
ATOM 3279 N N . LYS B 1 40 ? 35.031 23.719 -3.076 1 30.78 40 LYS B N 1
ATOM 3280 C CA . LYS B 1 40 ? 35.969 24.531 -2.326 1 30.78 40 LYS B CA 1
ATOM 3281 C C . LYS B 1 40 ? 35.375 25 -1.005 1 30.78 40 LYS B C 1
ATOM 3283 O O . LYS B 1 40 ? 36.094 25.078 0.007 1 30.78 40 LYS B O 1
ATOM 3288 N N . LEU B 1 41 ? 34.094 25.297 -1.057 1 29.36 41 LEU B N 1
ATOM 3289 C CA . LEU B 1 41 ? 33.625 25.922 0.18 1 29.36 41 LEU B CA 1
ATOM 3290 C C . LEU B 1 41 ? 33.344 24.859 1.249 1 29.36 41 LEU B C 1
ATOM 3292 O O . LEU B 1 41 ? 33.469 25.141 2.445 1 29.36 41 LEU B O 1
ATOM 3296 N N . LEU B 1 42 ? 32.844 23.656 0.952 1 31.59 42 LEU B N 1
ATOM 3297 C CA . LEU B 1 42 ? 32.781 22.656 2.004 1 31.59 42 LEU B CA 1
ATOM 3298 C C . LEU B 1 42 ? 34.188 22.172 2.389 1 31.59 42 LEU B C 1
ATOM 3300 O O . LEU B 1 42 ? 34.312 21.188 3.133 1 31.59 42 LEU B O 1
ATOM 3304 N N . ASN B 1 43 ? 35.188 22.75 2.062 1 30.7 43 ASN B N 1
ATOM 3305 C CA . ASN B 1 43 ? 36.625 22.625 2.221 1 30.7 43 ASN B CA 1
ATOM 3306 C C . ASN B 1 43 ? 37.031 22.641 3.691 1 30.7 43 ASN B C 1
ATOM 3308 O O . ASN B 1 43 ? 37.875 23.438 4.094 1 30.7 43 ASN B O 1
ATOM 3312 N N . ASN B 1 44 ? 36.031 22.375 4.691 1 31.16 44 ASN B N 1
ATOM 3313 C CA . ASN B 1 44 ? 36.875 22.25 5.879 1 31.16 44 ASN B CA 1
ATOM 3314 C C . ASN B 1 44 ? 37.844 21.094 5.766 1 31.16 44 ASN B C 1
ATOM 3316 O O . ASN B 1 44 ? 37.438 19.953 5.57 1 31.16 44 ASN B O 1
ATOM 3320 N N . PRO B 1 45 ? 39.125 21.219 5.492 1 31.39 45 PRO B N 1
ATOM 3321 C CA . PRO B 1 45 ? 40.25 20.266 5.371 1 31.39 45 PRO B CA 1
ATOM 3322 C C . PRO B 1 45 ? 40.156 19.109 6.359 1 31.39 45 PRO B C 1
ATOM 3324 O O . PRO B 1 45 ? 40.719 18.047 6.133 1 31.39 45 PRO B O 1
ATOM 3327 N N . ASN B 1 46 ? 39.594 19.297 7.555 1 29.97 46 ASN B N 1
ATOM 3328 C CA . ASN B 1 46 ? 39.625 18.312 8.625 1 29.97 46 ASN B CA 1
ATOM 3329 C C . ASN B 1 46 ? 38.438 17.359 8.57 1 29.97 46 ASN B C 1
ATOM 3331 O O . ASN B 1 46 ? 38.25 16.547 9.477 1 29.97 46 ASN B O 1
ATOM 3335 N N . ARG B 1 47 ? 37.5 17.703 7.875 1 28.31 47 ARG B N 1
ATOM 3336 C CA . ARG B 1 47 ? 36.344 16.828 7.945 1 28.31 47 ARG B CA 1
ATOM 3337 C C . ARG B 1 47 ? 36.562 15.57 7.102 1 28.31 47 ARG B C 1
ATOM 3339 O O . ARG B 1 47 ? 36.906 15.664 5.922 1 28.31 47 ARG B O 1
ATOM 3346 N N . LEU B 1 48 ? 36.969 14.469 7.746 1 27.12 48 LEU B N 1
ATOM 3347 C CA . LEU B 1 48 ? 37.125 13.125 7.203 1 27.12 48 LEU B CA 1
ATOM 3348 C C . LEU B 1 48 ? 35.812 12.648 6.566 1 27.12 48 LEU B C 1
ATOM 3350 O O . LEU B 1 48 ? 34.75 12.688 7.199 1 27.12 48 LEU B O 1
ATOM 3354 N N . HIS B 1 49 ? 35.688 12.914 5.328 1 28.91 49 HIS B N 1
ATOM 3355 C CA . HIS B 1 49 ? 34.531 12.359 4.652 1 28.91 49 HIS B CA 1
ATOM 3356 C C . HIS B 1 49 ? 34.719 10.875 4.367 1 28.91 49 HIS B C 1
ATOM 3358 O O . HIS B 1 49 ? 35.781 10.445 3.965 1 28.91 49 HIS B O 1
ATOM 3364 N N . THR B 1 50 ? 34.125 9.938 5.156 1 28.17 50 THR B N 1
ATOM 3365 C CA . THR B 1 50 ? 34.188 8.492 4.941 1 28.17 50 THR B CA 1
ATOM 3366 C C . THR B 1 50 ? 33.281 8.086 3.789 1 28.17 50 THR B C 1
ATOM 3368 O O . THR B 1 50 ? 32.125 8.547 3.701 1 28.17 50 THR B O 1
ATOM 3371 N N . PHE B 1 51 ? 33.938 7.73 2.611 1 28.53 51 PHE B N 1
ATOM 3372 C CA . PHE B 1 51 ? 33.219 7.238 1.432 1 28.53 51 PHE B CA 1
ATOM 3373 C C . PHE B 1 51 ? 33.031 5.73 1.508 1 28.53 51 PHE B C 1
ATOM 3375 O O . PHE B 1 51 ? 33.938 5 1.909 1 28.53 51 PHE B O 1
ATOM 3382 N N . THR B 1 52 ? 31.812 5.203 1.791 1 29 52 THR B N 1
ATOM 3383 C CA . THR B 1 52 ? 31.562 3.768 1.721 1 29 52 THR B CA 1
ATOM 3384 C C . THR B 1 52 ? 31.188 3.35 0.298 1 29 52 THR B C 1
ATOM 3386 O O . THR B 1 52 ? 30.312 3.949 -0.326 1 29 52 THR B O 1
ATOM 3389 N N . ARG B 1 53 ? 32.156 2.697 -0.419 1 28.44 53 ARG B N 1
ATOM 3390 C CA . ARG B 1 53 ? 31.938 2.072 -1.721 1 28.44 53 ARG B CA 1
ATOM 3391 C C . ARG B 1 53 ? 31.141 0.774 -1.585 1 28.44 53 ARG B C 1
ATOM 3393 O O . ARG B 1 53 ? 31.531 -0.114 -0.821 1 28.44 53 ARG B O 1
ATOM 3400 N N . ILE B 1 54 ? 29.828 0.776 -1.948 1 28.91 54 ILE B N 1
ATOM 3401 C CA . ILE B 1 54 ? 29.125 -0.5 -2.088 1 28.91 54 ILE B CA 1
ATOM 3402 C C . ILE B 1 54 ? 29.359 -1.058 -3.492 1 28.91 54 ILE B C 1
ATOM 3404 O O . ILE B 1 54 ? 29.031 -0.405 -4.484 1 28.91 54 ILE B O 1
ATOM 3408 N N . VAL B 1 55 ? 30.328 -1.78 -3.832 1 28.75 55 VAL B N 1
ATOM 3409 C CA . VAL B 1 55 ? 30.562 -2.52 -5.066 1 28.75 55 VAL B CA 1
ATOM 3410 C C . VAL B 1 55 ? 29.656 -3.744 -5.117 1 28.75 55 VAL B C 1
ATOM 3412 O O . VAL B 1 55 ? 29.703 -4.602 -4.23 1 28.75 55 VAL B O 1
ATOM 3415 N N . VAL B 1 56 ? 28.422 -3.689 -5.852 1 29.98 56 VAL B N 1
ATOM 3416 C CA . VAL B 1 56 ? 27.688 -4.93 -6.105 1 29.98 56 VAL B CA 1
ATOM 3417 C C . VAL B 1 56 ? 28.375 -5.703 -7.234 1 29.98 56 VAL B C 1
ATOM 3419 O O . VAL B 1 56 ? 28.578 -5.164 -8.328 1 29.98 56 VAL B O 1
ATOM 3422 N N . ALA B 1 57 ? 29.25 -6.492 -7.18 1 29.92 57 ALA B N 1
ATOM 3423 C CA . ALA B 1 57 ? 29.797 -7.395 -8.188 1 29.92 57 ALA B CA 1
ATOM 3424 C C . ALA B 1 57 ? 28.719 -7.879 -9.148 1 29.92 57 ALA B C 1
ATOM 3426 O O . ALA B 1 57 ? 27.594 -8.164 -8.734 1 29.92 57 ALA B O 1
ATOM 3427 N N . ASP B 1 58 ? 28.734 -7.449 -10.383 1 34.94 58 ASP B N 1
ATOM 3428 C CA . ASP B 1 58 ? 27.891 -7.871 -11.492 1 34.94 58 ASP B CA 1
ATOM 3429 C C . ASP B 1 58 ? 27.781 -9.391 -11.555 1 34.94 58 ASP B C 1
ATOM 3431 O O . ASP B 1 58 ? 27.297 -9.945 -12.547 1 34.94 58 ASP B O 1
ATOM 3435 N N . ASN B 1 59 ? 28.875 -10.117 -11.211 1 37.06 59 ASN B N 1
ATOM 3436 C CA . ASN B 1 59 ? 28.625 -11.539 -11.375 1 37.06 59 ASN B CA 1
ATOM 3437 C C . ASN B 1 59 ? 27.234 -11.922 -10.867 1 37.06 59 ASN B C 1
ATOM 3439 O O . ASN B 1 59 ? 26.859 -13.094 -10.891 1 37.06 59 ASN B O 1
ATOM 3443 N N . ASP B 1 60 ? 26.703 -11.031 -10.219 1 48.06 60 ASP B N 1
ATOM 3444 C CA . ASP B 1 60 ? 25.438 -11.266 -9.539 1 48.06 60 ASP B CA 1
ATOM 3445 C C . ASP B 1 60 ? 24.25 -10.977 -10.461 1 48.06 60 ASP B C 1
ATOM 3447 O O . ASP B 1 60 ? 24.266 -10 -11.211 1 48.06 60 ASP B O 1
ATOM 3451 N N . LEU B 1 61 ? 23.906 -12.273 -11.023 1 55.75 61 LEU B N 1
ATOM 3452 C CA . LEU B 1 61 ? 22.656 -12.156 -11.781 1 55.75 61 LEU B CA 1
ATOM 3453 C C . LEU B 1 61 ? 21.812 -10.992 -11.266 1 55.75 61 LEU B C 1
ATOM 3455 O O . LEU B 1 61 ? 21.781 -10.734 -10.062 1 55.75 61 LEU B O 1
ATOM 3459 N N . LYS B 1 62 ? 21.734 -10.086 -12.297 1 62.31 62 LYS B N 1
ATOM 3460 C CA . LYS B 1 62 ? 20.844 -8.977 -11.992 1 62.31 62 LYS B CA 1
ATOM 3461 C C . LYS B 1 62 ? 19.594 -9.477 -11.25 1 62.31 62 LYS B C 1
ATOM 3463 O O . LYS B 1 62 ? 19.125 -10.586 -11.492 1 62.31 62 LYS B O 1
ATOM 3468 N N . SER B 1 63 ? 19.312 -8.641 -10.281 1 72.06 63 SER B N 1
ATOM 3469 C CA . SER B 1 63 ? 18 -8.93 -9.711 1 72.06 63 SER B CA 1
ATOM 3470 C C . SER B 1 63 ? 16.938 -9.031 -10.789 1 72.06 63 SER B C 1
ATOM 3472 O O . SER B 1 63 ? 17.094 -8.492 -11.883 1 72.06 63 SER B O 1
ATOM 3474 N N . ALA B 1 64 ? 15.961 -9.758 -10.508 1 76.62 64 ALA B N 1
ATOM 3475 C CA . ALA B 1 64 ? 14.883 -10.023 -11.461 1 76.62 64 ALA B CA 1
ATOM 3476 C C . ALA B 1 64 ? 14.367 -8.727 -12.078 1 76.62 64 ALA B C 1
ATOM 3478 O O . ALA B 1 64 ? 14.062 -8.68 -13.273 1 76.62 64 ALA B O 1
ATOM 3479 N N . SER B 1 65 ? 14.32 -7.676 -11.305 1 76.5 65 SER B N 1
ATOM 3480 C CA . SER B 1 65 ? 13.766 -6.414 -11.773 1 76.5 65 SER B CA 1
ATOM 3481 C C . SER B 1 65 ? 14.672 -5.758 -12.812 1 76.5 65 SER B C 1
ATOM 3483 O O . SER B 1 65 ? 14.25 -4.844 -13.523 1 76.5 65 SER B O 1
ATOM 3485 N N . LYS B 1 66 ? 15.914 -6.246 -12.945 1 75.5 66 LYS B N 1
ATOM 3486 C CA . LYS B 1 66 ? 16.875 -5.648 -13.867 1 75.5 66 LYS B CA 1
ATOM 3487 C C . LYS B 1 66 ? 17.125 -6.547 -15.07 1 75.5 66 LYS B C 1
ATOM 3489 O O . LYS B 1 66 ? 18 -6.273 -15.891 1 75.5 66 LYS B O 1
ATOM 3494 N N . TRP B 1 67 ? 16.375 -7.641 -15.102 1 77.62 67 TRP B N 1
ATOM 3495 C CA . TRP B 1 67 ? 16.5 -8.508 -16.266 1 77.62 67 TRP B CA 1
ATOM 3496 C C . TRP B 1 67 ? 16.094 -7.77 -17.531 1 77.62 67 TRP B C 1
ATOM 3498 O O . TRP B 1 67 ? 15.148 -6.977 -17.531 1 77.62 67 TRP B O 1
ATOM 3508 N N . ASP B 1 68 ? 16.891 -8.055 -18.578 1 74.75 68 ASP B N 1
ATOM 3509 C CA . ASP B 1 68 ? 16.656 -7.426 -19.875 1 74.75 68 ASP B CA 1
ATOM 3510 C C . ASP B 1 68 ? 16.609 -8.469 -20.984 1 74.75 68 ASP B C 1
ATOM 3512 O O . ASP B 1 68 ? 16.359 -9.648 -20.734 1 74.75 68 ASP B O 1
ATOM 3516 N N . SER B 1 69 ? 16.844 -8.023 -22.234 1 72 69 SER B N 1
ATOM 3517 C CA . SER B 1 69 ? 16.734 -8.906 -23.391 1 72 69 SER B CA 1
ATOM 3518 C C . SER B 1 69 ? 17.766 -10.039 -23.328 1 72 69 SER B C 1
ATOM 3520 O O . SER B 1 69 ? 17.5 -11.141 -23.797 1 72 69 SER B O 1
ATOM 3522 N N . ARG B 1 70 ? 18.859 -9.789 -22.703 1 70.19 70 ARG B N 1
ATOM 3523 C CA . ARG B 1 70 ? 19.906 -10.805 -22.609 1 70.19 70 ARG B CA 1
ATOM 3524 C C . ARG B 1 70 ? 19.469 -11.953 -21.703 1 70.19 70 ARG B C 1
ATOM 3526 O O . ARG B 1 70 ? 19.641 -13.125 -22.047 1 70.19 70 ARG B O 1
ATOM 3533 N N . TYR B 1 71 ? 18.812 -11.539 -20.656 1 77 71 TYR B N 1
ATOM 3534 C CA . TYR B 1 71 ? 18.312 -12.555 -19.734 1 77 71 TYR B CA 1
ATOM 3535 C C . TYR B 1 71 ? 17.109 -13.273 -20.312 1 77 71 TYR B C 1
ATOM 3537 O O . TYR B 1 71 ? 16.953 -14.484 -20.141 1 77 71 TYR B O 1
ATOM 3545 N N . TYR B 1 72 ? 16.359 -12.555 -21 1 79.06 72 TYR B N 1
ATOM 3546 C CA . TYR B 1 72 ? 15.211 -13.125 -21.703 1 79.06 72 TYR B CA 1
ATOM 3547 C C . TYR B 1 72 ? 15.656 -14.227 -22.672 1 79.06 72 TYR B C 1
ATOM 3549 O O . TYR B 1 72 ? 15.102 -15.32 -22.672 1 79.06 72 TYR B O 1
ATOM 3557 N N . ALA B 1 73 ? 16.641 -13.898 -23.406 1 75.06 73 ALA B N 1
ATOM 3558 C CA . ALA B 1 73 ? 17.156 -14.852 -24.391 1 75.06 73 ALA B CA 1
ATOM 3559 C C . ALA B 1 73 ? 17.875 -16.016 -23.719 1 75.06 73 ALA B C 1
ATOM 3561 O O . ALA B 1 73 ? 17.672 -17.172 -24.094 1 75.06 73 ALA B O 1
ATOM 3562 N N . ALA B 1 74 ? 18.578 -15.688 -22.688 1 74.88 74 ALA B N 1
ATOM 3563 C CA . ALA B 1 74 ? 19.359 -16.703 -22 1 74.88 74 ALA B CA 1
ATOM 3564 C C . ALA B 1 74 ? 18.453 -17.719 -21.312 1 74.88 74 ALA B C 1
ATOM 3566 O O . ALA B 1 74 ? 18.766 -18.906 -21.25 1 74.88 74 ALA B O 1
ATOM 3567 N N . ALA B 1 75 ? 17.328 -17.234 -20.875 1 82.75 75 ALA B N 1
ATOM 3568 C CA . ALA B 1 75 ? 16.391 -18.109 -20.188 1 82.75 75 ALA B CA 1
ATOM 3569 C C . ALA B 1 75 ? 15.438 -18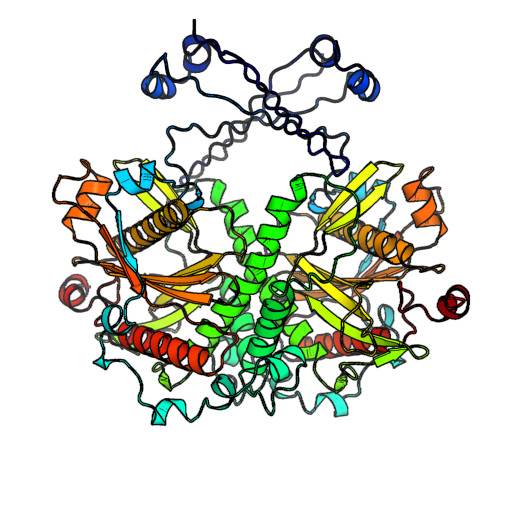.781 -21.188 1 82.75 75 ALA B C 1
ATOM 3571 O O . ALA B 1 75 ? 14.555 -19.547 -20.781 1 82.75 75 ALA B O 1
ATOM 3572 N N . LYS B 1 76 ? 15.602 -18.469 -22.453 1 82.25 76 LYS B N 1
ATOM 3573 C CA . LYS B 1 76 ? 14.82 -19.047 -23.531 1 82.25 76 LYS B CA 1
ATOM 3574 C C . LYS B 1 76 ? 13.328 -18.922 -23.266 1 82.25 76 LYS B C 1
ATOM 3576 O O . LYS B 1 76 ? 12.594 -19.922 -23.312 1 82.25 76 LYS B O 1
ATOM 3581 N N . VAL B 1 77 ? 12.953 -17.703 -23.031 1 85.94 77 VAL B N 1
ATOM 3582 C CA . VAL B 1 77 ? 11.57 -17.391 -22.688 1 85.94 77 VAL B CA 1
ATOM 3583 C C . VAL B 1 77 ? 10.773 -17.094 -23.953 1 85.94 77 VAL B C 1
ATOM 3585 O O . VAL B 1 77 ? 11.258 -16.406 -24.859 1 85.94 77 VAL B O 1
ATOM 3588 N N . HIS B 1 78 ? 9.578 -17.641 -24.047 1 81.56 78 HIS B N 1
ATOM 3589 C CA . HIS B 1 78 ? 8.602 -17.328 -25.078 1 81.56 78 HIS B CA 1
ATOM 3590 C C . HIS B 1 78 ? 7.281 -16.875 -24.469 1 81.56 78 HIS B C 1
ATOM 3592 O O . HIS B 1 78 ? 6.715 -17.562 -23.609 1 81.56 78 HIS B O 1
ATOM 3598 N N . MET B 1 79 ? 6.84 -15.695 -24.922 1 86.19 79 MET B N 1
ATOM 3599 C CA . MET B 1 79 ? 5.578 -15.164 -24.406 1 86.19 79 MET B CA 1
ATOM 3600 C C . MET B 1 79 ? 4.469 -15.297 -25.438 1 86.19 79 MET B C 1
ATOM 3602 O O . MET B 1 79 ? 4.645 -14.906 -26.594 1 86.19 79 MET B O 1
ATOM 3606 N N . VAL B 1 80 ? 3.398 -15.945 -25.094 1 87.19 80 VAL B N 1
ATOM 3607 C CA . VAL B 1 80 ? 2.168 -15.969 -25.875 1 87.19 80 VAL B CA 1
ATOM 3608 C C . VAL B 1 80 ? 1.145 -15.016 -25.266 1 87.19 80 VAL B C 1
ATOM 3610 O O . VAL B 1 80 ? 0.727 -15.195 -24.109 1 87.19 80 VAL B O 1
ATOM 3613 N N . GLU B 1 81 ? 0.708 -14.016 -26.047 1 88 81 GLU B N 1
ATOM 3614 C CA . GLU B 1 81 ? -0.076 -12.93 -25.453 1 88 81 GLU B CA 1
ATOM 3615 C C . GLU B 1 81 ? -1.52 -12.961 -25.953 1 88 81 GLU B C 1
ATOM 3617 O O . GLU B 1 81 ? -1.841 -13.68 -26.891 1 88 81 GLU B O 1
ATOM 3622 N N . ARG B 1 82 ? -2.365 -12.289 -25.25 1 90.12 82 ARG B N 1
ATOM 3623 C CA . ARG B 1 82 ? -3.748 -11.992 -25.594 1 90.12 82 ARG B CA 1
ATOM 3624 C C . ARG B 1 82 ? -4.582 -13.273 -25.656 1 90.12 82 ARG B C 1
ATOM 3626 O O . ARG B 1 82 ? -5.387 -13.453 -26.578 1 90.12 82 ARG B O 1
ATOM 3633 N N . LEU B 1 83 ? -4.254 -14.141 -24.719 1 90 83 LEU B N 1
ATOM 3634 C CA . LEU B 1 83 ? -4.984 -15.398 -24.672 1 90 83 LEU B CA 1
ATOM 3635 C C . LEU B 1 83 ? -6.324 -15.227 -23.969 1 90 83 LEU B C 1
ATOM 3637 O O . LEU B 1 83 ? -6.449 -14.398 -23.062 1 90 83 LEU B O 1
ATOM 3641 N N . ASP B 1 84 ? -7.227 -15.992 -24.469 1 92.94 84 ASP B N 1
ATOM 3642 C CA . ASP B 1 84 ? -8.414 -16.188 -23.641 1 92.94 84 ASP B CA 1
ATOM 3643 C C . ASP B 1 84 ? -8.055 -16.797 -22.281 1 92.94 84 ASP B C 1
ATOM 3645 O O . ASP B 1 84 ? -7.301 -17.766 -22.219 1 92.94 84 ASP B O 1
ATOM 3649 N N . PRO B 1 85 ? -8.594 -16.203 -21.203 1 94.5 85 PRO B N 1
ATOM 3650 C CA . PRO B 1 85 ? -8.219 -16.672 -19.859 1 94.5 85 PRO B CA 1
ATOM 3651 C C . PRO B 1 85 ? -8.453 -18.172 -19.672 1 94.5 85 PRO B C 1
ATOM 3653 O O . PRO B 1 85 ? -7.797 -18.797 -18.844 1 94.5 85 PRO B O 1
ATOM 3656 N N . LYS B 1 86 ? -9.297 -18.812 -20.422 1 93.81 86 LYS B N 1
ATOM 3657 C CA . LYS B 1 86 ? -9.594 -20.234 -20.328 1 93.81 86 LYS B CA 1
ATOM 3658 C C . LYS B 1 86 ? -8.391 -21.078 -20.734 1 93.81 86 LYS B C 1
ATOM 3660 O O . LYS B 1 86 ? -8.32 -22.266 -20.422 1 93.81 86 LYS B O 1
ATOM 3665 N N . PHE B 1 87 ? -7.465 -20.438 -21.438 1 90.75 87 PHE B N 1
ATOM 3666 C CA . PHE B 1 87 ? -6.246 -21.141 -21.828 1 90.75 87 PHE B CA 1
ATOM 3667 C C . PHE B 1 87 ? -5.207 -21.078 -20.719 1 90.75 87 PHE B C 1
ATOM 3669 O O . PHE B 1 87 ? -4.188 -21.766 -20.781 1 90.75 87 PHE B O 1
ATOM 3676 N N . VAL B 1 88 ? -5.496 -20.297 -19.703 1 94.06 88 VAL B N 1
ATOM 3677 C CA . VAL B 1 88 ? -4.555 -20.109 -18.594 1 94.06 88 VAL B CA 1
ATOM 3678 C C . VAL B 1 88 ? -5.055 -20.875 -17.359 1 94.06 88 VAL B C 1
ATOM 3680 O O . VAL B 1 88 ? -4.27 -21.516 -16.656 1 94.06 88 VAL B O 1
ATOM 3683 N N . VAL B 1 89 ? -6.324 -20.766 -17.125 1 95.38 89 VAL B N 1
ATOM 3684 C CA . VAL B 1 89 ? -6.98 -21.5 -16.062 1 95.38 89 VAL B CA 1
ATOM 3685 C C . VAL B 1 89 ? -8.047 -22.422 -16.641 1 95.38 89 VAL B C 1
ATOM 3687 O O . VAL B 1 89 ? -8.812 -22.016 -17.516 1 95.38 89 VAL B O 1
ATOM 3690 N N . PRO B 1 90 ? -8.078 -23.641 -16.141 1 94.12 90 PRO B N 1
ATOM 3691 C CA . PRO B 1 90 ? -9.023 -24.594 -16.719 1 94.12 90 PRO B CA 1
ATOM 3692 C C . PRO B 1 90 ? -10.469 -24.094 -16.703 1 94.12 90 PRO B C 1
ATOM 3694 O O . PRO B 1 90 ? -10.906 -23.516 -15.695 1 94.12 90 PRO B O 1
ATOM 3697 N N . GLU B 1 91 ? -11.242 -24.359 -17.719 1 94.56 91 GLU B N 1
ATOM 3698 C CA . GLU B 1 91 ? -12.57 -23.812 -17.969 1 94.56 91 GLU B CA 1
ATOM 3699 C C . GLU B 1 91 ? -13.57 -24.281 -16.922 1 94.56 91 GLU B C 1
ATOM 3701 O O . GLU B 1 91 ? -14.523 -23.578 -16.594 1 94.56 91 GLU B O 1
ATOM 3706 N N . GLU B 1 92 ? -13.398 -25.438 -16.359 1 95.56 92 GLU B N 1
ATOM 3707 C CA . GLU B 1 92 ? -14.359 -26.047 -15.438 1 95.56 92 GLU B CA 1
ATOM 3708 C C . GLU B 1 92 ? -14.469 -25.234 -14.148 1 95.56 92 GLU B C 1
ATOM 3710 O O . GLU B 1 92 ? -15.43 -25.391 -13.391 1 95.56 92 GLU B O 1
ATOM 3715 N N . TYR B 1 93 ? -13.531 -24.344 -13.891 1 96.88 93 TYR B N 1
ATOM 3716 C CA . TYR B 1 93 ? -13.523 -23.594 -12.633 1 96.88 93 TYR B CA 1
ATOM 3717 C C . TYR B 1 93 ? -14.148 -22.219 -12.805 1 96.88 93 TYR B C 1
ATOM 3719 O O . TYR B 1 93 ? -14.281 -21.469 -11.836 1 96.88 93 TYR B O 1
ATOM 3727 N N . TYR B 1 94 ? -14.57 -21.859 -13.969 1 97.69 94 TYR B N 1
ATOM 3728 C CA . TYR B 1 94 ? -15.164 -20.547 -14.211 1 97.69 94 TYR B CA 1
ATOM 3729 C C . TYR B 1 94 ? -16.578 -20.484 -13.648 1 97.69 94 TYR B C 1
ATOM 3731 O O . TYR B 1 94 ? -17.344 -21.438 -13.758 1 97.69 94 TYR B O 1
ATOM 3739 N N . PRO B 1 95 ? -16.922 -19.375 -13.016 1 97.56 95 PRO B N 1
ATOM 3740 C CA . PRO B 1 95 ? -18.266 -19.219 -12.469 1 97.56 95 PRO B CA 1
ATOM 3741 C C . PRO B 1 95 ? -19.312 -18.969 -13.555 1 97.56 95 PRO B C 1
ATOM 3743 O O . PRO B 1 95 ? -18.984 -18.469 -14.633 1 97.56 95 PRO B O 1
ATOM 3746 N N . SER B 1 96 ? -20.5 -19.281 -13.195 1 96.25 96 SER B N 1
ATOM 3747 C CA . SER B 1 96 ? -21.641 -18.953 -14.062 1 96.25 96 SER B CA 1
ATOM 3748 C C . SER B 1 96 ? -22.047 -17.5 -13.906 1 96.25 96 SER B C 1
ATOM 3750 O O . SER B 1 96 ? -21.641 -16.828 -12.953 1 96.25 96 SER B O 1
ATOM 3752 N N . GLU B 1 97 ? -22.859 -17.078 -14.859 1 94.88 97 GLU B N 1
ATOM 3753 C CA . GLU B 1 97 ? -23.391 -15.711 -14.789 1 94.88 97 GLU B CA 1
ATOM 3754 C C . GLU B 1 97 ? -24.281 -15.531 -13.555 1 94.88 97 GLU B C 1
ATOM 3756 O O . GLU B 1 97 ? -24.281 -14.461 -12.945 1 94.88 97 GLU B O 1
ATOM 3761 N N . GLN B 1 98 ? -24.938 -16.484 -13.133 1 95.12 98 GLN B N 1
ATOM 3762 C CA . GLN B 1 98 ? -25.844 -16.438 -11.977 1 95.12 98 GLN B CA 1
ATOM 3763 C C . GLN B 1 98 ? -25.062 -16.234 -10.68 1 95.12 98 GLN B C 1
ATOM 3765 O O . GLN B 1 98 ? -25.484 -15.484 -9.805 1 95.12 98 GLN B O 1
ATOM 3770 N N . GLU B 1 99 ? -23.906 -16.891 -10.625 1 95.38 99 GLU B N 1
ATOM 3771 C CA . GLU B 1 99 ? -23.078 -16.781 -9.43 1 95.38 99 GLU B CA 1
ATOM 3772 C C . GLU B 1 99 ? -22.547 -15.359 -9.25 1 95.38 99 GLU B C 1
ATOM 3774 O O . GLU B 1 99 ? -22.266 -14.93 -8.125 1 95.38 99 GLU B O 1
ATOM 3779 N N . LEU B 1 100 ? -22.438 -14.656 -10.359 1 96.19 100 LEU B N 1
ATOM 3780 C CA . LEU B 1 100 ? -21.859 -13.32 -10.336 1 96.19 100 LEU B CA 1
ATOM 3781 C C . LEU B 1 100 ? -22.906 -12.266 -10.023 1 96.19 100 LEU B C 1
ATOM 3783 O O . LEU B 1 100 ? -22.578 -11.125 -9.703 1 96.19 100 LEU B O 1
ATOM 3787 N N . GLU B 1 101 ? -24.125 -12.609 -10.047 1 93.75 101 GLU B N 1
ATOM 3788 C CA . GLU B 1 101 ? -25.219 -11.656 -9.93 1 93.75 101 GLU B CA 1
ATOM 3789 C C . GLU B 1 101 ? -25.188 -10.93 -8.586 1 93.75 101 GLU B C 1
ATOM 3791 O O . GLU B 1 101 ? -25.5 -9.742 -8.508 1 93.75 101 GLU B O 1
ATOM 3796 N N . GLU B 1 102 ? -24.75 -11.625 -7.523 1 92.25 102 GLU B N 1
ATOM 3797 C CA . GLU B 1 102 ? -24.703 -11.039 -6.188 1 92.25 102 GLU B CA 1
ATOM 3798 C C . GLU B 1 102 ? -23.656 -9.93 -6.105 1 92.25 102 GLU B C 1
ATOM 3800 O O . GLU B 1 102 ? -23.672 -9.125 -5.172 1 92.25 102 GLU B O 1
ATOM 3805 N N . HIS B 1 103 ? -22.844 -9.883 -7.078 1 95.88 103 HIS B N 1
ATOM 3806 C CA . HIS B 1 103 ? -21.75 -8.914 -7.078 1 95.88 103 HIS B CA 1
ATOM 3807 C C . HIS B 1 103 ? -21.969 -7.844 -8.148 1 95.88 103 HIS B C 1
ATOM 3809 O O . HIS B 1 103 ? -21 -7.219 -8.609 1 95.88 103 HIS B O 1
ATOM 3815 N N . GLY B 1 104 ? -23.203 -7.594 -8.508 1 95.81 104 GLY B N 1
ATOM 3816 C CA . GLY B 1 104 ? -23.562 -6.719 -9.609 1 95.81 104 GLY B CA 1
ATOM 3817 C C . GLY B 1 104 ? -23.031 -5.312 -9.461 1 95.81 104 GLY B C 1
ATOM 3818 O O . GLY B 1 104 ? -22.625 -4.684 -10.445 1 95.81 104 GLY B O 1
ATOM 3819 N N . VAL B 1 105 ? -22.953 -4.797 -8.227 1 96.38 105 VAL B N 1
ATOM 3820 C CA . VAL B 1 105 ? -22.5 -3.43 -7.98 1 96.38 105 VAL B CA 1
ATOM 3821 C C . VAL B 1 105 ? -21.078 -3.252 -8.492 1 96.38 105 VAL B C 1
ATOM 3823 O O . VAL B 1 105 ? -20.719 -2.191 -9.016 1 96.38 105 VAL B O 1
ATOM 3826 N N . LEU B 1 106 ? -20.281 -4.273 -8.383 1 96.69 106 LEU B N 1
ATOM 3827 C CA . LEU B 1 106 ? -18.891 -4.246 -8.82 1 96.69 106 LEU B CA 1
ATOM 3828 C C . LEU B 1 106 ? -18.797 -4.062 -10.328 1 96.69 106 LEU B C 1
ATOM 3830 O O . LEU B 1 106 ? -17.875 -3.418 -10.828 1 96.69 106 LEU B O 1
ATOM 3834 N N . PHE B 1 107 ? -19.797 -4.547 -11.039 1 97 107 PHE B N 1
ATOM 3835 C CA . PHE B 1 107 ? -19.719 -4.609 -12.492 1 97 107 PHE B CA 1
ATOM 3836 C C . PHE B 1 107 ? -20.516 -3.479 -13.133 1 97 107 PHE B C 1
ATOM 3838 O O . PHE B 1 107 ? -20.297 -3.139 -14.297 1 97 107 PHE B O 1
ATOM 3845 N N . GLU B 1 108 ? -21.344 -2.889 -12.359 1 96.38 108 GLU B N 1
ATOM 3846 C CA . GLU B 1 108 ? -22.266 -1.896 -12.906 1 96.38 108 GLU B CA 1
ATOM 3847 C C . GLU B 1 108 ? -21.75 -0.479 -12.68 1 96.38 108 GLU B C 1
ATOM 3849 O O . GLU B 1 108 ? -22.156 0.457 -13.367 1 96.38 108 GLU B O 1
ATOM 3854 N N . ALA B 1 109 ? -20.938 -0.34 -11.617 1 96.94 109 ALA B N 1
ATOM 3855 C CA . ALA B 1 109 ? -20.422 0.991 -11.312 1 96.94 109 ALA B CA 1
ATOM 3856 C C . ALA B 1 109 ? -19.719 1.601 -12.523 1 96.94 109 ALA B C 1
ATOM 3858 O O . ALA B 1 109 ? -18.891 0.954 -13.148 1 96.94 109 ALA B O 1
ATOM 3859 N N . THR B 1 110 ? -20.062 2.781 -12.867 1 96.19 110 THR B N 1
ATOM 3860 C CA . THR B 1 110 ? -19.469 3.465 -14.008 1 96.19 110 THR B CA 1
ATOM 3861 C C . THR B 1 110 ? -18.234 4.258 -13.57 1 96.19 110 THR B C 1
ATOM 3863 O O . THR B 1 110 ? -18.062 4.543 -12.383 1 96.19 110 THR B O 1
ATOM 3866 N N . ARG B 1 111 ? -17.453 4.566 -14.609 1 94.38 111 ARG B N 1
ATOM 3867 C CA . ARG B 1 111 ? -16.266 5.387 -14.352 1 94.38 111 ARG B CA 1
ATOM 3868 C C . ARG B 1 111 ? -16.656 6.703 -13.68 1 94.38 111 ARG B C 1
ATOM 3870 O O . ARG B 1 111 ? -15.984 7.137 -12.734 1 94.38 111 ARG B O 1
ATOM 3877 N N . GLY B 1 112 ? -17.688 7.336 -14.109 1 92.06 112 GLY B N 1
ATOM 3878 C CA . GLY B 1 112 ? -18.156 8.586 -13.531 1 92.06 112 GLY B CA 1
ATOM 3879 C C . GLY B 1 112 ? -18.562 8.461 -12.078 1 92.06 112 GLY B C 1
ATOM 3880 O O . GLY B 1 112 ? -18.188 9.289 -11.242 1 92.06 112 GLY B O 1
ATOM 3881 N N . GLU B 1 113 ? -19.297 7.441 -11.766 1 95.44 113 GLU B N 1
ATOM 3882 C CA . GLU B 1 113 ? -19.734 7.203 -10.398 1 95.44 113 GLU B CA 1
ATOM 3883 C C . GLU B 1 113 ? -18.531 6.98 -9.469 1 95.44 113 GLU B C 1
ATOM 3885 O O . GLU B 1 113 ? -18.531 7.449 -8.328 1 95.44 113 GLU B O 1
ATOM 3890 N N . ILE B 1 114 ? -17.562 6.262 -9.992 1 94.81 114 ILE B N 1
ATOM 3891 C CA . ILE B 1 114 ? -16.375 5.965 -9.195 1 94.81 114 ILE B CA 1
ATOM 3892 C C . ILE B 1 114 ? -15.586 7.25 -8.938 1 94.81 114 ILE B C 1
ATOM 3894 O O . ILE B 1 114 ? -15.234 7.555 -7.797 1 94.81 114 ILE B O 1
ATOM 3898 N N . LEU B 1 115 ? -15.359 8.039 -9.922 1 90.56 115 LEU B N 1
ATOM 3899 C CA . LEU B 1 115 ? -14.578 9.258 -9.805 1 90.56 115 LEU B CA 1
ATOM 3900 C C . LEU B 1 115 ? -15.273 10.273 -8.898 1 90.56 115 LEU B C 1
ATOM 3902 O O . LEU B 1 115 ? -14.609 11.023 -8.18 1 90.56 115 LEU B O 1
ATOM 3906 N N . GLU B 1 116 ? -16.609 10.234 -8.836 1 88.56 116 GLU B N 1
ATOM 3907 C CA . GLU B 1 116 ? -17.375 11.195 -8.047 1 88.56 116 GLU B CA 1
ATOM 3908 C C . GLU B 1 116 ? -17.719 10.633 -6.676 1 88.56 116 GLU B C 1
ATOM 3910 O O . GLU B 1 116 ? -18.484 11.258 -5.922 1 88.56 116 GLU B O 1
ATOM 3915 N N . LYS B 1 117 ? -17.234 9.453 -6.371 1 89.56 117 LYS B N 1
ATOM 3916 C CA . LYS B 1 117 ? -17.547 8.773 -5.113 1 89.56 117 LYS B CA 1
ATOM 3917 C C . LYS B 1 117 ? -19.047 8.594 -4.945 1 89.56 117 LYS B C 1
ATOM 3919 O O . LYS B 1 117 ? -19.578 8.75 -3.844 1 89.56 117 LYS B O 1
ATOM 3924 N N . ALA B 1 118 ? -19.703 8.258 -6.047 1 91.31 118 ALA B N 1
ATOM 3925 C CA . ALA B 1 118 ? -21.156 8.219 -6.055 1 91.31 118 ALA B CA 1
ATOM 3926 C C . ALA B 1 118 ? -21.672 6.828 -6.434 1 91.31 118 ALA B C 1
ATOM 3928 O O . ALA B 1 118 ? -22.75 6.695 -7.012 1 91.31 118 ALA B O 1
ATOM 3929 N N . VAL B 1 119 ? -20.844 5.832 -6.195 1 94.94 119 VAL B N 1
ATOM 3930 C CA . VAL B 1 119 ? -21.328 4.477 -6.434 1 94.94 119 VAL B CA 1
ATOM 3931 C C . VAL B 1 119 ? -22.438 4.141 -5.449 1 94.94 119 VAL B C 1
ATOM 3933 O O . VAL B 1 119 ? -22.25 4.199 -4.23 1 94.94 119 VAL B O 1
ATOM 3936 N N . PRO B 1 120 ? -23.562 3.826 -5.926 1 92.56 120 PRO B N 1
ATOM 3937 C CA . PRO B 1 120 ? -24.672 3.555 -5.012 1 92.56 120 PRO B CA 1
ATOM 3938 C C . PRO B 1 120 ? -24.484 2.262 -4.223 1 92.56 120 PRO B C 1
ATOM 3940 O O . PRO B 1 120 ? -24.219 1.209 -4.809 1 92.56 120 PRO B O 1
ATOM 3943 N N . ASN B 1 121 ? -24.625 2.268 -2.922 1 91.81 121 ASN B N 1
ATOM 3944 C CA . ASN B 1 121 ? -24.578 1.122 -2.02 1 91.81 121 ASN B CA 1
ATOM 3945 C C . ASN B 1 121 ? -23.391 0.207 -2.346 1 91.81 121 ASN B C 1
ATOM 3947 O O . ASN B 1 121 ? -23.594 -0.975 -2.635 1 91.81 121 ASN B O 1
ATOM 3951 N N . PRO B 1 122 ? -22.266 0.739 -2.242 1 94.62 122 PRO B N 1
ATOM 3952 C CA . PRO B 1 122 ? -21.094 -0.039 -2.666 1 94.62 122 PRO B CA 1
ATOM 3953 C C . PRO B 1 122 ? -20.859 -1.27 -1.792 1 94.62 122 PRO B C 1
ATOM 3955 O O . PRO B 1 122 ? -20.141 -2.189 -2.197 1 94.62 122 PRO B O 1
ATOM 3958 N N . GLY B 1 123 ? -21.406 -1.302 -0.546 1 94.12 123 GLY B N 1
ATOM 3959 C CA . GLY B 1 123 ? -21.25 -2.453 0.329 1 94.12 123 GLY B CA 1
ATOM 3960 C C . GLY B 1 123 ? -19.797 -2.809 0.587 1 94.12 123 GLY B C 1
ATOM 3961 O O . GLY B 1 123 ? -19 -1.949 0.964 1 94.12 123 GLY B O 1
ATOM 3962 N N . ILE B 1 124 ? -19.469 -4.043 0.432 1 95.12 124 ILE B N 1
ATOM 3963 C CA . ILE B 1 124 ? -18.141 -4.543 0.775 1 95.12 124 ILE B CA 1
ATOM 3964 C C . ILE B 1 124 ? -17.109 -3.969 -0.191 1 95.12 124 ILE B C 1
ATOM 3966 O O . ILE B 1 124 ? -15.898 -4.047 0.06 1 95.12 124 ILE B O 1
ATOM 3970 N N . TYR B 1 125 ? -17.562 -3.326 -1.3 1 96.69 125 TYR B N 1
ATOM 3971 C CA . TYR B 1 125 ? -16.656 -2.869 -2.34 1 96.69 125 TYR B CA 1
ATOM 3972 C C . TYR B 1 125 ? -16.297 -1.401 -2.145 1 96.69 125 TYR B C 1
ATOM 3974 O O . TYR B 1 125 ? -15.57 -0.818 -2.961 1 96.69 125 TYR B O 1
ATOM 3982 N N . ALA B 1 126 ? -16.719 -0.786 -1.084 1 96.5 126 ALA B N 1
ATOM 3983 C CA . ALA B 1 126 ? -16.562 0.652 -0.878 1 96.5 126 ALA B CA 1
ATOM 3984 C C . ALA B 1 126 ? -15.086 1.055 -0.934 1 96.5 126 ALA B C 1
ATOM 3986 O O . ALA B 1 126 ? -14.711 1.945 -1.698 1 96.5 126 ALA B O 1
ATOM 3987 N N . LEU B 1 127 ? -14.281 0.395 -0.151 1 95.62 127 LEU B N 1
ATOM 3988 C CA . LEU B 1 127 ? -12.867 0.759 -0.109 1 95.62 127 LEU B CA 1
ATOM 3989 C C . LEU B 1 127 ? -12.188 0.432 -1.432 1 95.62 127 LEU B C 1
ATOM 3991 O O . LEU B 1 127 ? -11.297 1.163 -1.871 1 95.62 127 LEU B O 1
ATOM 3995 N N . PHE B 1 128 ? -12.594 -0.629 -2.086 1 96.62 128 PHE B N 1
ATOM 3996 C CA . PHE B 1 128 ? -12.047 -0.945 -3.398 1 96.62 128 PHE B CA 1
ATOM 3997 C C . PHE B 1 128 ? -12.32 0.183 -4.387 1 96.62 128 PHE B C 1
ATOM 3999 O O . PHE B 1 128 ? -11.422 0.59 -5.133 1 96.62 128 PHE B O 1
ATOM 4006 N N . PHE B 1 129 ? -13.516 0.685 -4.402 1 97.12 129 PHE B N 1
ATOM 4007 C CA . PHE B 1 129 ? -13.867 1.745 -5.34 1 97.12 129 PHE B CA 1
ATOM 4008 C C . PHE B 1 129 ? -13.102 3.023 -5.027 1 97.12 129 PHE B C 1
ATOM 4010 O O . PHE B 1 129 ? -12.758 3.787 -5.93 1 97.12 129 PHE B O 1
ATOM 4017 N N . LEU B 1 130 ? -12.812 3.232 -3.752 1 95.31 130 LEU B N 1
ATOM 4018 C CA . LEU B 1 130 ? -12.008 4.395 -3.395 1 95.31 130 LEU B CA 1
ATOM 4019 C C . LEU B 1 130 ? -10.586 4.25 -3.91 1 95.31 130 LEU B C 1
ATOM 4021 O O . LEU B 1 130 ? -10 5.211 -4.414 1 95.31 130 LEU B O 1
ATOM 4025 N N . ASP B 1 131 ? -10.031 3.057 -3.762 1 94.31 131 ASP B N 1
ATOM 4026 C CA . ASP B 1 131 ? -8.703 2.793 -4.309 1 94.31 131 ASP B CA 1
ATOM 4027 C C . ASP B 1 131 ? -8.695 2.938 -5.828 1 94.31 131 ASP B C 1
ATOM 4029 O O . ASP B 1 131 ? -7.773 3.52 -6.398 1 94.31 131 ASP B O 1
ATOM 4033 N N . LEU B 1 132 ? -9.727 2.398 -6.453 1 95 132 LEU B N 1
ATOM 4034 C CA . LEU B 1 132 ? -9.844 2.49 -7.902 1 95 132 LEU B CA 1
ATOM 4035 C C . LEU B 1 132 ? -9.984 3.943 -8.344 1 95 132 LEU B C 1
ATOM 4037 O O . LEU B 1 132 ? -9.438 4.336 -9.383 1 95 132 LEU B O 1
ATOM 4041 N N . ARG B 1 133 ? -10.727 4.719 -7.605 1 93.81 133 ARG B N 1
ATOM 4042 C CA . ARG B 1 133 ? -10.867 6.141 -7.895 1 93.81 133 ARG B CA 1
ATOM 4043 C C . ARG B 1 133 ? -9.5 6.824 -7.945 1 93.81 133 ARG B C 1
ATOM 4045 O O . ARG B 1 133 ? -9.219 7.594 -8.867 1 93.81 133 ARG B O 1
ATOM 4052 N N . GLU B 1 134 ? -8.734 6.559 -6.922 1 90.38 134 GLU B N 1
ATOM 4053 C CA . GLU B 1 134 ? -7.395 7.145 -6.887 1 90.38 134 GLU B CA 1
ATOM 4054 C C . GLU B 1 134 ? -6.578 6.738 -8.109 1 90.38 134 GLU B C 1
ATOM 4056 O O . GLU B 1 134 ? -5.887 7.566 -8.703 1 90.38 134 GLU B O 1
ATOM 4061 N N . LEU B 1 135 ? -6.641 5.512 -8.445 1 90.44 135 LEU B N 1
ATOM 4062 C CA . LEU B 1 135 ? -5.914 4.98 -9.594 1 90.44 135 LEU B CA 1
ATOM 4063 C C . LEU B 1 135 ? -6.348 5.68 -10.883 1 90.44 135 LEU B C 1
ATOM 4065 O O . LEU B 1 135 ? -5.508 6.031 -11.711 1 90.44 135 LEU B O 1
ATOM 4069 N N . LEU B 1 136 ? -7.652 5.859 -11.055 1 88.62 136 LEU B N 1
ATOM 4070 C CA . LEU B 1 136 ? -8.211 6.461 -12.258 1 88.62 136 LEU B CA 1
ATOM 4071 C C . LEU B 1 136 ? -7.875 7.945 -12.336 1 88.62 136 LEU B C 1
ATOM 4073 O O . LEU B 1 136 ? -7.707 8.492 -13.43 1 88.62 136 LEU B O 1
ATOM 4077 N N . ALA B 1 137 ? -7.809 8.539 -11.211 1 80.12 137 ALA B N 1
ATOM 4078 C CA . ALA B 1 137 ? -7.516 9.969 -11.164 1 80.12 137 ALA B CA 1
ATOM 4079 C C . ALA B 1 137 ? -6.066 10.242 -11.562 1 80.12 137 ALA B C 1
ATOM 4081 O O . ALA B 1 137 ? -5.762 11.297 -12.125 1 80.12 137 ALA B O 1
ATOM 4082 N N . PHE B 1 138 ? -5.121 9.422 -11.195 1 69.12 138 PHE B N 1
ATOM 4083 C CA . PHE B 1 138 ? -3.709 9.633 -11.5 1 69.12 138 PHE B CA 1
ATOM 4084 C C . PHE B 1 138 ? -3.418 9.312 -12.961 1 69.12 138 PHE B C 1
ATOM 4086 O O . PHE B 1 138 ? -2.467 9.844 -13.539 1 69.12 138 PHE B O 1
ATOM 4093 N N . GLY B 1 139 ? -3.881 8.359 -13.633 1 53.66 139 GLY B N 1
ATOM 4094 C CA . GLY B 1 139 ? -3.703 8.07 -15.047 1 53.66 139 GLY B CA 1
ATOM 4095 C C . GLY B 1 139 ? -4.254 9.156 -15.945 1 53.66 139 GLY B C 1
ATOM 4096 O O . GLY B 1 139 ? -3.795 9.32 -17.078 1 53.66 139 GLY B O 1
ATOM 4097 N N . SER B 1 140 ? -5.344 9.703 -15.656 1 43.5 140 SER B N 1
ATOM 4098 C CA . SER B 1 140 ? -5.879 10.766 -16.5 1 43.5 140 SER B CA 1
ATOM 4099 C C . SER B 1 140 ? -4.996 12.008 -16.453 1 43.5 140 SER B C 1
ATOM 4101 O O . SER B 1 140 ? -4.316 12.258 -15.453 1 43.5 140 SER B O 1
ATOM 4103 N N . GLY B 1 141 ? -4.152 12.242 -17.438 1 39 141 GLY B N 1
ATOM 4104 C CA . GLY B 1 141 ? -3.447 13.508 -17.594 1 39 141 GLY B CA 1
ATOM 4105 C C . GLY B 1 141 ? -3.861 14.555 -16.594 1 39 141 GLY B C 1
ATOM 4106 O O . GLY B 1 141 ? -3.387 15.695 -16.641 1 39 141 GLY B O 1
ATOM 4107 N N . ASN B 1 142 ? -4.898 14.375 -16.109 1 34.69 142 ASN B N 1
ATOM 4108 C CA . ASN B 1 142 ? -5.234 15.375 -15.094 1 34.69 142 ASN B CA 1
ATOM 4109 C C . ASN B 1 142 ? -4.324 15.258 -13.875 1 34.69 142 ASN B C 1
ATOM 4111 O O . ASN B 1 142 ? -4.633 14.523 -12.938 1 34.69 142 ASN B O 1
ATOM 4115 N N . THR B 1 143 ? -3.146 14.883 -14.094 1 35.28 143 THR B N 1
ATOM 4116 C CA . THR B 1 143 ? -2.146 15.148 -13.07 1 35.28 143 THR B CA 1
ATOM 4117 C C . THR B 1 143 ? -2.57 16.328 -12.195 1 35.28 143 THR B C 1
ATOM 4119 O O . THR B 1 143 ? -2.814 17.422 -12.703 1 35.28 143 THR B O 1
ATOM 4122 N N . VAL B 1 144 ? -3.471 16.156 -11.422 1 33.28 144 VAL B N 1
ATOM 4123 C CA . VAL B 1 144 ? -3.453 17.281 -10.484 1 33.28 144 VAL B CA 1
ATOM 4124 C C . VAL B 1 144 ? -2.066 17.922 -10.477 1 33.28 144 VAL B C 1
ATOM 4126 O O . VAL B 1 144 ? -1.074 17.266 -10.148 1 33.28 144 VAL B O 1
ATOM 4129 N N . ALA B 1 145 ? -1.836 18.703 -11.438 1 30.66 145 ALA B N 1
ATOM 4130 C CA . ALA B 1 145 ? -0.636 19.531 -11.453 1 30.66 145 ALA B CA 1
ATOM 4131 C C . ALA B 1 145 ? -0.097 19.734 -10.039 1 30.66 145 ALA B C 1
ATOM 4133 O O . ALA B 1 145 ? -0.728 20.406 -9.219 1 30.66 145 ALA B O 1
ATOM 4134 N N . SER B 1 146 ? 0.169 18.703 -9.422 1 32.75 146 SER B N 1
ATOM 4135 C CA . SER B 1 146 ? 1.029 19.203 -8.352 1 32.75 146 SER B CA 1
ATOM 4136 C C . SER B 1 146 ? 1.868 20.391 -8.828 1 32.75 146 SER B C 1
ATOM 4138 O O . SER B 1 146 ? 2.561 20.297 -9.844 1 32.75 146 SER B O 1
ATOM 4140 N N . ASP B 1 147 ? 1.246 21.438 -8.789 1 29.36 147 ASP B N 1
ATOM 4141 C CA . ASP B 1 147 ? 1.951 22.688 -9.055 1 29.36 147 ASP B CA 1
ATOM 4142 C C . ASP B 1 147 ? 3.43 22.578 -8.688 1 29.36 147 ASP B C 1
ATOM 4144 O O . ASP B 1 147 ? 4.094 23.578 -8.453 1 29.36 147 ASP B O 1
ATOM 4148 N N . VAL B 1 148 ? 3.83 21.422 -8.344 1 31.2 148 VAL B N 1
ATOM 4149 C CA . VAL B 1 148 ? 5.277 21.578 -8.25 1 31.2 148 VAL B CA 1
ATOM 4150 C C . VAL B 1 148 ? 5.844 21.938 -9.625 1 31.2 148 VAL B C 1
ATOM 4152 O O . VAL B 1 148 ? 5.848 21.109 -10.531 1 31.2 148 VAL B O 1
ATOM 4155 N N . SER B 1 149 ? 5.391 23.047 -10.312 1 29.14 149 SER B N 1
ATOM 4156 C CA . SER B 1 149 ? 6.031 23.656 -11.461 1 29.14 149 SER B CA 1
ATOM 4157 C C . SER B 1 149 ? 7.469 23.188 -11.625 1 29.14 149 SER B C 1
ATOM 4159 O O . SER B 1 149 ? 7.855 22.703 -12.695 1 29.14 149 SER B O 1
ATOM 4161 N N . ASP B 1 150 ? 8.43 24.219 -11.383 1 28.56 150 ASP B N 1
ATOM 4162 C CA . ASP B 1 150 ? 9.648 24.625 -12.086 1 28.56 150 ASP B CA 1
ATOM 4163 C C . ASP B 1 150 ? 10.742 23.578 -11.938 1 28.56 150 ASP B C 1
ATOM 4165 O O . ASP B 1 150 ? 11.766 23.641 -12.633 1 28.56 150 ASP B O 1
ATOM 4169 N N . VAL B 1 151 ? 11.219 23.266 -10.727 1 28.88 151 VAL B N 1
ATOM 4170 C CA . VAL B 1 151 ? 12.594 22.797 -10.883 1 28.88 151 VAL B CA 1
ATOM 4171 C C . VAL B 1 151 ? 12.594 21.438 -11.578 1 28.88 151 VAL B C 1
ATOM 4173 O O . VAL B 1 151 ? 11.969 20.484 -11.102 1 28.88 151 VAL B O 1
ATOM 4176 N N . SER B 1 152 ? 12.805 21.25 -12.914 1 28.47 152 SER B N 1
ATOM 4177 C CA . SER B 1 152 ? 13.312 20.328 -13.914 1 28.47 152 SER B CA 1
ATOM 4178 C C . SER B 1 152 ? 14.148 19.219 -13.281 1 28.47 152 SER B C 1
ATOM 4180 O O . SER B 1 152 ? 15.008 18.625 -13.938 1 28.47 152 SER B O 1
ATOM 4182 N N . VAL B 1 153 ? 14.539 19.312 -12.047 1 28.23 153 VAL B N 1
ATOM 4183 C CA . VAL B 1 153 ? 15.594 18.328 -11.844 1 28.23 153 VAL B CA 1
ATOM 4184 C C . VAL B 1 153 ? 15.062 16.922 -12.148 1 28.23 153 VAL B C 1
ATOM 4186 O O . VAL B 1 153 ? 13.969 16.562 -11.711 1 28.23 153 VAL B O 1
ATOM 4189 N N . ASP B 1 154 ? 15.617 16.188 -13.031 1 30.3 154 ASP B N 1
ATOM 4190 C CA . ASP B 1 154 ? 15.68 14.844 -13.602 1 30.3 154 ASP B CA 1
ATOM 4191 C C . ASP B 1 154 ? 15.281 13.789 -12.57 1 30.3 154 ASP B C 1
ATOM 4193 O O . ASP B 1 154 ? 15.18 12.602 -12.891 1 30.3 154 ASP B O 1
ATOM 4197 N N . THR B 1 155 ? 15.438 14.055 -11.312 1 32.06 155 THR B N 1
ATOM 4198 C CA . THR B 1 155 ? 15.195 13.031 -10.297 1 32.06 155 THR B CA 1
ATOM 4199 C C . THR B 1 155 ? 13.703 12.773 -10.133 1 32.06 155 THR B C 1
ATOM 4201 O O . THR B 1 155 ? 13.289 11.961 -9.305 1 32.06 155 THR B O 1
ATOM 4204 N N . ARG B 1 156 ? 12.852 13.469 -10.797 1 35.06 156 ARG B N 1
ATOM 4205 C CA . ARG B 1 156 ? 11.398 13.438 -10.93 1 35.06 156 ARG B CA 1
ATOM 4206 C C . ARG B 1 156 ? 10.93 12.086 -11.469 1 35.06 156 ARG B C 1
ATOM 4208 O O . ARG B 1 156 ? 9.852 11.609 -11.102 1 35.06 156 ARG B O 1
ATOM 4215 N N . GLY B 1 157 ? 11.711 11.586 -12.328 1 36.91 157 GLY B N 1
ATOM 4216 C CA . GLY B 1 157 ? 11.297 10.406 -13.078 1 36.91 157 GLY B CA 1
ATOM 4217 C C . GLY B 1 157 ? 11.117 9.18 -12.211 1 36.91 157 GLY B C 1
ATOM 4218 O O . GLY B 1 157 ? 10.18 8.398 -12.406 1 36.91 157 GLY B O 1
ATOM 4219 N N . THR B 1 158 ? 12.117 8.844 -11.445 1 39.62 158 THR B N 1
ATOM 4220 C CA . THR B 1 158 ? 12.117 7.578 -10.719 1 39.62 158 THR B CA 1
ATOM 4221 C C . THR B 1 158 ? 11.07 7.598 -9.609 1 39.62 158 THR B C 1
ATOM 4223 O O . THR B 1 158 ? 10.383 6.598 -9.375 1 39.62 158 THR B O 1
ATOM 4226 N N . ASN B 1 159 ? 10.922 8.812 -8.922 1 43.72 159 ASN B N 1
ATOM 4227 C CA . ASN B 1 159 ? 10.078 8.922 -7.742 1 43.72 159 ASN B CA 1
ATOM 4228 C C . ASN B 1 159 ? 8.594 8.852 -8.102 1 43.72 159 ASN B C 1
ATOM 4230 O O . ASN B 1 159 ? 7.805 8.25 -7.371 1 43.72 159 ASN B O 1
ATOM 4234 N N . ASP B 1 160 ? 8.289 9.57 -9.242 1 47.03 160 ASP B N 1
ATOM 4235 C CA . ASP B 1 160 ? 6.895 9.531 -9.688 1 47.03 160 ASP B CA 1
ATOM 4236 C C . ASP B 1 160 ? 6.473 8.102 -10.039 1 47.03 160 ASP B C 1
ATOM 4238 O O . ASP B 1 160 ? 5.324 7.719 -9.812 1 47.03 160 ASP B O 1
ATOM 4242 N N . GLU B 1 161 ? 7.508 7.406 -10.531 1 48.47 161 GLU B N 1
ATOM 4243 C CA . GLU B 1 161 ? 7.227 6.031 -10.945 1 48.47 161 GLU B CA 1
ATOM 4244 C C . GLU B 1 161 ? 6.773 5.184 -9.758 1 48.47 161 GLU B C 1
ATOM 4246 O O . GLU B 1 161 ? 5.809 4.426 -9.859 1 48.47 161 GLU B O 1
ATOM 4251 N N . ASP B 1 162 ? 7.453 5.344 -8.656 1 54.31 162 ASP B N 1
ATOM 4252 C CA . ASP B 1 162 ? 7.156 4.527 -7.484 1 54.31 162 ASP B CA 1
ATOM 4253 C C . ASP B 1 162 ? 5.785 4.875 -6.906 1 54.31 162 ASP B C 1
ATOM 4255 O O . ASP B 1 162 ? 5.066 3.998 -6.426 1 54.31 162 ASP B O 1
ATOM 4259 N N . LYS B 1 163 ? 5.391 6.195 -7.238 1 57.72 163 LYS B N 1
ATOM 4260 C CA . LYS B 1 163 ? 4.145 6.691 -6.664 1 57.72 163 LYS B CA 1
ATOM 4261 C C . LYS B 1 163 ? 2.936 6.02 -7.312 1 57.72 163 LYS B C 1
ATOM 4263 O O . LYS B 1 163 ? 2.027 5.559 -6.617 1 57.72 163 LYS B O 1
ATOM 4268 N N . ALA B 1 164 ? 2.967 6.039 -8.602 1 63.16 164 ALA B N 1
ATOM 4269 C CA . ALA B 1 164 ? 1.846 5.484 -9.359 1 63.16 164 ALA B CA 1
ATOM 4270 C C . ALA B 1 164 ? 1.787 3.965 -9.211 1 63.16 164 ALA B C 1
ATOM 4272 O O . ALA B 1 164 ? 0.704 3.375 -9.227 1 63.16 164 ALA B O 1
ATOM 4273 N N . GLU B 1 165 ? 2.811 3.441 -8.891 1 78.75 165 GLU B N 1
ATOM 4274 C CA . GLU B 1 165 ? 2.877 1.991 -8.734 1 78.75 165 GLU B CA 1
ATOM 4275 C C . GLU B 1 165 ? 2.209 1.547 -7.438 1 78.75 165 GLU B C 1
ATOM 4277 O O . GLU B 1 165 ? 1.505 0.534 -7.41 1 78.75 165 GLU B O 1
ATOM 4282 N N . LYS B 1 166 ? 2.305 2.41 -6.469 1 83.31 166 LYS B N 1
ATOM 4283 C CA . LYS B 1 166 ? 1.747 2.078 -5.164 1 83.31 166 LYS B CA 1
ATOM 4284 C C . LYS B 1 166 ? 0.224 2.01 -5.215 1 83.31 166 LYS B C 1
ATOM 4286 O O . LYS B 1 166 ? -0.385 1.121 -4.617 1 83.31 166 LYS B O 1
ATOM 4291 N N . VAL B 1 167 ? -0.337 2.922 -5.93 1 87.94 167 VAL B N 1
ATOM 4292 C CA . VAL B 1 167 ? -1.791 2.973 -6.035 1 87.94 167 VAL B CA 1
ATOM 4293 C C . VAL B 1 167 ? -2.297 1.761 -6.812 1 87.94 167 VAL B C 1
ATOM 4295 O O . VAL B 1 167 ? -3.305 1.152 -6.445 1 87.94 167 VAL B O 1
ATOM 4298 N N . ALA B 1 168 ? -1.613 1.417 -7.852 1 91.12 168 ALA B N 1
ATOM 4299 C CA . ALA B 1 168 ? -1.984 0.247 -8.648 1 91.12 168 ALA B CA 1
ATOM 4300 C C . ALA B 1 168 ? -1.858 -1.033 -7.824 1 91.12 168 ALA B C 1
ATOM 4302 O O . ALA B 1 168 ? -2.758 -1.877 -7.836 1 91.12 168 ALA B O 1
ATOM 4303 N N . GLU B 1 169 ? -0.809 -1.146 -7.121 1 92.5 169 GLU B N 1
ATOM 4304 C CA . GLU B 1 169 ? -0.56 -2.293 -6.25 1 92.5 169 GLU B CA 1
ATOM 4305 C C . GLU B 1 169 ? -1.678 -2.459 -5.227 1 92.5 169 GLU B C 1
ATOM 4307 O O . GLU B 1 169 ? -2.242 -3.547 -5.086 1 92.5 169 GLU B O 1
ATOM 4312 N N . LYS B 1 170 ? -1.969 -1.387 -4.602 1 91.88 170 LYS B N 1
ATOM 4313 C CA . LYS B 1 170 ? -3.004 -1.396 -3.57 1 91.88 170 LYS B CA 1
ATOM 4314 C C . LYS B 1 170 ? -4.352 -1.81 -4.148 1 91.88 170 LYS B C 1
ATOM 4316 O O . LYS B 1 170 ? -5.09 -2.584 -3.533 1 91.88 170 LYS B O 1
ATOM 4321 N N . THR B 1 171 ? -4.66 -1.301 -5.277 1 94.56 171 THR B N 1
ATOM 4322 C CA . THR B 1 171 ? -5.945 -1.573 -5.906 1 94.56 171 THR B CA 1
ATOM 4323 C C . THR B 1 171 ? -6.066 -3.051 -6.273 1 94.56 171 THR B C 1
ATOM 4325 O O . THR B 1 171 ? -7.07 -3.693 -5.957 1 94.56 171 THR B O 1
ATOM 4328 N N . LEU B 1 172 ? -5.035 -3.588 -6.887 1 96.69 172 LEU B N 1
ATOM 4329 C CA . LEU B 1 172 ? -5.082 -4.988 -7.293 1 96.69 172 LEU B CA 1
ATOM 4330 C C . LEU B 1 172 ? -5.113 -5.906 -6.074 1 96.69 172 LEU B C 1
ATOM 4332 O O . LEU B 1 172 ? -5.926 -6.836 -6.016 1 96.69 172 LEU B O 1
ATOM 4336 N N . LEU B 1 173 ? -4.289 -5.664 -5.125 1 96.25 173 LEU B N 1
ATOM 4337 C CA . LEU B 1 173 ? -4.238 -6.496 -3.924 1 96.25 173 LEU B CA 1
ATOM 4338 C C . LEU B 1 173 ? -5.555 -6.422 -3.16 1 96.25 173 LEU B C 1
ATOM 4340 O O . LEU B 1 173 ? -6.035 -7.434 -2.643 1 96.25 173 LEU B O 1
ATOM 4344 N N . GLY B 1 174 ? -6.066 -5.207 -3.098 1 95.75 174 GLY B N 1
ATOM 4345 C CA . GLY B 1 174 ? -7.375 -5.074 -2.479 1 95.75 174 GLY B CA 1
ATOM 4346 C C . GLY B 1 174 ? -8.445 -5.895 -3.168 1 95.75 174 GLY B C 1
ATOM 4347 O O . GLY B 1 174 ? -9.258 -6.547 -2.506 1 95.75 174 GLY B O 1
ATOM 4348 N N . PHE B 1 175 ? -8.438 -5.867 -4.504 1 97.38 175 PHE B N 1
ATOM 4349 C CA . PHE B 1 175 ? -9.391 -6.66 -5.273 1 97.38 175 PHE B CA 1
ATOM 4350 C C . PHE B 1 175 ? -9.219 -8.141 -4.977 1 97.38 175 PHE B C 1
ATOM 4352 O O . PHE B 1 175 ? -10.195 -8.836 -4.66 1 97.38 175 PHE B O 1
ATOM 4359 N N . LEU B 1 176 ? -8.031 -8.625 -5.039 1 97.81 176 LEU B N 1
ATOM 4360 C CA . LEU B 1 176 ? -7.75 -10.047 -4.863 1 97.81 176 LEU B CA 1
ATOM 4361 C C . LEU B 1 176 ? -8.102 -10.492 -3.449 1 97.81 176 LEU B C 1
ATOM 4363 O O . LEU B 1 176 ? -8.68 -11.57 -3.258 1 97.81 176 LEU B O 1
ATOM 4367 N N . ASN B 1 177 ? -7.73 -9.688 -2.506 1 95.69 177 ASN B N 1
ATOM 4368 C CA . ASN B 1 177 ? -7.98 -10.031 -1.108 1 95.69 177 ASN B CA 1
ATOM 4369 C C . ASN B 1 177 ? -9.477 -10.102 -0.805 1 95.69 177 ASN B C 1
ATOM 4371 O O . ASN B 1 177 ? -9.945 -11.078 -0.223 1 95.69 177 ASN B O 1
ATOM 4375 N N . LEU B 1 178 ? -10.164 -9.094 -1.24 1 94.69 178 LEU B N 1
ATOM 4376 C CA . LEU B 1 178 ? -11.609 -9.055 -1.044 1 94.69 178 LEU B CA 1
ATOM 4377 C C . LEU B 1 178 ? -12.289 -10.227 -1.758 1 94.69 178 LEU B C 1
ATOM 4379 O O . LEU B 1 178 ? -13.148 -10.891 -1.183 1 94.69 178 LEU B O 1
ATOM 4383 N N . TRP B 1 179 ? -11.836 -10.469 -2.961 1 94.62 179 TRP B N 1
ATOM 4384 C CA . TRP B 1 179 ? -12.469 -11.5 -3.781 1 94.62 179 TRP B CA 1
ATOM 4385 C C . TRP B 1 179 ? -12.195 -12.891 -3.215 1 94.62 179 TRP B C 1
ATOM 4387 O O . TRP B 1 179 ? -13.07 -13.75 -3.227 1 94.62 179 TRP B O 1
ATOM 4397 N N . ASN B 1 180 ? -11.031 -13.109 -2.699 1 94.69 180 ASN B N 1
ATOM 4398 C CA . ASN B 1 180 ? -10.656 -14.383 -2.1 1 94.69 180 ASN B CA 1
ATOM 4399 C C . ASN B 1 180 ? -11.594 -14.766 -0.96 1 94.69 180 ASN B C 1
ATOM 4401 O O . ASN B 1 180 ? -11.766 -15.945 -0.657 1 94.69 180 ASN B O 1
ATOM 4405 N N . CYS B 1 181 ? -12.219 -13.789 -0.365 1 92.38 181 CYS B N 1
ATOM 4406 C CA . CYS B 1 181 ? -13.055 -14.031 0.809 1 92.38 181 CYS B CA 1
ATOM 4407 C C . CYS B 1 181 ? -14.508 -14.266 0.41 1 92.38 181 CYS B C 1
ATOM 4409 O O . CYS B 1 181 ? -15.359 -14.508 1.266 1 92.38 181 CYS B O 1
ATOM 4411 N N . GLN B 1 182 ? -14.789 -14.172 -0.848 1 94.44 182 GLN B N 1
ATOM 4412 C CA . GLN B 1 182 ? -16.156 -14.375 -1.303 1 94.44 182 GLN B CA 1
ATOM 4413 C C . GLN B 1 182 ? -16.469 -15.859 -1.471 1 94.44 182 GLN B C 1
ATOM 4415 O O . GLN B 1 182 ? -15.617 -16.625 -1.913 1 94.44 182 GLN B O 1
ATOM 4420 N N . ASP B 1 183 ? -17.656 -16.219 -1.262 1 93.25 183 ASP B N 1
ATOM 4421 C CA . ASP B 1 183 ? -18.109 -17.609 -1.359 1 93.25 183 ASP B CA 1
ATOM 4422 C C . ASP B 1 183 ? -17.938 -18.141 -2.779 1 93.25 183 ASP B C 1
ATOM 4424 O O . ASP B 1 183 ? -17.672 -19.328 -2.977 1 93.25 183 ASP B O 1
ATOM 4428 N N . ILE B 1 184 ? -18.062 -17.297 -3.719 1 95.69 184 ILE B N 1
ATOM 4429 C CA . ILE B 1 184 ? -17.969 -17.672 -5.125 1 95.69 184 ILE B CA 1
ATOM 4430 C C . ILE B 1 184 ? -16.594 -18.25 -5.414 1 95.69 184 ILE B C 1
ATOM 4432 O O . ILE B 1 184 ? -16.422 -19.016 -6.375 1 95.69 184 ILE B O 1
ATOM 4436 N N . CYS B 1 185 ? -15.555 -17.938 -4.621 1 96.06 185 CYS B N 1
ATOM 4437 C CA . CYS B 1 185 ? -14.18 -18.391 -4.828 1 96.06 185 CYS B CA 1
ATOM 4438 C C . CYS B 1 185 ? -13.914 -19.688 -4.066 1 96.06 185 CYS B C 1
ATOM 4440 O O . CYS B 1 185 ? -12.812 -20.234 -4.141 1 96.06 185 CYS B O 1
ATOM 4442 N N . GLY B 1 186 ? -14.859 -20.156 -3.35 1 91.56 186 GLY B N 1
ATOM 4443 C CA . GLY B 1 186 ? -14.664 -21.312 -2.484 1 91.56 186 GLY B CA 1
ATOM 4444 C C . GLY B 1 186 ? -14.5 -20.938 -1.022 1 91.56 186 GLY B C 1
ATOM 4445 O O . GLY B 1 186 ? -14.516 -19.766 -0.672 1 91.56 186 GLY B O 1
ATOM 4446 N N . PRO B 1 187 ? -14.359 -21.922 -0.255 1 88.62 187 PRO B N 1
ATOM 4447 C CA . PRO B 1 187 ? -14.281 -21.672 1.184 1 88.62 187 PRO B CA 1
ATOM 4448 C C . PRO B 1 187 ? -12.945 -21.047 1.595 1 88.62 187 PRO B C 1
ATOM 4450 O O . PRO B 1 187 ? -11.938 -21.234 0.922 1 88.62 187 PRO B O 1
ATOM 4453 N N . GLY B 1 188 ? -13.023 -20.281 2.643 1 85.38 188 GLY B N 1
ATOM 4454 C CA . GLY B 1 188 ? -11.797 -19.703 3.178 1 85.38 188 GLY B CA 1
ATOM 4455 C C . GLY B 1 188 ? -10.766 -20.75 3.561 1 85.38 188 GLY B C 1
ATOM 4456 O O . GLY B 1 188 ? -9.578 -20.594 3.277 1 85.38 188 GLY B O 1
ATOM 4457 N N . ARG B 1 189 ? -11.289 -21.734 4.227 1 88.06 189 ARG B N 1
ATOM 4458 C CA . ARG B 1 189 ? -10.492 -22.922 4.527 1 88.06 189 ARG B CA 1
ATOM 4459 C C . ARG B 1 189 ? -10.945 -24.125 3.689 1 88.06 189 ARG B C 1
ATOM 4461 O O . ARG B 1 189 ? -12.148 -24.312 3.484 1 88.06 189 ARG B O 1
ATOM 4468 N N . PHE B 1 190 ? -9.953 -24.766 3.197 1 88.38 190 PHE B N 1
ATOM 4469 C CA . PHE B 1 190 ? -10.266 -25.891 2.328 1 88.38 190 PHE B CA 1
ATOM 4470 C C . PHE B 1 190 ? -9.367 -27.078 2.652 1 88.38 190 PHE B C 1
ATOM 4472 O O . PHE B 1 190 ? -8.297 -26.922 3.24 1 88.38 190 PHE B O 1
ATOM 4479 N N . ASP B 1 191 ? -9.891 -28.203 2.328 1 86.5 191 ASP B N 1
ATOM 4480 C CA . ASP B 1 191 ? -9.18 -29.438 2.68 1 86.5 191 ASP B CA 1
ATOM 4481 C C . ASP B 1 191 ? -8.672 -30.156 1.432 1 86.5 191 ASP B C 1
ATOM 4483 O O . ASP B 1 191 ? -9.414 -30.328 0.464 1 86.5 191 ASP B O 1
ATOM 4487 N N . ILE B 1 192 ? -7.426 -30.391 1.496 1 82.12 192 ILE B N 1
ATOM 4488 C CA . ILE B 1 192 ? -6.824 -31.25 0.474 1 82.12 192 ILE B CA 1
ATOM 4489 C C . ILE B 1 192 ? -6.188 -32.469 1.129 1 82.12 192 ILE B C 1
ATOM 4491 O O . ILE B 1 192 ? -5.234 -32.344 1.905 1 82.12 192 ILE B O 1
ATOM 4495 N N . ASP B 1 193 ? -6.766 -33.688 0.863 1 78.75 193 ASP B N 1
ATOM 4496 C CA . ASP B 1 193 ? -6.266 -34.938 1.382 1 78.75 193 ASP B CA 1
ATOM 4497 C C . ASP B 1 193 ? -6.164 -34.906 2.904 1 78.75 193 ASP B C 1
ATOM 4499 O O . ASP B 1 193 ? -5.113 -35.219 3.471 1 78.75 193 ASP B O 1
ATOM 4503 N N . GLY B 1 194 ? -7.105 -34.344 3.521 1 77.12 194 GLY B N 1
ATOM 4504 C CA . GLY B 1 194 ? -7.203 -34.375 4.973 1 77.12 194 GLY B CA 1
ATOM 4505 C C . GLY B 1 194 ? -6.473 -33.219 5.637 1 77.12 194 GLY B C 1
ATOM 4506 O O . GLY B 1 194 ? -6.484 -33.094 6.863 1 77.12 194 GLY B O 1
ATOM 4507 N N . THR B 1 195 ? -5.766 -32.406 4.832 1 81.88 195 THR B N 1
ATOM 4508 C CA . THR B 1 195 ? -5.055 -31.281 5.395 1 81.88 195 THR B CA 1
ATOM 4509 C C . THR B 1 195 ? -5.828 -29.984 5.148 1 81.88 195 THR B C 1
ATOM 4511 O O . THR B 1 195 ? -6.152 -29.656 4.008 1 81.88 195 THR B O 1
ATOM 4514 N N . THR B 1 196 ? -6.082 -29.297 6.223 1 86.06 196 THR B N 1
ATOM 4515 C CA . THR B 1 196 ? -6.781 -28.031 6.109 1 86.06 196 THR B CA 1
ATOM 4516 C C . THR B 1 196 ? -5.82 -26.906 5.715 1 86.06 196 THR B C 1
ATOM 4518 O O . THR B 1 196 ? -4.746 -26.766 6.309 1 86.06 196 THR B O 1
ATOM 4521 N N . MET B 1 197 ? -6.25 -26.188 4.66 1 88.56 197 MET B N 1
ATOM 4522 C CA . MET B 1 197 ? -5.398 -25.125 4.133 1 88.56 197 MET B CA 1
ATOM 4523 C C . MET B 1 197 ? -6.172 -23.828 4.023 1 88.56 197 MET B C 1
ATOM 4525 O O . MET B 1 197 ? -7.402 -23.812 4.09 1 88.56 197 MET B O 1
ATOM 4529 N N . GLU B 1 198 ? -5.387 -22.781 3.953 1 89.75 198 GLU B N 1
ATOM 4530 C CA . GLU B 1 198 ? -5.945 -21.453 3.754 1 89.75 198 GLU B CA 1
ATOM 4531 C C . GLU B 1 198 ? -5.148 -20.672 2.715 1 89.75 198 GLU B C 1
ATOM 4533 O O . GLU B 1 198 ? -3.918 -20.734 2.686 1 89.75 198 GLU B O 1
ATOM 4538 N N . LEU B 1 199 ? -5.867 -20.047 1.847 1 92.06 199 LEU B N 1
ATOM 4539 C CA . LEU B 1 199 ? -5.254 -19.156 0.876 1 92.06 199 LEU B CA 1
ATOM 4540 C C . LEU B 1 199 ? -5.352 -17.703 1.341 1 92.06 199 LEU B C 1
ATOM 4542 O O . LEU B 1 199 ? -6.449 -17.188 1.584 1 92.06 199 LEU B O 1
ATOM 4546 N N . ASP B 1 200 ? -4.223 -17.047 1.472 1 91.25 200 ASP B N 1
ATOM 4547 C CA . ASP B 1 200 ? -4.172 -15.648 1.899 1 91.25 200 ASP B CA 1
ATOM 4548 C C . ASP B 1 200 ? -3.484 -14.773 0.851 1 91.25 200 ASP B C 1
ATOM 4550 O O . ASP B 1 200 ? -2.463 -15.164 0.282 1 91.25 200 ASP B O 1
ATOM 4554 N N . VAL B 1 201 ? -4.109 -13.664 0.568 1 93.5 201 VAL B N 1
ATOM 4555 C CA . VAL B 1 201 ? -3.459 -12.648 -0.253 1 93.5 201 VAL B CA 1
ATOM 4556 C C . VAL B 1 201 ? -2.631 -11.727 0.631 1 93.5 201 VAL B C 1
ATOM 4558 O O . VAL B 1 201 ? -3.148 -11.141 1.586 1 93.5 201 VAL B O 1
ATOM 4561 N N . ARG B 1 202 ? -1.415 -11.594 0.283 1 90.38 202 ARG B N 1
ATOM 4562 C CA . ARG B 1 202 ? -0.489 -10.836 1.116 1 90.38 202 ARG B CA 1
ATOM 4563 C C . ARG B 1 202 ? 0.062 -9.625 0.363 1 90.38 202 ARG B C 1
ATOM 4565 O O . ARG B 1 202 ? 0.494 -9.75 -0.786 1 90.38 202 ARG B O 1
ATOM 4572 N N . SER B 1 203 ? 0.066 -8.531 1.07 1 88.94 203 SER B N 1
ATOM 4573 C CA . SER B 1 203 ? 0.611 -7.309 0.487 1 88.94 203 SER B CA 1
ATOM 4574 C C . SER B 1 203 ? 2.127 -7.25 0.638 1 88.94 203 SER B C 1
ATOM 4576 O O . SER B 1 203 ? 2.791 -6.438 -0.01 1 88.94 203 SER B O 1
ATOM 4578 N N . GLN B 1 204 ? 2.65 -8.102 1.398 1 83.31 204 GLN B N 1
ATOM 4579 C CA . GLN B 1 204 ? 4.102 -8.188 1.513 1 83.31 204 GLN B CA 1
ATOM 4580 C C . GLN B 1 204 ? 4.715 -8.805 0.259 1 83.31 204 GLN B C 1
ATOM 4582 O O . GLN B 1 204 ? 4.102 -9.664 -0.379 1 83.31 204 GLN B O 1
ATOM 4587 N N . SER B 1 205 ? 5.898 -8.398 0.012 1 85.44 205 SER B N 1
ATOM 4588 C CA . SER B 1 205 ? 6.594 -8.969 -1.135 1 85.44 205 SER B CA 1
ATOM 4589 C C . SER B 1 205 ? 7.031 -10.406 -0.855 1 85.44 205 SER B C 1
ATOM 4591 O O . SER B 1 205 ? 7.449 -10.727 0.259 1 85.44 205 SER B O 1
ATOM 4593 N N . PHE B 1 206 ? 6.898 -11.195 -1.828 1 87.12 206 PHE B N 1
ATOM 4594 C CA . PHE B 1 206 ? 7.586 -12.484 -1.805 1 87.12 206 PHE B CA 1
ATOM 4595 C C . PHE B 1 206 ? 9.047 -12.32 -2.195 1 87.12 206 PHE B C 1
ATOM 4597 O O . PHE B 1 206 ? 9.359 -11.883 -3.307 1 87.12 206 PHE B O 1
ATOM 4604 N N . HIS B 1 207 ? 9.867 -12.57 -1.27 1 84.12 207 HIS B N 1
ATOM 4605 C CA . HIS B 1 207 ? 11.305 -12.531 -1.533 1 84.12 207 HIS B CA 1
ATOM 4606 C C . HIS B 1 207 ? 11.812 -13.875 -2.039 1 84.12 207 HIS B C 1
ATOM 4608 O O . HIS B 1 207 ? 12.234 -14.719 -1.249 1 84.12 207 HIS B O 1
ATOM 4614 N N . GLY B 1 208 ? 11.719 -13.953 -3.332 1 81.19 208 GLY B N 1
ATOM 4615 C CA . GLY B 1 208 ? 12.18 -15.188 -3.947 1 81.19 208 GLY B CA 1
ATOM 4616 C C . GLY B 1 208 ? 13.625 -15.125 -4.402 1 81.19 208 GLY B C 1
ATOM 4617 O O . GLY B 1 208 ? 14.219 -14.039 -4.469 1 81.19 208 GLY B O 1
ATOM 4618 N N . ARG B 1 209 ? 14.195 -16.328 -4.504 1 82.44 209 ARG B N 1
ATOM 4619 C CA . ARG B 1 209 ? 15.516 -16.5 -5.098 1 82.44 209 ARG B CA 1
ATOM 4620 C C . ARG B 1 209 ? 15.5 -17.594 -6.164 1 82.44 209 ARG B C 1
ATOM 4622 O O . ARG B 1 209 ? 14.891 -18.641 -5.973 1 82.44 209 ARG B O 1
ATOM 4629 N N . LEU B 1 210 ? 15.961 -17.141 -7.227 1 84.19 210 LEU B N 1
ATOM 4630 C CA . LEU B 1 210 ? 16.141 -18.203 -8.227 1 84.19 210 LEU B CA 1
ATOM 4631 C C . LEU B 1 210 ? 17.609 -18.484 -8.453 1 84.19 210 LEU B C 1
ATOM 4633 O O . LEU B 1 210 ? 18.453 -17.609 -8.289 1 84.19 210 LEU B O 1
ATOM 4637 N N . THR B 1 211 ? 17.844 -19.688 -8.68 1 81.44 211 THR B N 1
ATOM 4638 C CA . THR B 1 211 ? 19.203 -20.156 -8.906 1 81.44 211 THR B CA 1
ATOM 4639 C C . THR B 1 211 ? 19.438 -20.469 -10.383 1 81.44 211 THR B C 1
ATOM 4641 O O . THR B 1 211 ? 18.641 -21.188 -11 1 81.44 211 THR B O 1
ATOM 4644 N N . ILE B 1 212 ? 20.375 -19.859 -10.914 1 78.81 212 ILE B N 1
ATOM 4645 C CA . ILE B 1 212 ? 20.828 -20.125 -12.273 1 78.81 212 ILE B CA 1
ATOM 4646 C C . ILE B 1 212 ? 22.281 -20.562 -12.266 1 78.81 212 ILE B C 1
ATOM 4648 O O . ILE B 1 212 ? 23.172 -19.766 -11.984 1 78.81 212 ILE B O 1
ATOM 4652 N N . GLN B 1 213 ? 22.469 -21.922 -12.539 1 75.12 213 GLN B N 1
ATOM 4653 C CA . GLN B 1 213 ? 23.828 -22.484 -12.609 1 75.12 213 GLN B CA 1
ATOM 4654 C C . GLN B 1 213 ? 24.641 -22.094 -11.383 1 75.12 213 GLN B C 1
ATOM 4656 O O . GLN B 1 213 ? 25.766 -21.594 -11.508 1 75.12 213 GLN B O 1
ATOM 4661 N N . GLY B 1 214 ? 24 -22.172 -10.297 1 67.69 214 GLY B N 1
ATOM 4662 C CA . GLY B 1 214 ? 24.672 -21.984 -9.023 1 67.69 214 GLY B CA 1
ATOM 4663 C C . GLY B 1 214 ? 24.625 -20.547 -8.531 1 67.69 214 GLY B C 1
ATOM 4664 O O . GLY B 1 214 ? 24.953 -20.266 -7.371 1 67.69 214 GLY B O 1
ATOM 4665 N N . SER B 1 215 ? 24.234 -19.625 -9.375 1 71.06 215 SER B N 1
ATOM 4666 C CA . SER B 1 215 ? 24.141 -18.234 -8.977 1 71.06 215 SER B CA 1
ATOM 4667 C C . SER B 1 215 ? 22.719 -17.891 -8.523 1 71.06 215 SER B C 1
ATOM 4669 O O . SER B 1 215 ? 21.75 -18.406 -9.07 1 71.06 215 SER B O 1
ATOM 4671 N N . LEU B 1 216 ? 22.734 -17 -7.57 1 75.88 216 LEU B N 1
ATOM 4672 C CA . LEU B 1 216 ? 21.438 -16.625 -7.02 1 75.88 216 LEU B CA 1
ATOM 4673 C C . LEU B 1 216 ? 20.984 -15.281 -7.586 1 75.88 216 LEU B C 1
ATOM 4675 O O . LEU B 1 216 ? 21.781 -14.352 -7.727 1 75.88 216 LEU B O 1
ATOM 4679 N N . VAL B 1 217 ? 19.75 -15.258 -7.977 1 79.19 217 VAL B N 1
ATOM 4680 C CA . VAL B 1 217 ? 19.094 -14.039 -8.438 1 79.19 217 VAL B CA 1
ATOM 4681 C C . VAL B 1 217 ? 17.938 -13.688 -7.5 1 79.19 217 VAL B C 1
ATOM 4683 O O . VAL B 1 217 ? 17.047 -14.508 -7.281 1 79.19 217 VAL B O 1
ATOM 4686 N N . ASN B 1 218 ? 18.016 -12.477 -6.984 1 81.25 218 ASN B N 1
ATOM 4687 C CA . ASN B 1 218 ? 16.922 -12.023 -6.137 1 81.25 218 ASN B CA 1
ATOM 4688 C C . ASN B 1 218 ? 15.711 -11.609 -6.965 1 81.25 218 ASN B C 1
ATOM 4690 O O . ASN B 1 218 ? 15.852 -10.984 -8.016 1 81.25 218 ASN B O 1
ATOM 4694 N N . SER B 1 219 ? 14.609 -12.047 -6.48 1 87.25 219 SER B N 1
ATOM 4695 C CA . SER B 1 219 ? 13.336 -11.688 -7.094 1 87.25 219 SER B CA 1
ATOM 4696 C C . SER B 1 219 ? 12.328 -11.242 -6.043 1 87.25 219 SER B C 1
ATOM 4698 O O . SER B 1 219 ? 12.094 -11.945 -5.059 1 87.25 219 SER B O 1
ATOM 4700 N N . LEU B 1 220 ? 11.805 -10.047 -6.238 1 87 220 LEU B N 1
ATOM 4701 C CA . LEU B 1 220 ? 10.797 -9.5 -5.332 1 87 220 LEU B CA 1
ATOM 4702 C C . LEU B 1 220 ? 9.5 -9.203 -6.074 1 87 220 LEU B C 1
ATOM 4704 O O . LEU B 1 220 ? 9.516 -8.562 -7.125 1 87 220 LEU B O 1
ATOM 4708 N N . THR B 1 221 ? 8.438 -9.75 -5.543 1 90 221 THR B N 1
ATOM 4709 C CA . THR B 1 221 ? 7.125 -9.391 -6.066 1 90 221 THR B CA 1
ATOM 4710 C C . THR B 1 221 ? 6.504 -8.266 -5.25 1 90 221 THR B C 1
ATOM 4712 O O . THR B 1 221 ? 6.996 -7.93 -4.172 1 90 221 THR B O 1
ATOM 4715 N N . ASP B 1 222 ? 5.48 -7.66 -5.754 1 89.62 222 ASP B N 1
ATOM 4716 C CA . ASP B 1 222 ? 4.789 -6.602 -5.027 1 89.62 222 ASP B CA 1
ATOM 4717 C C . ASP B 1 222 ? 3.791 -7.18 -4.027 1 89.62 222 ASP B C 1
ATOM 4719 O O . ASP B 1 222 ? 3.34 -6.48 -3.115 1 89.62 222 ASP B O 1
ATOM 4723 N N . GLY B 1 223 ? 3.426 -8.344 -4.098 1 9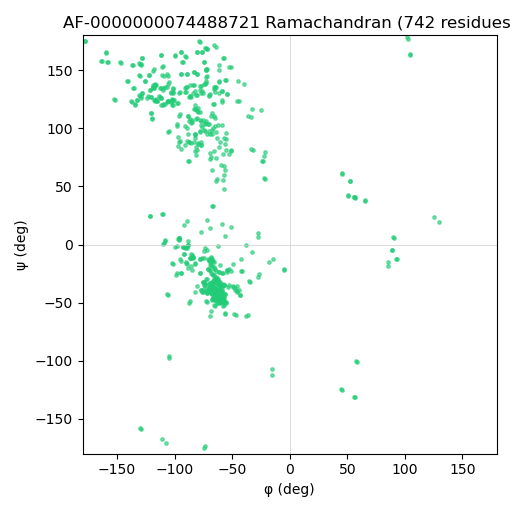2.5 223 GLY B N 1
ATOM 4724 C CA . GLY B 1 223 ? 2.543 -9.141 -3.264 1 92.5 223 GLY B CA 1
ATOM 4725 C C . GLY B 1 223 ? 2.424 -10.578 -3.729 1 92.5 223 GLY B C 1
ATOM 4726 O O . GLY B 1 223 ? 3.061 -10.977 -4.707 1 92.5 223 GLY B O 1
ATOM 4727 N N . TYR B 1 224 ? 1.708 -11.43 -2.963 1 94.38 224 TYR B N 1
ATOM 4728 C CA . TYR B 1 224 ? 1.551 -12.812 -3.404 1 94.38 224 TYR B CA 1
ATOM 4729 C C . TYR B 1 224 ? 0.417 -13.5 -2.652 1 94.38 224 TYR B C 1
ATOM 4731 O O . TYR B 1 224 ? -0.075 -12.977 -1.649 1 94.38 224 TYR B O 1
ATOM 4739 N N . GLY B 1 225 ? -0.048 -14.531 -3.309 1 94.31 225 GLY B N 1
ATOM 4740 C CA . GLY B 1 225 ? -0.931 -15.461 -2.619 1 94.31 225 GLY B CA 1
ATOM 4741 C C . GLY B 1 225 ? -0.191 -16.594 -1.952 1 94.31 225 GLY B C 1
ATOM 4742 O O . GLY B 1 225 ? 0.688 -17.219 -2.559 1 94.31 225 GLY B O 1
ATOM 4743 N N . ALA B 1 226 ? -0.527 -16.844 -0.662 1 90.94 226 ALA B N 1
ATOM 4744 C CA . ALA B 1 226 ? 0.124 -17.906 0.103 1 90.94 226 ALA B CA 1
ATOM 4745 C C . ALA B 1 226 ? -0.885 -18.969 0.55 1 90.94 226 ALA B C 1
ATOM 4747 O O . ALA B 1 226 ? -1.992 -18.625 0.978 1 90.94 226 ALA B O 1
ATOM 4748 N N . VAL B 1 227 ? -0.506 -20.141 0.372 1 88.94 227 VAL B N 1
ATOM 4749 C CA . VAL B 1 227 ? -1.282 -21.234 0.94 1 88.94 227 VAL B CA 1
ATOM 4750 C C . VAL B 1 227 ? -0.59 -21.766 2.195 1 88.94 227 VAL B C 1
ATOM 4752 O O . VAL B 1 227 ? 0.593 -22.109 2.162 1 88.94 227 VAL B O 1
ATOM 4755 N N . THR B 1 228 ? -1.326 -21.734 3.281 1 83.06 228 THR B N 1
ATOM 4756 C CA . THR B 1 228 ? -0.792 -22.203 4.555 1 83.06 228 THR B CA 1
ATOM 4757 C C . THR B 1 228 ? -1.589 -23.391 5.062 1 83.06 228 THR B C 1
ATOM 4759 O O . THR B 1 228 ? -2.779 -23.531 4.77 1 83.06 228 THR B O 1
ATOM 4762 N N . HIS B 1 229 ? -0.854 -24.25 5.844 1 78.94 229 HIS B N 1
ATOM 4763 C CA . HIS B 1 229 ? -1.499 -25.375 6.531 1 78.94 229 HIS B CA 1
ATOM 4764 C C . HIS B 1 229 ? -2.039 -24.938 7.891 1 78.94 229 HIS B C 1
ATOM 4766 O O . HIS B 1 229 ? -1.39 -24.172 8.602 1 78.94 229 HIS B O 1
ATOM 4772 N N . CYS B 1 230 ? -3.266 -25.25 8.023 1 71.69 230 CYS B N 1
ATOM 4773 C CA . CYS B 1 230 ? -3.863 -24.922 9.312 1 71.69 230 CYS B CA 1
ATOM 4774 C C . CYS B 1 230 ? -3.738 -26.094 10.289 1 71.69 230 CYS B C 1
ATOM 4776 O O . CYS B 1 230 ? -4.023 -27.234 9.938 1 71.69 230 CYS B O 1
ATOM 4778 N N . ASN B 1 231 ? -2.744 -26.016 11.25 1 61.12 231 ASN B N 1
ATOM 4779 C CA . ASN B 1 231 ? -2.699 -27.109 12.219 1 61.12 231 ASN B CA 1
ATOM 4780 C C . ASN B 1 231 ? -3.988 -27.188 13.031 1 61.12 231 ASN B C 1
ATOM 4782 O O . ASN B 1 231 ? -4.766 -26.234 13.07 1 61.12 231 ASN B O 1
ATOM 4786 N N . ARG B 1 232 ? -4.215 -28.453 13.516 1 52.66 232 ARG B N 1
ATOM 4787 C CA . ARG B 1 232 ? -5.391 -28.812 14.312 1 52.66 232 ARG B CA 1
ATOM 4788 C C . ARG B 1 232 ? -5.621 -27.797 15.422 1 52.66 232 ARG B C 1
ATOM 4790 O O . ARG B 1 232 ? -6.766 -27.531 15.805 1 52.66 232 ARG B O 1
ATOM 4797 N N . ASP B 1 233 ? -4.551 -27.359 15.945 1 48.78 233 ASP B N 1
ATOM 4798 C CA . ASP B 1 233 ? -4.723 -26.516 17.125 1 48.78 233 ASP B CA 1
ATOM 4799 C C . ASP B 1 233 ? -4.816 -25.047 16.734 1 48.78 233 ASP B C 1
ATOM 4801 O O . ASP B 1 233 ? -4.785 -24.172 17.594 1 48.78 233 ASP B O 1
ATOM 4805 N N . GLY B 1 234 ? -5.066 -24.844 15.484 1 49.44 234 GLY B N 1
ATOM 4806 C CA . GLY B 1 234 ? -5.273 -23.469 15.07 1 49.44 234 GLY B CA 1
ATOM 4807 C C . GLY B 1 234 ? -3.984 -22.734 14.75 1 49.44 234 GLY B C 1
ATOM 4808 O O . GLY B 1 234 ? -4.008 -21.578 14.32 1 49.44 234 GLY B O 1
ATOM 4809 N N . LYS B 1 235 ? -2.906 -23.484 15.273 1 51.34 235 LYS B N 1
ATOM 4810 C CA . LYS B 1 235 ? -1.644 -22.797 15.039 1 51.34 235 LYS B CA 1
ATOM 4811 C C . LYS B 1 235 ? -1.181 -22.969 13.594 1 51.34 235 LYS B C 1
ATOM 4813 O O . LYS B 1 235 ? -1.295 -24.047 13.023 1 51.34 235 LYS B O 1
ATOM 4818 N N . LYS B 1 236 ? -1.232 -22.062 12.781 1 50.22 236 LYS B N 1
ATOM 4819 C CA . LYS B 1 236 ? -0.876 -22.016 11.367 1 50.22 236 LYS B CA 1
ATOM 4820 C C . LYS B 1 236 ? 0.603 -22.328 11.164 1 50.22 236 LYS B C 1
ATOM 4822 O O . LYS B 1 236 ? 1.463 -21.766 11.836 1 50.22 236 LYS B O 1
ATOM 4827 N N . ARG B 1 237 ? 0.989 -23.844 11 1 51.75 237 ARG B N 1
ATOM 4828 C CA . ARG B 1 237 ? 2.357 -24.172 10.617 1 51.75 237 ARG B CA 1
ATOM 4829 C C . ARG B 1 237 ? 2.637 -23.781 9.172 1 51.75 237 ARG B C 1
ATOM 4831 O O . ARG B 1 237 ? 1.753 -23.859 8.32 1 51.75 237 ARG B O 1
ATOM 4838 N N . VAL B 1 238 ? 3.701 -23.031 8.898 1 50.44 238 VAL B N 1
ATOM 4839 C CA . VAL B 1 238 ? 4.145 -22.078 7.887 1 50.44 238 VAL B CA 1
ATOM 4840 C C . VAL B 1 238 ? 4.57 -22.812 6.621 1 50.44 238 VAL B C 1
ATOM 4842 O O . VAL B 1 238 ? 5.738 -23.172 6.473 1 50.44 238 VAL B O 1
ATOM 4845 N N . SER B 1 239 ? 4.352 -24.188 6.359 1 54.62 239 SER B N 1
ATOM 4846 C CA . SER B 1 239 ? 4.875 -24.281 5 1 54.62 239 SER B CA 1
ATOM 4847 C C . SER B 1 239 ? 4.043 -23.453 4.031 1 54.62 239 SER B C 1
ATOM 4849 O O . SER B 1 239 ? 2.832 -23.656 3.908 1 54.62 239 SER B O 1
ATOM 4851 N N . THR B 1 240 ? 4.59 -22.406 3.59 1 71.94 240 THR B N 1
ATOM 4852 C CA . THR B 1 240 ? 3.883 -21.438 2.748 1 71.94 240 THR B CA 1
ATOM 4853 C C . THR B 1 240 ? 4.199 -21.688 1.274 1 71.94 240 THR B C 1
ATOM 4855 O O . THR B 1 240 ? 5.367 -21.75 0.889 1 71.94 240 THR B O 1
ATOM 4858 N N . THR B 1 241 ? 3.262 -22.328 0.567 1 84.69 241 THR B N 1
ATOM 4859 C CA . THR B 1 241 ? 3.318 -22.328 -0.89 1 84.69 241 THR B CA 1
ATOM 4860 C C . THR B 1 241 ? 2.885 -20.984 -1.46 1 84.69 241 THR B C 1
ATOM 4862 O O . THR B 1 241 ? 1.898 -20.406 -1.006 1 84.69 241 THR B O 1
ATOM 4865 N N . VAL B 1 242 ? 3.756 -20.547 -2.328 1 90.69 242 VAL B N 1
ATOM 4866 C CA . VAL B 1 242 ? 3.359 -19.344 -3.049 1 90.69 242 VAL B CA 1
ATOM 4867 C C . VAL B 1 242 ? 2.416 -19.703 -4.191 1 90.69 242 VAL B C 1
ATOM 4869 O O . VAL B 1 242 ? 2.834 -20.328 -5.176 1 90.69 242 VAL B O 1
ATOM 4872 N N . ALA B 1 243 ? 1.213 -19.359 -4.027 1 93.5 243 ALA B N 1
ATOM 4873 C CA . ALA B 1 243 ? 0.181 -19.719 -4.992 1 93.5 243 ALA B CA 1
ATOM 4874 C C . ALA B 1 243 ? 0.248 -18.844 -6.234 1 93.5 243 ALA B C 1
ATOM 4876 O O . ALA B 1 243 ? 0.023 -19.312 -7.352 1 93.5 243 ALA B O 1
ATOM 4877 N N . PHE B 1 244 ? 0.503 -17.641 -6.082 1 96.19 244 PHE B N 1
ATOM 4878 C CA . PHE B 1 244 ? 0.663 -16.703 -7.188 1 96.19 244 PHE B CA 1
ATOM 4879 C C . PHE B 1 244 ? 1.449 -15.477 -6.746 1 96.19 244 PHE B C 1
ATOM 4881 O O . PHE B 1 244 ? 1.549 -15.188 -5.547 1 96.19 244 PHE B O 1
ATOM 4888 N N . GLY B 1 245 ? 2.072 -14.797 -7.715 1 96.31 245 GLY B N 1
ATOM 4889 C CA . GLY B 1 245 ? 2.686 -13.5 -7.48 1 96.31 245 GLY B CA 1
ATOM 4890 C C . GLY B 1 245 ? 1.819 -12.344 -7.934 1 96.31 245 GLY B C 1
ATOM 4891 O O . GLY B 1 245 ? 0.844 -12.539 -8.664 1 96.31 245 GLY B O 1
ATOM 4892 N N . VAL B 1 246 ? 2.127 -11.156 -7.445 1 96.06 246 VAL B N 1
ATOM 4893 C CA . VAL B 1 246 ? 1.477 -9.922 -7.883 1 96.06 246 VAL B CA 1
ATOM 4894 C C . VAL B 1 246 ? 2.531 -8.898 -8.281 1 96.06 246 VAL B C 1
ATOM 4896 O O . VAL B 1 246 ? 3.506 -8.68 -7.559 1 96.06 246 VAL B O 1
ATOM 4899 N N . GLU B 1 247 ? 2.326 -8.328 -9.461 1 92.62 247 GLU B N 1
ATOM 4900 C CA . GLU B 1 247 ? 3.225 -7.285 -9.961 1 92.62 247 GLU B CA 1
ATOM 4901 C C . GLU B 1 247 ? 2.443 -6.066 -10.445 1 92.62 247 GLU B C 1
ATOM 4903 O O . GLU B 1 247 ? 1.466 -6.199 -11.18 1 92.62 247 GLU B O 1
ATOM 4908 N N . ALA B 1 248 ? 2.869 -4.961 -9.922 1 89.69 248 ALA B N 1
ATOM 4909 C CA . ALA B 1 248 ? 2.238 -3.711 -10.336 1 89.69 248 ALA B CA 1
ATOM 4910 C C . ALA B 1 248 ? 3.24 -2.791 -11.023 1 89.69 248 ALA B C 1
ATOM 4912 O O . ALA B 1 248 ? 4.398 -2.705 -10.617 1 89.69 248 ALA B O 1
ATOM 4913 N N . LYS B 1 249 ? 2.779 -2.207 -12.094 1 78.81 249 LYS B N 1
ATOM 4914 C CA . LYS B 1 249 ? 3.574 -1.211 -12.812 1 78.81 249 LYS B CA 1
ATOM 4915 C C . LYS B 1 249 ? 2.768 0.06 -13.055 1 78.81 249 LYS B C 1
ATOM 4917 O O . LYS B 1 249 ? 1.539 0.013 -13.156 1 78.81 249 LYS B O 1
ATOM 4922 N N . ARG B 1 250 ? 3.561 1.083 -13.18 1 68.94 250 ARG B N 1
ATOM 4923 C CA . ARG B 1 250 ? 2.926 2.342 -13.555 1 68.94 250 ARG B CA 1
ATOM 4924 C C . ARG B 1 250 ? 2.578 2.354 -15.039 1 68.94 250 ARG B C 1
ATOM 4926 O O . ARG B 1 250 ? 2.957 1.441 -15.781 1 68.94 250 ARG B O 1
ATOM 4933 N N . HIS B 1 251 ? 1.701 3.361 -15.391 1 59.44 251 HIS B N 1
ATOM 4934 C CA . HIS B 1 251 ? 1.296 3.498 -16.781 1 59.44 251 HIS B CA 1
ATOM 4935 C C . HIS B 1 251 ? 2.506 3.656 -17.703 1 59.44 251 HIS B C 1
ATOM 4937 O O . HIS B 1 251 ? 2.654 2.916 -18.672 1 59.44 251 HIS B O 1
ATOM 4943 N N . LEU B 1 252 ? 3.229 4.727 -17.359 1 53.19 252 LEU B N 1
ATOM 4944 C CA . LEU B 1 252 ? 4.379 5 -18.219 1 53.19 252 LEU B CA 1
ATOM 4945 C C . LEU B 1 252 ? 5.648 4.391 -17.625 1 53.19 252 LEU B C 1
ATOM 4947 O O . LEU B 1 252 ? 6.039 4.715 -16.5 1 53.19 252 LEU B O 1
ATOM 4951 N N . HIS B 1 253 ? 5.762 3.203 -18.047 1 57.28 253 HIS B N 1
ATOM 4952 C CA . HIS B 1 253 ? 7.012 2.615 -17.578 1 57.28 253 HIS B CA 1
ATOM 4953 C C . HIS B 1 253 ? 8.039 2.525 -18.703 1 57.28 253 HIS B C 1
ATOM 4955 O O . HIS B 1 253 ? 7.676 2.406 -19.875 1 57.28 253 HIS B O 1
ATOM 4961 N N . LYS B 1 254 ? 9.234 2.861 -18.297 1 51.06 254 LYS B N 1
ATOM 4962 C CA . LYS B 1 254 ? 10.352 2.949 -19.234 1 51.06 254 LYS B CA 1
ATOM 4963 C C . LYS B 1 254 ? 10.758 1.566 -19.734 1 51.06 254 LYS B C 1
ATOM 4965 O O . LYS B 1 254 ? 11.461 1.448 -20.734 1 51.06 254 LYS B O 1
ATOM 4970 N N . LYS B 1 255 ? 10.273 0.609 -19.062 1 59.5 255 LYS B N 1
ATOM 4971 C CA . LYS B 1 255 ? 10.719 -0.714 -19.484 1 59.5 255 LYS B CA 1
ATOM 4972 C C . LYS B 1 255 ? 9.977 -1.17 -20.734 1 59.5 255 LYS B C 1
ATOM 4974 O O . LYS B 1 255 ? 8.781 -0.918 -20.891 1 59.5 255 LYS B O 1
ATOM 4979 N N . ASN B 1 256 ? 10.789 -1.636 -21.609 1 65.81 256 ASN B N 1
ATOM 4980 C CA . ASN B 1 256 ? 10.156 -2.207 -22.797 1 65.81 256 ASN B CA 1
ATOM 4981 C C . ASN B 1 256 ? 9.508 -3.557 -22.484 1 65.81 256 ASN B C 1
ATOM 4983 O O . ASN B 1 256 ? 9.711 -4.117 -21.406 1 65.81 256 ASN B O 1
ATOM 4987 N N . ASP B 1 257 ? 8.797 -3.984 -23.359 1 72.88 257 ASP B N 1
ATOM 4988 C CA . ASP B 1 257 ? 7.992 -5.191 -23.188 1 72.88 257 ASP B CA 1
ATOM 4989 C C . ASP B 1 257 ? 8.883 -6.406 -22.906 1 72.88 257 ASP B C 1
ATOM 4991 O O . ASP B 1 257 ? 8.516 -7.277 -22.109 1 72.88 257 ASP B O 1
ATOM 4995 N N . VAL B 1 258 ? 10.039 -6.383 -23.469 1 77.44 258 VAL B N 1
ATOM 4996 C CA . VAL B 1 258 ? 10.938 -7.523 -23.328 1 77.44 258 VAL B CA 1
ATOM 4997 C C . VAL B 1 258 ? 11.5 -7.559 -21.906 1 77.44 258 VAL B C 1
ATOM 4999 O O . VAL B 1 258 ? 11.578 -8.625 -21.297 1 77.44 258 VAL B O 1
ATOM 5002 N N . ALA B 1 259 ? 11.82 -6.43 -21.375 1 79.25 259 ALA B N 1
ATOM 5003 C CA . ALA B 1 259 ? 12.352 -6.355 -20.016 1 79.25 259 ALA B CA 1
ATOM 5004 C C . ALA B 1 259 ? 11.289 -6.75 -19 1 79.25 259 ALA B C 1
ATOM 5006 O O . ALA B 1 259 ? 11.594 -7.418 -18 1 79.25 259 ALA B O 1
ATOM 5007 N N . ILE B 1 260 ? 10.117 -6.359 -19.266 1 82.94 260 ILE B N 1
ATOM 5008 C CA . ILE B 1 260 ? 9.016 -6.727 -18.375 1 82.94 260 ILE B CA 1
ATOM 5009 C C . ILE B 1 260 ? 8.82 -8.242 -18.406 1 82.94 260 ILE B C 1
ATOM 5011 O O . ILE B 1 260 ? 8.68 -8.875 -17.359 1 82.94 260 ILE B O 1
ATOM 5015 N N . THR B 1 261 ? 8.883 -8.75 -19.609 1 84.44 261 THR B N 1
ATOM 5016 C CA . THR B 1 261 ? 8.719 -10.188 -19.766 1 84.44 261 THR B CA 1
ATOM 5017 C C . THR B 1 261 ? 9.852 -10.938 -19.062 1 84.44 261 THR B C 1
ATOM 5019 O O . THR B 1 261 ? 9.617 -11.977 -18.438 1 84.44 261 THR B O 1
ATOM 5022 N N . ALA B 1 262 ? 11 -10.414 -19.188 1 85.06 262 ALA B N 1
ATOM 5023 C CA . ALA B 1 262 ? 12.141 -11.031 -18.516 1 85.06 262 ALA B CA 1
ATOM 5024 C C . ALA B 1 262 ? 11.969 -11.023 -17 1 85.06 262 ALA B C 1
ATOM 5026 O O . ALA B 1 262 ? 12.289 -12.008 -16.328 1 85.06 262 ALA B O 1
ATOM 5027 N N . GLN B 1 263 ? 11.484 -9.961 -16.5 1 87.75 263 GLN B N 1
ATOM 5028 C CA . GLN B 1 263 ? 11.211 -9.867 -15.07 1 87.75 263 GLN B CA 1
ATOM 5029 C C . GLN B 1 263 ? 10.172 -10.898 -14.648 1 87.75 263 GLN B C 1
ATOM 5031 O O . GLN B 1 263 ? 10.328 -11.562 -13.617 1 87.75 263 GLN B O 1
ATOM 5036 N N . VAL B 1 264 ? 9.18 -11.023 -15.453 1 90.62 264 VAL B N 1
ATOM 5037 C CA . VAL B 1 264 ? 8.109 -11.977 -15.164 1 90.62 264 VAL B CA 1
ATOM 5038 C C . VAL B 1 264 ? 8.68 -13.398 -15.156 1 90.62 264 VAL B C 1
ATOM 5040 O O . VAL B 1 264 ? 8.336 -14.195 -14.281 1 90.62 264 VAL B O 1
ATOM 5043 N N . ALA B 1 265 ? 9.484 -13.625 -16.109 1 90.94 265 ALA B N 1
ATOM 5044 C CA . ALA B 1 265 ? 10.102 -14.945 -16.188 1 90.94 265 ALA B CA 1
ATOM 5045 C C . ALA B 1 265 ? 10.914 -15.25 -14.93 1 90.94 265 ALA B C 1
ATOM 5047 O O . ALA B 1 265 ? 10.797 -16.328 -14.352 1 90.94 265 ALA B O 1
ATOM 5048 N N . ALA B 1 266 ? 11.641 -14.297 -14.516 1 91.94 266 ALA B N 1
ATOM 5049 C CA . ALA B 1 266 ? 12.453 -14.469 -13.312 1 91.94 266 ALA B CA 1
ATOM 5050 C C . ALA B 1 266 ? 11.578 -14.727 -12.094 1 91.94 266 ALA B C 1
ATOM 5052 O O . ALA B 1 266 ? 11.875 -15.609 -11.281 1 91.94 266 ALA B O 1
ATOM 5053 N N . GLU B 1 267 ? 10.539 -13.961 -11.969 1 93.81 267 GLU B N 1
ATOM 5054 C CA . GLU B 1 267 ? 9.617 -14.133 -10.844 1 93.81 267 GLU B CA 1
ATOM 5055 C C . GLU B 1 267 ? 8.953 -15.508 -10.883 1 93.81 267 GLU B C 1
ATOM 5057 O O . GLU B 1 267 ? 8.828 -16.172 -9.844 1 93.81 267 GLU B O 1
ATOM 5062 N N . ALA B 1 268 ? 8.57 -15.891 -12.055 1 93.94 268 ALA B N 1
ATOM 5063 C CA . ALA B 1 268 ? 7.941 -17.203 -12.219 1 93.94 268 ALA B CA 1
ATOM 5064 C C . ALA B 1 268 ? 8.906 -18.328 -11.828 1 93.94 268 ALA B C 1
ATOM 5066 O O . ALA B 1 268 ? 8.523 -19.266 -11.125 1 93.94 268 ALA B O 1
ATOM 5067 N N . ILE B 1 269 ? 10.117 -18.25 -12.25 1 91.5 269 ILE B N 1
ATOM 5068 C CA . ILE B 1 269 ? 11.125 -19.25 -11.938 1 91.5 269 ILE B CA 1
ATOM 5069 C C . ILE B 1 269 ? 11.359 -19.281 -10.43 1 91.5 269 ILE B C 1
ATOM 5071 O O . ILE B 1 269 ? 11.422 -20.359 -9.836 1 91.5 269 ILE B O 1
ATOM 5075 N N . ALA B 1 270 ? 11.469 -18.109 -9.859 1 91.69 270 ALA B N 1
ATOM 5076 C CA . ALA B 1 270 ? 11.703 -18.047 -8.414 1 91.69 270 ALA B CA 1
ATOM 5077 C C . ALA B 1 270 ? 10.586 -18.719 -7.641 1 91.69 270 ALA B C 1
ATOM 5079 O O . ALA B 1 270 ? 10.844 -19.484 -6.699 1 91.69 270 ALA B O 1
ATOM 5080 N N . ILE B 1 271 ? 9.375 -18.453 -8.047 1 91.81 271 ILE B N 1
ATOM 5081 C CA . ILE B 1 271 ? 8.219 -19.062 -7.383 1 91.81 271 ILE B CA 1
ATOM 5082 C C . ILE B 1 271 ? 8.242 -20.562 -7.586 1 91.81 271 ILE B C 1
ATOM 5084 O O . ILE B 1 271 ? 8.031 -21.328 -6.641 1 91.81 271 ILE B O 1
ATOM 5088 N N . ALA B 1 272 ? 8.508 -21 -8.781 1 90.69 272 ALA B N 1
ATOM 5089 C CA . ALA B 1 272 ? 8.555 -22.422 -9.094 1 90.69 272 ALA B CA 1
ATOM 5090 C C . ALA B 1 272 ? 9.617 -23.141 -8.258 1 90.69 272 ALA B C 1
ATOM 5092 O O . ALA B 1 272 ? 9.352 -24.188 -7.664 1 90.69 272 ALA B O 1
ATOM 5093 N N . GLN B 1 273 ? 10.789 -22.594 -8.234 1 87.56 273 GLN B N 1
ATOM 5094 C CA . GLN B 1 273 ? 11.875 -23.203 -7.48 1 87.56 273 GLN B CA 1
ATOM 5095 C C . GLN B 1 273 ? 11.562 -23.234 -5.988 1 87.56 273 GLN B C 1
ATOM 5097 O O . GLN B 1 273 ? 11.875 -24.203 -5.297 1 87.56 273 GLN B O 1
ATOM 5102 N N . HIS B 1 274 ? 10.977 -22.141 -5.547 1 86.94 274 HIS B N 1
ATOM 5103 C CA . HIS B 1 274 ? 10.578 -22.078 -4.145 1 86.94 274 HIS B CA 1
ATOM 5104 C C . HIS B 1 274 ? 9.594 -23.188 -3.797 1 86.94 274 HIS B C 1
ATOM 5106 O O . HIS B 1 274 ? 9.758 -23.875 -2.785 1 86.94 274 HIS B O 1
ATOM 5112 N N . ASN B 1 275 ? 8.617 -23.359 -4.625 1 86.38 275 ASN B N 1
ATOM 5113 C CA . ASN B 1 275 ? 7.562 -24.328 -4.363 1 86.38 275 ASN B CA 1
ATOM 5114 C C . ASN B 1 275 ? 8.062 -25.766 -4.539 1 86.38 275 ASN B C 1
ATOM 5116 O O . ASN B 1 275 ? 7.566 -26.688 -3.889 1 86.38 275 ASN B O 1
ATOM 5120 N N . GLU B 1 276 ? 8.984 -25.953 -5.375 1 80.62 276 GLU B N 1
ATOM 5121 C CA . GLU B 1 276 ? 9.539 -27.281 -5.602 1 80.62 276 GLU B CA 1
ATOM 5122 C C . GLU B 1 276 ? 10.289 -27.797 -4.371 1 80.62 276 GLU B C 1
ATOM 5124 O O . GLU B 1 276 ? 10.32 -29 -4.113 1 80.62 276 GLU B O 1
ATOM 5129 N N . LYS B 1 277 ? 10.859 -26.875 -3.73 1 74.38 277 LYS B N 1
ATOM 5130 C CA . LYS B 1 277 ? 11.555 -27.281 -2.508 1 74.38 277 LYS B CA 1
ATOM 5131 C C . LYS B 1 277 ? 10.57 -27.812 -1.468 1 74.38 277 LYS B C 1
ATOM 5133 O O . LYS B 1 277 ? 10.969 -28.531 -0.551 1 74.38 277 LYS B O 1
ATOM 5138 N N . LYS B 1 278 ? 9.383 -27.453 -1.618 1 65.06 278 LYS B N 1
ATOM 5139 C CA . LYS B 1 278 ? 8.383 -27.844 -0.629 1 65.06 278 LYS B CA 1
ATOM 5140 C C . LYS B 1 278 ? 7.613 -29.078 -1.08 1 65.06 278 LYS B C 1
ATOM 5142 O O . LYS B 1 278 ? 6.664 -29.5 -0.416 1 65.06 278 LYS B O 1
ATOM 5147 N N . LYS B 1 279 ? 7.969 -29.656 -2.156 1 61.91 279 LYS B N 1
ATOM 5148 C CA . LYS B 1 279 ? 7.496 -31.031 -2.381 1 61.91 279 LYS B CA 1
ATOM 5149 C C . LYS B 1 279 ? 6.863 -31.172 -3.762 1 61.91 279 LYS B C 1
ATOM 5151 O O . LYS B 1 279 ? 6.148 -32.125 -4.027 1 61.91 279 LYS B O 1
ATOM 5156 N N . SER B 1 280 ? 7.152 -30.281 -4.656 1 56.91 280 SER B N 1
ATOM 5157 C CA . SER B 1 280 ? 6.41 -30.562 -5.883 1 56.91 280 SER B CA 1
ATOM 5158 C C . SER B 1 280 ? 7.246 -31.375 -6.863 1 56.91 280 SER B C 1
ATOM 5160 O O . SER B 1 280 ? 8.445 -31.156 -7 1 56.91 280 SER B O 1
ATOM 5162 N N . HIS B 1 281 ? 6.863 -32.719 -7.156 1 55.28 281 HIS B N 1
ATOM 5163 C CA . HIS B 1 281 ? 7.621 -33.562 -8.07 1 55.28 281 HIS B CA 1
ATOM 5164 C C . HIS B 1 281 ? 7.137 -33.406 -9.508 1 55.28 281 HIS B C 1
ATOM 5166 O O . HIS B 1 281 ? 7.695 -34 -10.43 1 55.28 281 HIS B O 1
ATOM 5172 N N . GLY B 1 282 ? 6.105 -32.562 -9.734 1 59.03 282 GLY B N 1
ATOM 5173 C CA . GLY B 1 282 ? 5.648 -32.469 -11.109 1 59.03 282 GLY B CA 1
ATOM 5174 C C . GLY B 1 282 ? 6.023 -31.172 -11.789 1 59.03 282 GLY B C 1
ATOM 5175 O O . GLY B 1 282 ? 7.047 -30.562 -11.469 1 59.03 282 GLY B O 1
ATOM 5176 N N . THR B 1 283 ? 5.461 -31.031 -12.93 1 65.88 283 THR B N 1
ATOM 5177 C CA . THR B 1 283 ? 5.586 -29.812 -13.727 1 65.88 283 THR B CA 1
ATOM 5178 C C . THR B 1 283 ? 4.953 -28.625 -13.008 1 65.88 283 THR B C 1
ATOM 5180 O O . THR B 1 283 ? 3.738 -28.422 -13.078 1 65.88 283 THR B O 1
ATOM 5183 N N . PRO B 1 284 ? 5.801 -27.938 -12.375 1 84.75 284 PRO B N 1
ATOM 5184 C CA . PRO B 1 284 ? 5.223 -26.844 -11.586 1 84.75 284 PRO B CA 1
ATOM 5185 C C . PRO B 1 284 ? 4.57 -25.766 -12.445 1 84.75 284 PRO B C 1
ATOM 5187 O O . PRO B 1 284 ? 5.051 -25.484 -13.547 1 84.75 284 PRO B O 1
ATOM 5190 N N . GLU B 1 285 ? 3.445 -25.375 -12.086 1 90.56 285 GLU B N 1
ATOM 5191 C CA . GLU B 1 285 ? 2.801 -24.234 -12.703 1 90.56 285 GLU B CA 1
ATOM 5192 C C . GLU B 1 285 ? 2.842 -23.016 -11.781 1 90.56 285 GLU B C 1
ATOM 5194 O O . GLU B 1 285 ? 2.904 -23.156 -10.555 1 90.56 285 GLU B O 1
ATOM 5199 N N . VAL B 1 286 ? 2.971 -21.922 -12.375 1 94.06 286 VAL B N 1
ATOM 5200 C CA . VAL B 1 286 ? 3.053 -20.656 -11.641 1 94.06 286 VAL B CA 1
ATOM 5201 C C . VAL B 1 286 ? 2.068 -19.656 -12.227 1 94.06 286 VAL B C 1
ATOM 5203 O O . VAL B 1 286 ? 1.812 -19.656 -13.438 1 94.06 286 VAL B O 1
ATOM 5206 N N . PHE B 1 287 ? 1.496 -18.828 -11.391 1 97.12 287 PHE B N 1
ATOM 5207 C CA . PHE B 1 287 ? 0.6 -17.75 -11.789 1 97.12 287 PHE B CA 1
ATOM 5208 C C . PHE B 1 287 ? 1.07 -16.422 -11.227 1 97.12 287 PHE B C 1
ATOM 5210 O O . PHE B 1 287 ? 1.533 -16.344 -10.086 1 97.12 287 PHE B O 1
ATOM 5217 N N . ILE B 1 288 ? 0.961 -15.375 -12.016 1 97.12 288 ILE B N 1
ATOM 5218 C CA . ILE B 1 288 ? 1.286 -14.023 -11.57 1 97.12 288 ILE B CA 1
ATOM 5219 C C . ILE B 1 288 ? 0.229 -13.039 -12.07 1 97.12 288 ILE B C 1
ATOM 5221 O O . ILE B 1 288 ? -0.033 -12.969 -13.273 1 97.12 288 ILE B O 1
ATOM 5225 N N . PHE B 1 289 ? -0.384 -12.328 -11.133 1 97.81 289 PHE B N 1
ATOM 5226 C CA . PHE B 1 289 ? -1.281 -11.234 -11.492 1 97.81 289 PHE B CA 1
ATOM 5227 C C . PHE B 1 289 ? -0.499 -9.961 -11.766 1 97.81 289 PHE B C 1
ATOM 5229 O O . PHE B 1 289 ? 0.433 -9.625 -11.031 1 97.81 289 PHE B O 1
ATOM 5236 N N . PHE B 1 290 ? -0.929 -9.281 -12.844 1 94.44 290 PHE B N 1
ATOM 5237 C CA . PHE B 1 290 ? -0.311 -8.008 -13.188 1 94.44 290 PHE B CA 1
ATOM 5238 C C . PHE B 1 290 ? -1.353 -6.895 -13.234 1 94.44 290 PHE B C 1
ATOM 5240 O O . PHE B 1 290 ? -2.5 -7.125 -13.617 1 94.44 290 PHE B O 1
ATOM 5247 N N . ILE B 1 291 ? -0.854 -5.723 -12.812 1 93.19 291 ILE B N 1
ATOM 5248 C CA . ILE B 1 291 ? -1.622 -4.516 -13.094 1 93.19 291 ILE B CA 1
ATOM 5249 C C . ILE B 1 291 ? -0.694 -3.424 -13.625 1 93.19 291 ILE B C 1
ATOM 5251 O O . ILE B 1 291 ? 0.357 -3.156 -13.039 1 93.19 291 ILE B O 1
ATOM 5255 N N . HIS B 1 292 ? -0.962 -2.984 -14.766 1 88.38 292 HIS B N 1
ATOM 5256 C CA . HIS B 1 292 ? -0.346 -1.8 -15.352 1 88.38 292 HIS B CA 1
ATOM 5257 C C . HIS B 1 292 ? -1.315 -0.622 -15.359 1 88.38 292 HIS B C 1
ATOM 5259 O O . HIS B 1 292 ? -2.15 -0.505 -16.25 1 88.38 292 HIS B O 1
ATOM 5265 N N . HIS B 1 293 ? -1.139 0.222 -14.305 1 86.62 293 HIS B N 1
ATOM 5266 C CA . HIS B 1 293 ? -2.121 1.263 -14.023 1 86.62 293 HIS B CA 1
ATOM 5267 C C . HIS B 1 293 ? -3.504 0.665 -13.781 1 86.62 293 HIS B C 1
ATOM 5269 O O . HIS B 1 293 ? -3.748 0.053 -12.742 1 86.62 293 HIS B O 1
ATOM 5275 N N . ARG B 1 294 ? -4.336 0.753 -14.82 1 90 294 ARG B N 1
ATOM 5276 C CA . ARG B 1 294 ? -5.691 0.26 -14.602 1 90 294 ARG B CA 1
ATOM 5277 C C . ARG B 1 294 ? -5.934 -1.034 -15.375 1 90 294 ARG B C 1
ATOM 5279 O O . ARG B 1 294 ? -7.016 -1.622 -15.281 1 90 294 ARG B O 1
ATOM 5286 N N . ARG B 1 295 ? -4.945 -1.526 -16.078 1 92.44 295 ARG B N 1
ATOM 5287 C CA . ARG B 1 295 ? -5.094 -2.742 -16.875 1 92.44 295 ARG B CA 1
ATOM 5288 C C . ARG B 1 295 ? -4.484 -3.941 -16.156 1 92.44 295 ARG B C 1
ATOM 5290 O O . ARG B 1 295 ? -3.299 -3.932 -15.812 1 92.44 295 ARG B O 1
ATOM 5297 N N . CYS B 1 296 ? -5.293 -4.969 -15.961 1 95.5 296 CYS B N 1
ATOM 5298 C CA . CYS B 1 296 ? -4.879 -6.18 -15.266 1 95.5 296 CYS B CA 1
ATOM 5299 C C . CYS B 1 296 ? -4.793 -7.359 -16.234 1 95.5 296 CYS B C 1
ATOM 5301 O O . CYS B 1 296 ? -5.461 -7.371 -17.266 1 95.5 296 CYS B O 1
ATOM 5303 N N . TYR B 1 297 ? -3.98 -8.289 -15.93 1 95.06 297 TYR B N 1
ATOM 5304 C CA . TYR B 1 297 ? -3.922 -9.562 -16.641 1 95.06 297 TYR B CA 1
ATOM 5305 C C . TYR B 1 297 ? -3.25 -10.633 -15.797 1 95.06 297 TYR B C 1
ATOM 5307 O O . TYR B 1 297 ? -2.699 -10.344 -14.734 1 95.06 297 TYR B O 1
ATOM 5315 N N . LEU B 1 298 ? -3.4 -11.828 -16.203 1 97.38 298 LEU B N 1
ATOM 5316 C CA . LEU B 1 298 ? -2.803 -13 -15.57 1 97.38 298 LEU B CA 1
ATOM 5317 C C . LEU B 1 298 ? -1.756 -13.633 -16.484 1 97.38 298 LEU B C 1
ATOM 5319 O O . LEU B 1 298 ? -1.972 -13.758 -17.688 1 97.38 298 LEU B O 1
ATOM 5323 N N . VAL B 1 299 ? -0.634 -13.953 -15.891 1 95.94 299 VAL B N 1
ATOM 5324 C CA . VAL B 1 299 ? 0.4 -14.703 -16.594 1 95.94 299 VAL B CA 1
ATOM 5325 C C . VAL B 1 299 ? 0.61 -16.062 -15.922 1 95.94 299 VAL B C 1
ATOM 5327 O O . VAL B 1 299 ? 0.619 -16.141 -14.688 1 95.94 299 VAL B O 1
ATOM 5330 N N . SER B 1 300 ? 0.741 -17.031 -16.703 1 95.88 300 SER B N 1
ATOM 5331 C CA . SER B 1 300 ? 1.037 -18.359 -16.172 1 95.88 300 SER B CA 1
ATOM 5332 C C . SER B 1 300 ? 2.223 -19 -16.891 1 95.88 300 SER B C 1
ATOM 5334 O O . SER B 1 300 ? 2.582 -18.578 -18 1 95.88 300 SER B O 1
ATOM 5336 N N . ALA B 1 301 ? 2.85 -19.875 -16.25 1 93.06 301 ALA B N 1
ATOM 5337 C CA . ALA B 1 301 ? 3.916 -20.703 -16.812 1 93.06 301 ALA B CA 1
ATOM 5338 C C . ALA B 1 301 ? 3.828 -22.141 -16.312 1 93.06 301 ALA B C 1
ATOM 5340 O O . ALA B 1 301 ? 3.436 -22.375 -15.164 1 93.06 301 ALA B O 1
ATOM 5341 N N . VAL B 1 302 ? 4.094 -23.016 -17.203 1 88.06 302 VAL B N 1
ATOM 5342 C CA . VAL B 1 302 ? 4.285 -24.422 -16.828 1 88.06 302 VAL B CA 1
ATOM 5343 C C . VAL B 1 302 ? 5.723 -24.844 -17.125 1 88.06 302 VAL B C 1
ATOM 5345 O O . VAL B 1 302 ? 6.207 -24.688 -18.25 1 88.06 302 VAL B O 1
ATOM 5348 N N . PHE B 1 303 ? 6.344 -25.312 -16.094 1 87.75 303 PHE B N 1
ATOM 5349 C CA . PHE B 1 303 ? 7.754 -25.656 -16.234 1 87.75 303 PHE B CA 1
ATOM 5350 C C . PHE B 1 303 ? 7.926 -27.156 -16.391 1 87.75 303 PHE B C 1
ATOM 5352 O O . PHE B 1 303 ? 7.312 -27.953 -15.664 1 87.75 303 PHE B O 1
ATOM 5359 N N . SER B 1 304 ? 8.711 -27.469 -17.422 1 79.94 304 SER B N 1
ATOM 5360 C CA . SER B 1 304 ? 9.188 -28.859 -17.391 1 79.94 304 SER B CA 1
ATOM 5361 C C . SER B 1 304 ? 10.227 -29.062 -16.297 1 79.94 304 SER B C 1
ATOM 5363 O O . SER B 1 304 ? 10.992 -28.141 -15.984 1 79.94 304 SER B O 1
ATOM 5365 N N . SER B 1 305 ? 10.219 -30.203 -15.703 1 75.88 305 SER B N 1
ATOM 5366 C CA . SER B 1 305 ? 11.211 -30.516 -14.688 1 75.88 305 SER B CA 1
ATOM 5367 C C . SER B 1 305 ? 12.625 -30.375 -15.242 1 75.88 305 SER B C 1
ATOM 5369 O O . SER B 1 305 ? 13.531 -29.938 -14.531 1 75.88 305 SER B O 1
ATOM 5371 N N . ASN B 1 306 ? 12.75 -30.703 -16.453 1 81.25 306 ASN B N 1
ATOM 5372 C CA . ASN B 1 306 ? 14.062 -30.609 -17.078 1 81.25 306 ASN B CA 1
ATOM 5373 C C . ASN B 1 306 ? 14.531 -29.156 -17.188 1 81.25 306 ASN B C 1
ATOM 5375 O O . ASN B 1 306 ? 15.703 -28.859 -16.953 1 81.25 306 ASN B O 1
ATOM 5379 N N . TYR B 1 307 ? 13.617 -28.359 -17.453 1 87.25 307 TYR B N 1
ATOM 5380 C CA . TYR B 1 307 ? 13.977 -26.953 -17.625 1 87.25 307 TYR B CA 1
ATOM 5381 C C . TYR B 1 307 ? 14.547 -26.375 -16.328 1 87.25 307 TYR B C 1
ATOM 5383 O O . TYR B 1 307 ? 15.617 -25.781 -16.328 1 87.25 307 TYR B O 1
ATOM 5391 N N . LEU B 1 308 ? 13.891 -26.547 -15.25 1 88.06 308 LEU B N 1
ATOM 5392 C CA . LEU B 1 308 ? 14.32 -25.984 -13.977 1 88.06 308 LEU B CA 1
ATOM 5393 C C . LEU B 1 308 ? 15.633 -26.609 -13.516 1 88.06 308 LEU B C 1
ATOM 5395 O O . LEU B 1 308 ? 16.531 -25.906 -13.039 1 88.06 308 LEU B O 1
ATOM 5399 N N . LYS B 1 309 ? 15.711 -27.875 -13.664 1 85.31 309 LYS B N 1
ATOM 5400 C CA . LYS B 1 309 ? 16.922 -28.594 -13.273 1 85.31 309 LYS B CA 1
ATOM 5401 C C . LYS B 1 309 ? 18.125 -28.109 -14.07 1 85.31 309 LYS B C 1
ATOM 5403 O O . LYS B 1 309 ? 19.188 -27.828 -13.5 1 85.31 309 LYS B O 1
ATOM 5408 N N . ASN B 1 310 ? 17.891 -28.047 -15.367 1 85.75 310 ASN B N 1
ATOM 5409 C CA . ASN B 1 310 ? 18.984 -27.625 -16.25 1 85.75 310 ASN B CA 1
ATOM 5410 C C . ASN B 1 310 ? 19.375 -26.172 -15.992 1 85.75 310 ASN B C 1
ATOM 5412 O O . ASN B 1 310 ? 20.547 -25.828 -16.047 1 85.75 310 ASN B O 1
ATOM 5416 N N . LEU B 1 311 ? 18.375 -25.391 -15.742 1 86.12 311 LEU B N 1
ATOM 5417 C CA . LEU B 1 311 ? 18.641 -23.984 -15.445 1 86.12 311 LEU B CA 1
ATOM 5418 C C . LEU B 1 311 ? 19.516 -23.828 -14.203 1 86.12 311 LEU B C 1
ATOM 5420 O O . LEU B 1 311 ? 20.422 -23 -14.172 1 86.12 311 LEU B O 1
ATOM 5424 N N . GLU B 1 312 ? 19.25 -24.578 -13.258 1 82.81 312 GLU B N 1
ATOM 5425 C CA . GLU B 1 312 ? 19.969 -24.547 -11.992 1 82.81 312 GLU B CA 1
ATOM 5426 C C . GLU B 1 312 ? 21.359 -25.156 -12.141 1 82.81 312 GLU B C 1
ATOM 5428 O O . GLU B 1 312 ? 22.312 -24.703 -11.492 1 82.81 312 GLU B O 1
ATOM 5433 N N . GLY B 1 313 ? 21.484 -26.094 -12.93 1 80 313 GLY B N 1
ATOM 5434 C CA . GLY B 1 313 ? 22.688 -26.875 -12.984 1 80 313 GLY B CA 1
ATOM 5435 C C . GLY B 1 313 ? 23.562 -26.562 -14.188 1 80 313 GLY B C 1
ATOM 5436 O O . GLY B 1 313 ? 24.297 -25.578 -14.195 1 80 313 GLY B O 1
ATOM 5437 N N . THR B 1 314 ? 23.344 -27.391 -15.172 1 71.5 314 THR B N 1
ATOM 5438 C CA . THR B 1 314 ? 24.297 -27.531 -16.281 1 71.5 314 THR B CA 1
ATOM 5439 C C . THR B 1 314 ? 24.031 -26.484 -17.359 1 71.5 314 THR B C 1
ATOM 5441 O O . THR B 1 314 ? 24.859 -26.297 -18.25 1 71.5 314 THR B O 1
ATOM 5444 N N . GLY B 1 315 ? 22.938 -25.875 -17.219 1 78.81 315 GLY B N 1
ATOM 5445 C CA . GLY B 1 315 ? 22.547 -24.984 -18.297 1 78.81 315 GLY B CA 1
ATOM 5446 C C . GLY B 1 315 ? 21.453 -25.547 -19.188 1 78.81 315 GLY B C 1
ATOM 5447 O O . GLY B 1 315 ? 21.281 -26.766 -19.266 1 78.81 315 GLY B O 1
ATOM 5448 N N . LEU B 1 316 ? 20.859 -24.719 -19.922 1 80.62 316 LEU B N 1
ATOM 5449 C CA . LEU B 1 316 ? 19.688 -25.078 -20.703 1 80.62 316 LEU B CA 1
ATOM 5450 C C . LEU B 1 316 ? 20.109 -25.719 -22.031 1 80.62 316 LEU B C 1
ATOM 5452 O O . LEU B 1 316 ? 20.984 -25.203 -22.719 1 80.62 316 LEU B O 1
ATOM 5456 N N . ALA B 1 317 ? 19.516 -26.812 -22.297 1 78.69 317 ALA B N 1
ATOM 5457 C CA . ALA B 1 317 ? 19.688 -27.469 -23.578 1 78.69 317 ALA B CA 1
ATOM 5458 C C . ALA B 1 317 ? 18.844 -26.797 -24.672 1 78.69 317 ALA B C 1
ATOM 5460 O O . ALA B 1 317 ? 18.078 -25.875 -24.375 1 78.69 317 ALA B O 1
ATOM 5461 N N . ALA B 1 318 ? 19.016 -27.25 -25.922 1 77.12 318 ALA B N 1
ATOM 5462 C CA . ALA B 1 318 ? 18.328 -26.656 -27.062 1 77.12 318 ALA B CA 1
ATOM 5463 C C . ALA B 1 318 ? 16.812 -26.812 -26.922 1 77.12 318 ALA B C 1
ATOM 5465 O O . ALA B 1 318 ? 16.047 -25.938 -27.328 1 77.12 318 ALA B O 1
ATOM 5466 N N . GLU B 1 319 ? 16.406 -27.859 -26.266 1 79.06 319 GLU B N 1
ATOM 5467 C CA . GLU B 1 319 ? 14.984 -28.172 -26.188 1 79.06 319 GLU B CA 1
ATOM 5468 C C . GLU B 1 319 ? 14.352 -27.547 -24.938 1 79.06 319 GLU B C 1
ATOM 5470 O O . GLU B 1 319 ? 13.133 -27.609 -24.766 1 79.06 319 GLU B O 1
ATOM 5475 N N . ASP B 1 320 ? 15.211 -26.984 -24.078 1 83.38 320 ASP B N 1
ATOM 5476 C CA . ASP B 1 320 ? 14.711 -26.359 -22.859 1 83.38 320 ASP B CA 1
ATOM 5477 C C . ASP B 1 320 ? 14.188 -24.953 -23.125 1 83.38 320 ASP B C 1
ATOM 5479 O O . ASP B 1 320 ? 14.922 -24.094 -23.625 1 83.38 320 ASP B O 1
ATOM 5483 N N . TYR B 1 321 ? 12.953 -24.75 -22.953 1 84.62 321 TYR B N 1
ATOM 5484 C CA . TYR B 1 321 ? 12.391 -23.406 -23.047 1 84.62 321 TYR B CA 1
ATOM 5485 C C . TYR B 1 321 ? 11.227 -23.219 -22.078 1 84.62 321 TYR B C 1
ATOM 5487 O O . TYR B 1 321 ? 10.625 -24.203 -21.641 1 84.62 321 TYR B O 1
ATOM 5495 N N . MET B 1 322 ? 11 -22 -21.75 1 87.56 322 MET B N 1
ATOM 5496 C CA . MET B 1 322 ? 9.859 -21.625 -20.906 1 87.56 322 MET B CA 1
ATOM 5497 C C . MET B 1 322 ? 8.82 -20.875 -21.719 1 87.56 322 MET B C 1
ATOM 5499 O O . MET B 1 322 ? 9.164 -20 -22.516 1 87.56 322 MET B O 1
ATOM 5503 N N . VAL B 1 323 ? 7.602 -21.266 -21.562 1 87 323 VAL B N 1
ATOM 5504 C CA . VAL B 1 323 ? 6.504 -20.547 -22.219 1 87 323 VAL B CA 1
ATOM 5505 C C . VAL B 1 323 ? 5.672 -19.812 -21.172 1 87 323 VAL B C 1
ATOM 5507 O O . VAL B 1 323 ? 5.176 -20.422 -20.219 1 87 323 VAL B O 1
ATOM 5510 N N . LEU B 1 324 ? 5.613 -18.531 -21.328 1 91.81 324 LEU B N 1
ATOM 5511 C CA . LEU B 1 324 ? 4.707 -17.688 -20.547 1 91.81 324 LEU B CA 1
ATOM 5512 C C . LEU B 1 324 ? 3.408 -17.438 -21.312 1 91.81 324 LEU B C 1
ATOM 5514 O O . LEU B 1 324 ? 3.436 -17.109 -22.5 1 91.81 324 LEU B O 1
ATOM 5518 N N . LYS B 1 325 ? 2.322 -17.641 -20.656 1 90.69 325 LYS B N 1
ATOM 5519 C CA . LYS B 1 325 ? 1.006 -17.375 -21.234 1 90.69 325 LYS B CA 1
ATOM 5520 C C . LYS B 1 325 ? 0.356 -16.172 -20.562 1 90.69 325 LYS B C 1
ATOM 5522 O O . LYS B 1 325 ? 0.162 -16.141 -19.359 1 90.69 325 LYS B O 1
ATOM 5527 N N . LYS B 1 326 ? 0.067 -15.219 -21.328 1 92.94 326 LYS B N 1
ATOM 5528 C CA . LYS B 1 326 ? -0.525 -13.969 -20.859 1 92.94 326 LYS B CA 1
ATOM 5529 C C . LYS B 1 326 ? -1.951 -13.805 -21.375 1 92.94 326 LYS B C 1
ATOM 5531 O O . LYS B 1 326 ? -2.193 -13.883 -22.578 1 92.94 326 LYS B O 1
ATOM 5536 N N . THR B 1 327 ? -2.855 -13.57 -20.484 1 95.19 327 THR B N 1
ATOM 5537 C CA . THR B 1 327 ? -4.238 -13.336 -20.891 1 95.19 327 THR B CA 1
ATOM 5538 C C . THR B 1 327 ? -4.383 -11.977 -21.562 1 95.19 327 THR B C 1
ATOM 5540 O O . THR B 1 327 ? -3.471 -11.148 -21.516 1 95.19 327 THR B O 1
ATOM 5543 N N . LYS B 1 328 ? -5.551 -11.844 -22.156 1 93.19 328 LYS B N 1
ATOM 5544 C CA . LYS B 1 328 ? -5.949 -10.492 -22.531 1 93.19 328 LYS B CA 1
ATOM 5545 C C . LYS B 1 328 ? -5.98 -9.562 -21.328 1 93.19 328 LYS B C 1
ATOM 5547 O O . LYS B 1 328 ? -6.039 -10.023 -20.188 1 93.19 328 LYS B O 1
ATOM 5552 N N . GLU B 1 329 ? -5.934 -8.289 -21.641 1 94.5 329 GLU B N 1
ATOM 5553 C CA . GLU B 1 329 ? -5.953 -7.289 -20.578 1 94.5 329 GLU B CA 1
ATOM 5554 C C . GLU B 1 329 ? -7.379 -6.883 -20.219 1 94.5 329 GLU B C 1
ATOM 5556 O O . GLU B 1 329 ? -8.258 -6.852 -21.094 1 94.5 329 GLU B O 1
ATOM 5561 N N . PHE B 1 330 ? -7.574 -6.578 -18.953 1 96.81 330 PHE B N 1
ATOM 5562 C CA . PHE B 1 330 ? -8.844 -6.086 -18.422 1 96.81 330 PHE B CA 1
ATOM 5563 C C . PHE B 1 330 ? -8.703 -4.668 -17.891 1 96.81 330 PHE B C 1
ATOM 5565 O O . PHE B 1 330 ? -7.863 -4.41 -17.016 1 96.81 330 PHE B O 1
ATOM 5572 N N . ASP B 1 331 ? -9.5 -3.824 -18.375 1 95.5 331 ASP B N 1
ATOM 5573 C CA . ASP B 1 331 ? -9.508 -2.436 -17.922 1 95.5 331 ASP B CA 1
ATOM 5574 C C . ASP B 1 331 ? -10.445 -2.246 -16.734 1 95.5 331 ASP B C 1
ATOM 5576 O O . ASP B 1 331 ? -11.672 -2.221 -16.906 1 95.5 331 ASP B O 1
ATOM 5580 N N . LEU B 1 332 ? -9.922 -1.997 -15.57 1 95.88 332 LEU B N 1
ATOM 5581 C CA . LEU B 1 332 ? -10.703 -1.929 -14.336 1 95.88 332 LEU B CA 1
ATOM 5582 C C . LEU B 1 332 ? -11.617 -0.708 -14.344 1 95.88 332 LEU B C 1
ATOM 5584 O O . LEU B 1 332 ? -12.531 -0.608 -13.523 1 95.88 332 LEU B O 1
ATOM 5588 N N . ALA B 1 333 ? -11.383 0.229 -15.242 1 93.88 333 ALA B N 1
ATOM 5589 C CA . ALA B 1 333 ? -12.273 1.385 -15.359 1 93.88 333 ALA B CA 1
ATOM 5590 C C . ALA B 1 333 ? -13.617 0.987 -15.953 1 93.88 333 ALA B C 1
ATOM 5592 O O . ALA B 1 333 ? -14.602 1.723 -15.828 1 93.88 333 ALA B O 1
ATOM 5593 N N . LYS B 1 334 ? -13.648 -0.131 -16.641 1 96.5 334 LYS B N 1
ATOM 5594 C CA . LYS B 1 334 ? -14.852 -0.592 -17.328 1 96.5 334 LYS B CA 1
ATOM 5595 C C . LYS B 1 334 ? -15.531 -1.725 -16.562 1 96.5 334 LYS B C 1
ATOM 5597 O O . LYS B 1 334 ? -14.898 -2.734 -16.25 1 96.5 334 LYS B O 1
ATOM 5602 N N . GLY B 1 335 ? -16.828 -1.565 -16.391 1 96.88 335 GLY B N 1
ATOM 5603 C CA . GLY B 1 335 ? -17.594 -2.557 -15.664 1 96.88 335 GLY B CA 1
ATOM 5604 C C . GLY B 1 335 ? -17.531 -3.941 -16.281 1 96.88 335 GLY B C 1
ATOM 5605 O O . GLY B 1 335 ? -17.344 -4.934 -15.57 1 96.88 335 GLY B O 1
ATOM 5606 N N . GLU B 1 336 ? -17.625 -4.027 -17.547 1 96.56 336 GLU B N 1
ATOM 5607 C CA . GLU B 1 336 ? -17.562 -5.305 -18.25 1 96.56 336 GLU B CA 1
ATOM 5608 C C . GLU B 1 336 ? -16.234 -5.996 -18.031 1 96.56 336 GLU B C 1
ATOM 5610 O O . GLU B 1 336 ? -16.172 -7.219 -17.891 1 96.56 336 GLU B O 1
ATOM 5615 N N . ASP B 1 337 ? -15.188 -5.242 -18.016 1 97.56 337 ASP B N 1
ATOM 5616 C CA . ASP B 1 337 ? -13.852 -5.812 -17.828 1 97.56 337 ASP B CA 1
ATOM 5617 C C . ASP B 1 337 ? -13.625 -6.227 -16.375 1 97.56 337 ASP B C 1
ATOM 5619 O O . ASP B 1 337 ? -12.93 -7.207 -16.109 1 97.56 337 ASP B O 1
ATOM 5623 N N . ARG B 1 338 ? -14.227 -5.484 -15.469 1 97.88 338 ARG B N 1
ATOM 5624 C CA . ARG B 1 338 ? -14.172 -5.926 -14.078 1 97.88 338 ARG B CA 1
ATOM 5625 C C . ARG B 1 338 ? -14.828 -7.289 -13.914 1 97.88 338 ARG B C 1
ATOM 5627 O O . ARG B 1 338 ? -14.328 -8.141 -13.18 1 97.88 338 ARG B O 1
ATOM 5634 N N . LYS B 1 339 ? -15.883 -7.441 -14.609 1 97.81 339 LYS B N 1
ATOM 5635 C CA . LYS B 1 339 ? -16.578 -8.719 -14.547 1 97.81 339 LYS B CA 1
ATOM 5636 C C . LYS B 1 339 ? -15.727 -9.852 -15.109 1 97.81 339 LYS B C 1
ATOM 5638 O O . LYS B 1 339 ? -15.617 -10.914 -14.5 1 97.81 339 LYS B O 1
ATOM 5643 N N . LYS B 1 340 ? -15.148 -9.609 -16.234 1 97.19 340 LYS B N 1
ATOM 5644 C CA . LYS B 1 340 ? -14.289 -10.609 -16.844 1 97.19 340 LYS B CA 1
ATOM 5645 C C . LYS B 1 340 ? -13.094 -10.93 -15.961 1 97.19 340 LYS B C 1
ATOM 5647 O O . LYS B 1 340 ? -12.703 -12.094 -15.828 1 97.19 340 LYS B O 1
ATOM 5652 N N . PHE B 1 341 ? -12.531 -9.938 -15.414 1 97.94 341 PHE B N 1
ATOM 5653 C CA . PHE B 1 341 ? -11.406 -10.133 -14.508 1 97.94 341 PHE B CA 1
ATOM 5654 C C . PHE B 1 341 ? -11.828 -10.938 -13.281 1 97.94 341 PHE B C 1
ATOM 5656 O O . PHE B 1 341 ? -11.109 -11.844 -12.852 1 97.94 341 PHE B O 1
ATOM 5663 N N . ALA B 1 342 ? -12.984 -10.586 -12.75 1 98.12 342 ALA B N 1
ATOM 5664 C CA . ALA B 1 342 ? -13.516 -11.312 -11.602 1 98.12 342 ALA B CA 1
ATOM 5665 C C . ALA B 1 342 ? -13.703 -12.789 -11.93 1 98.12 342 ALA B C 1
ATOM 5667 O O . ALA B 1 342 ? -13.398 -13.656 -11.109 1 98.12 342 ALA B O 1
ATOM 5668 N N . LYS B 1 343 ? -14.164 -13.047 -13.094 1 97.94 343 LYS B N 1
ATOM 5669 C CA . LYS B 1 343 ? -14.312 -14.43 -13.539 1 97.94 343 LYS B CA 1
ATOM 5670 C C . LYS B 1 343 ? -12.969 -15.148 -13.57 1 97.94 343 LYS B C 1
ATOM 5672 O O . LYS B 1 343 ? -12.859 -16.281 -13.117 1 97.94 343 LYS B O 1
ATOM 5677 N N . CYS B 1 344 ? -12.062 -14.484 -14.117 1 97.88 344 CYS B N 1
ATOM 5678 C CA . CYS B 1 344 ? -10.711 -15.039 -14.211 1 97.88 344 CYS B CA 1
ATOM 5679 C C . CYS B 1 344 ? -10.148 -15.328 -12.82 1 97.88 344 CYS B C 1
ATOM 5681 O O . CYS B 1 344 ? -9.641 -16.422 -12.57 1 97.88 344 CYS B O 1
ATOM 5683 N N . VAL B 1 345 ? -10.281 -14.391 -11.914 1 98.38 345 VAL B N 1
ATOM 5684 C CA . VAL B 1 345 ? -9.758 -14.516 -10.555 1 98.38 345 VAL B CA 1
ATOM 5685 C C . VAL B 1 345 ? -10.492 -15.641 -9.82 1 98.38 345 VAL B C 1
ATOM 5687 O O . VAL B 1 345 ? -9.867 -16.469 -9.156 1 98.38 345 VAL B O 1
ATOM 5690 N N . THR B 1 346 ? -11.789 -15.672 -9.977 1 98.25 346 THR B N 1
ATOM 5691 C CA . THR B 1 346 ? -12.578 -16.734 -9.367 1 98.25 346 THR B CA 1
ATOM 5692 C C . THR B 1 346 ? -12.094 -18.109 -9.82 1 98.25 346 THR B C 1
ATOM 5694 O O . THR B 1 346 ? -11.883 -19 -9 1 98.25 346 THR B O 1
ATOM 5697 N N . SER B 1 347 ? -11.945 -18.219 -11.102 1 98.12 347 SER B N 1
ATOM 5698 C CA . SER B 1 347 ? -11.539 -19.516 -11.656 1 98.12 347 SER B CA 1
ATOM 5699 C C . SER B 1 347 ? -10.195 -19.953 -11.086 1 98.12 347 SER B C 1
ATOM 5701 O O . SER B 1 347 ? -10.016 -21.125 -10.742 1 98.12 347 SER B O 1
ATOM 5703 N N . LEU B 1 348 ? -9.258 -19.062 -10.984 1 98 348 LEU B N 1
ATOM 5704 C CA . LEU B 1 348 ? -7.953 -19.422 -10.438 1 98 348 LEU B CA 1
ATOM 5705 C C . LEU B 1 348 ? -8.07 -19.812 -8.969 1 98 348 LEU B C 1
ATOM 5707 O O . LEU B 1 348 ? -7.473 -20.812 -8.547 1 98 348 LEU B O 1
ATOM 5711 N N . PHE B 1 349 ? -8.805 -19.016 -8.188 1 97.88 349 PHE B N 1
ATOM 5712 C CA . PHE B 1 349 ? -8.93 -19.312 -6.77 1 97.88 349 PHE B CA 1
ATOM 5713 C C . PHE B 1 349 ? -9.586 -20.672 -6.559 1 97.88 349 PHE B C 1
ATOM 5715 O O . PHE B 1 349 ? -9.148 -21.469 -5.719 1 97.88 349 PHE B O 1
ATOM 5722 N N . ARG B 1 350 ? -10.617 -20.984 -7.336 1 96.88 350 ARG B N 1
ATOM 5723 C CA . ARG B 1 350 ? -11.242 -22.297 -7.281 1 96.88 350 ARG B CA 1
ATOM 5724 C C . ARG B 1 350 ? -10.25 -23.391 -7.652 1 96.88 350 ARG B C 1
ATOM 5726 O O . ARG B 1 350 ? -10.188 -24.438 -6.996 1 96.88 350 ARG B O 1
ATOM 5733 N N . TYR B 1 351 ? -9.523 -23.156 -8.719 1 95.69 351 TYR B N 1
ATOM 5734 C CA . TYR B 1 351 ? -8.531 -24.125 -9.18 1 95.69 351 TYR B CA 1
ATOM 5735 C C . TYR B 1 351 ? -7.492 -24.391 -8.094 1 95.69 351 TYR B C 1
ATOM 5737 O O . TYR B 1 351 ? -7.199 -25.547 -7.789 1 95.69 351 TYR B O 1
ATOM 5745 N N . LEU B 1 352 ? -7.012 -23.391 -7.461 1 93.56 352 LEU B N 1
ATOM 5746 C CA . LEU B 1 352 ? -6.02 -23.516 -6.402 1 93.56 352 LEU B CA 1
ATOM 5747 C C . LEU B 1 352 ? -6.586 -24.281 -5.211 1 93.56 352 LEU B C 1
ATOM 5749 O O . LEU B 1 352 ? -5.906 -25.141 -4.637 1 93.56 352 LEU B O 1
ATOM 5753 N N . LYS B 1 353 ? -7.797 -23.984 -4.883 1 93.31 353 LYS B N 1
ATOM 5754 C CA . LYS B 1 353 ? -8.422 -24.578 -3.705 1 93.31 353 LYS B CA 1
ATOM 5755 C C . LYS B 1 353 ? -8.883 -26.016 -3.984 1 93.31 353 LYS B C 1
ATOM 5757 O O . LYS B 1 353 ? -9.211 -26.75 -3.059 1 93.31 353 LYS B O 1
ATOM 5762 N N . SER B 1 354 ? -8.898 -26.406 -5.199 1 90.5 354 SER B N 1
ATOM 5763 C CA . SER B 1 354 ? -9.375 -27.734 -5.598 1 90.5 354 SER B CA 1
ATOM 5764 C C . SER B 1 354 ? -8.328 -28.812 -5.316 1 90.5 354 SER B C 1
ATOM 5766 O O . SER B 1 354 ? -8.648 -30 -5.281 1 90.5 354 SER B O 1
ATOM 5768 N N . GLY B 1 355 ? -7.066 -28.359 -5.277 1 83.31 355 GLY B N 1
ATOM 5769 C CA . GLY B 1 355 ? -5.984 -29.312 -5.098 1 83.31 355 GLY B CA 1
ATOM 5770 C C . GLY B 1 355 ? -5.445 -29.859 -6.41 1 83.31 355 GLY B C 1
ATOM 5771 O O . GLY B 1 355 ? -4.535 -30.703 -6.414 1 83.31 355 GLY B O 1
ATOM 5772 N N . HIS B 1 356 ? -5.898 -29.344 -7.488 1 86.88 356 HIS B N 1
ATOM 5773 C CA . HIS B 1 356 ? -5.465 -29.859 -8.781 1 86.88 356 HIS B CA 1
ATOM 5774 C C . HIS B 1 356 ? -4.309 -29.031 -9.336 1 86.88 356 HIS B C 1
ATOM 5776 O O . HIS B 1 356 ? -3.688 -29.406 -10.336 1 86.88 356 HIS B O 1
ATOM 5782 N N . ALA B 1 357 ? -4.105 -27.891 -8.695 1 88.56 357 ALA B N 1
ATOM 5783 C CA . ALA B 1 357 ? -2.986 -27.078 -9.156 1 88.56 357 ALA B CA 1
ATOM 5784 C C . ALA B 1 357 ? -1.654 -27.781 -8.914 1 88.56 357 ALA B C 1
ATOM 5786 O O . ALA B 1 357 ? -1.453 -28.391 -7.863 1 88.56 357 ALA B O 1
ATOM 5787 N N . ARG B 1 358 ? -0.83 -27.75 -9.867 1 84.75 358 ARG B N 1
ATOM 5788 C CA . ARG B 1 358 ? 0.46 -28.438 -9.781 1 84.75 358 ARG B CA 1
ATOM 5789 C C . ARG B 1 358 ? 1.516 -27.531 -9.156 1 84.75 358 ARG B C 1
ATOM 5791 O O . ARG B 1 358 ? 2.465 -27.125 -9.828 1 84.75 358 ARG B O 1
ATOM 5798 N N . MET B 1 359 ? 1.335 -27.328 -7.82 1 83.44 359 MET B N 1
ATOM 5799 C CA . MET B 1 359 ? 2.252 -26.438 -7.129 1 83.44 359 MET B CA 1
ATOM 5800 C C . MET B 1 359 ? 2.385 -26.812 -5.656 1 83.44 359 MET B C 1
ATOM 5802 O O . MET B 1 359 ? 1.393 -26.844 -4.926 1 83.44 359 MET B O 1
ATOM 5806 N N . GLY B 1 360 ? 3.6 -27.016 -5.312 1 68.81 360 GLY B N 1
ATOM 5807 C CA . GLY B 1 360 ? 3.914 -27.219 -3.906 1 68.81 360 GLY B CA 1
ATOM 5808 C C . GLY B 1 360 ? 2.955 -28.172 -3.213 1 68.81 360 GLY B C 1
ATOM 5809 O O . GLY B 1 360 ? 2.732 -29.281 -3.682 1 68.81 360 GLY B O 1
ATOM 5810 N N . VAL B 1 361 ? 2.381 -27.688 -2.131 1 65.38 361 VAL B N 1
ATOM 5811 C CA . VAL B 1 361 ? 1.564 -28.5 -1.234 1 65.38 361 VAL B CA 1
ATOM 5812 C C . VAL B 1 361 ? 0.208 -28.781 -1.878 1 65.38 361 VAL B C 1
ATOM 5814 O O . VAL B 1 361 ? -0.544 -29.641 -1.413 1 65.38 361 VAL B O 1
ATOM 5817 N N . LEU B 1 362 ? -0.077 -28.109 -2.932 1 71.38 362 LEU B N 1
ATOM 5818 C CA . LEU B 1 362 ? -1.383 -28.266 -3.562 1 71.38 362 LEU B CA 1
ATOM 5819 C C . LEU B 1 362 ? -1.385 -29.453 -4.523 1 71.38 362 LEU B C 1
ATOM 5821 O O . LEU B 1 362 ? -2.447 -29.922 -4.93 1 71.38 362 LEU B O 1
ATOM 5825 N N . ASP B 1 363 ? -0.126 -29.922 -4.746 1 66.62 363 ASP B N 1
ATOM 5826 C CA . ASP B 1 363 ? -0.001 -30.984 -5.734 1 66.62 363 ASP B CA 1
ATOM 5827 C C . ASP B 1 363 ? -0.327 -32.344 -5.125 1 66.62 363 ASP B C 1
ATOM 5829 O O . ASP B 1 363 ? 0.519 -32.969 -4.469 1 66.62 363 ASP B O 1
ATOM 5833 N N . PHE B 1 364 ? -1.534 -32.812 -5.254 1 56.91 364 PHE B N 1
ATOM 5834 C CA . PHE B 1 364 ? -2.033 -34.062 -4.672 1 56.91 364 PHE B CA 1
ATOM 5835 C C . PHE B 1 364 ? -1.333 -35.281 -5.289 1 56.91 364 PHE B C 1
ATOM 5837 O O . PHE B 1 364 ? -1.033 -36.25 -4.594 1 56.91 364 PHE B O 1
ATOM 5844 N N . GLU B 1 365 ? -1.269 -35.25 -6.531 1 52.5 365 GLU B N 1
ATOM 5845 C CA . GLU B 1 365 ? -0.682 -36.469 -7.133 1 52.5 365 GLU B CA 1
ATOM 5846 C C . GLU B 1 365 ? 0.669 -36.781 -6.504 1 52.5 365 GLU B C 1
ATOM 5848 O O . GLU B 1 365 ? 1.036 -37.969 -6.387 1 52.5 365 GLU B O 1
ATOM 5853 N N . THR B 1 366 ? 1.276 -35.75 -5.91 1 50.34 366 THR B N 1
ATOM 5854 C CA . THR B 1 366 ? 2.572 -35.969 -5.289 1 50.34 366 THR B CA 1
ATOM 5855 C C . THR B 1 366 ? 2.412 -36.281 -3.801 1 50.34 366 THR B C 1
ATOM 5857 O O . THR B 1 366 ? 3.309 -36.844 -3.176 1 50.34 366 THR B O 1
ATOM 5860 N N . ARG B 1 367 ? 1.365 -35.875 -3.145 1 47.31 367 ARG B N 1
ATOM 5861 C CA . ARG B 1 367 ? 1.182 -36.094 -1.713 1 47.31 367 ARG B CA 1
ATOM 5862 C C . ARG B 1 367 ? 1.039 -37.562 -1.396 1 47.31 367 ARG B C 1
ATOM 5864 O O . ARG B 1 367 ? 1.315 -38 -0.275 1 47.31 367 ARG B O 1
ATOM 5871 N N . ASP B 1 368 ? 0.402 -38.25 -2.043 1 42.91 368 ASP B N 1
ATOM 5872 C CA . ASP B 1 368 ? 0.39 -39.656 -1.709 1 42.91 368 ASP B CA 1
ATOM 5873 C C . ASP B 1 368 ? 1.793 -40.156 -1.365 1 42.91 368 ASP B C 1
ATOM 5875 O O . ASP B 1 368 ? 1.95 -41.188 -0.717 1 42.91 368 ASP B O 1
ATOM 5879 N N . ARG B 1 369 ? 2.926 -39.594 -1.759 1 35.62 369 ARG B N 1
ATOM 5880 C CA . ARG B 1 369 ? 4.191 -40.219 -1.373 1 35.62 369 ARG B CA 1
ATOM 5881 C C . ARG B 1 369 ? 4.648 -39.719 -0.007 1 35.62 369 ARG B C 1
ATOM 5883 O O . ARG B 1 369 ? 5.34 -40.438 0.722 1 35.62 369 ARG B O 1
ATOM 5890 N N . SER B 1 370 ? 4.727 -38.406 0.333 1 32.88 370 SER B N 1
ATOM 5891 C CA . SER B 1 370 ? 5.453 -38.062 1.554 1 32.88 370 SER B CA 1
ATOM 5892 C C . SER B 1 370 ? 4.527 -38.062 2.766 1 32.88 370 SER B C 1
ATOM 5894 O O . SER B 1 370 ? 4.934 -37.688 3.865 1 32.88 370 SER B O 1
ATOM 5896 N N . ILE B 1 371 ? 3.244 -38.281 2.703 1 26.8 371 ILE B N 1
ATOM 5897 C CA . ILE B 1 371 ? 2.643 -38.312 4.031 1 26.8 371 ILE B CA 1
ATOM 5898 C C . ILE B 1 371 ? 3.246 -39.469 4.828 1 26.8 371 ILE B C 1
ATOM 5900 O O . ILE B 1 371 ? 2.758 -39.812 5.91 1 26.8 371 ILE B O 1
ATOM 5904 N N . VAL B 1 372 ? 4.105 -40.219 4.281 1 23.97 372 VAL B N 1
ATOM 5905 C CA . VAL B 1 372 ? 4.562 -41.281 5.184 1 23.97 372 VAL B CA 1
ATOM 5906 C C . VAL B 1 372 ? 5.363 -40.656 6.328 1 23.97 372 VAL B C 1
ATOM 5908 O O . VAL B 1 372 ? 6.387 -40 6.102 1 23.97 372 VAL B O 1
ATOM 5911 N N . GLY B 1 373 ? 4.965 -39.781 7.324 1 20.28 373 GLY B N 1
ATOM 5912 C CA . GLY B 1 373 ? 5.527 -40.281 8.578 1 20.28 373 GLY B CA 1
ATOM 5913 C C . GLY B 1 373 ? 5.098 -41.688 8.922 1 20.28 373 GLY B C 1
ATOM 5914 O O . GLY B 1 373 ? 4.039 -42.156 8.484 1 20.28 373 GLY B O 1
#

Sequence (746 aa):
MIYIGNVLIIEQNTFQTIATMTFSHRIPLEELLQDDPEFKLLNNPNRLHTFTRIVVADNDLKSASKWDSRYYAAAKVHMVERLDPKFVVPEEYYPSEQELEEHGVLFEATRGEILEKAVPNPGIYALFFLDLRELLAFGSGNTVASDVSDVSVDTRGTNDEDKAEKVAEKTLLGFLNLWNCQDICGPGRFDIDGTTMELDVRSQSFHGRLTIQGSLVNSLTDGYGAVTHCNRDGKKRVSTTVAFGVEAKRHLHKKNDVAITAQVAAEAIAIAQHNEKKKSHGTPEVFIFFIHHRRCYLVSAVFSSNYLKNLEGTGLAAEDYMVLKKTKEFDLAKGEDRKKFAKCVTSLFRYLKSGHARMGVLDFETRDRSIVGMIYIGNVLIIEQNTFQTIATMTFSHRIPLEELLQDDPEFKLLNNPNRLHTFTRIVVADNDLKSASKWDSRYYAAAKVHMVERLDPKFVVPEEYYPSEQELEEHGVLFEATRGEILEKAVPNPGIYALFFLDLRELLAFGSGNTVASDVSDVSVDTRGTNDEDKAEKVAEKTLLGFLNLWNCQDICGPGRFDIDGTTMELDVRSQSFHGRLTIQGSLVNSLTDGYGAVTHCNRDGKKRVSTTVAFGVEAKRHLHKKNDVAITAQVAAEAIAIAQHNEKKKSHGTPEVFIFFIHHRRCYLVSAVFSSNYLKNLEGTGLAAEDYMVLKKTKEFDLAKGEDRKKFAKCVTSLFRYLKSGHARMGVLDFETRDRSIVG

pLDDT: mean 72.23, std 25.98, range [16.98, 98.38]

Nearest PDB structures (foldseek):
  7oi6-assembly1_5  TM=4.352E-01  e=2.208E-05  Homo sapiens
  7nqh-assembly1_Bw  TM=4.099E-01  e=1.636E-04  Sus scrofa
  7o9m-assembly1_s  TM=3.707E-01  e=2.780E-04  Homo sapiens
  4bxi-assembly1_A-2  TM=2.722E-01  e=1.342E+00  Staphylococcus aureus subsp. aureus COL
  7ssi-assembly1_A  TM=1.858E-01  e=1.801E+00  Bacillus subtilis subsp. subtilis str. 168

Foldseek 3Di:
DDCPDDPPPPPDDDDDCLPQQFDFDDDPLCVVCVPPVVSVVCPPVPPRDRGRDRDPPVVAPEALLQDFLVLLVQLQEAEDAADALCVVFPPVQFDDPVLCVVVLLLQVQALVCLLVLNRPCNDPCSVLSVLLNVLVCCPPVVNVCPVPPDDPDPVVPVVVFVVSQVSQLCNVLVVLQSLLPDPLLPHQWFDDPRWIKGKHKFQAWDFFWAAFARHIHTATARIFIWMWTQDPVRPTDDPTQTQAGEHEGEQDDPDDPRSVSSSVVRNQLRNQVSQVVQFQPAFAKYKYWYDHSQKIKMKMKTAHPVSRVQRNHVGDDPPRHIYIYIHRIAGSNHSVSSVSVSSSSSSSSNCQSVLVHRTHPSPNVRVVPPVPD/DPCPDLPQPQPDDDDDRQRQRQDFDDDQLCVVCVPPVVSVVCPPVPPRDRGRDNDPPVVAPEALLQDFLVLLVQLFEAEDAADALCVVFPPVQFDDPVLCVVVLLLQVDALVCLLVLNSPCNDPCSVLSVLLNVLVCCPPVPPVCPVPPDDPDPVVPPVVFVVSQVSQLCNVLVVLQSLLPDCLLPHQWFDDPRWIKGKHKFQAWDFFWAAFARHIHTAIARIFIWMWTQDPVRPTDPPTQTAAGEHTGEQDDPDDPRSVSSSVVRNQLRSQVSQVVQFQPAFAKYKYWYDHSQKIKMKMKTAHPLSRVQRNHVGDDPPRHIYIYIHRIAGSNHSVSSVSVSSSSSSSSNCQSVLVHRTHPSPNVRVVPPVPD

Secondary structure (DSSP, 8-state):
-------------SS-------------HHHHSSS-HHHHHT--TT-----------TTS---GGG--HHHHHHTTEEEEEEE-GGGTS-GGGPPPHHHHGGGHHHHH--HHHHHTT--SS-GGGHHHHHHHHHHHHHHSS-----S--S---TTHHHHHHHHHHHHHHHHHHHHHHHHHTSGGG--SEEEETTEEEEEEEESS--EEEEEETTEEEEEE-SEEEEEEEE-TTS-EEEEEEEEEEEEEE-SS-SS-HHHHHHHHHHHHHHHHHHHHTTT--S--EEEEEEEETTEEEEEEEE--HHHHHHHHTT---TT--EEEEEEPPEETTSHHHHHHHHHHHHHHHHHHHHT-S-SGGG-HHHHHHH---/-------------SS-------------HHHHSSS-HHHHHT--TT-----------TTS---GGG--HHHHHHTTEEEEEEE-GGGTS-GGGPPPHHHHGGGHHHHH--HHHHHTT--SS-GGGHHHHHHHHHHHHHHSS--------S---TTHHHHHHHHHHHHHHHHHHHHHHHHHTSGGG--SEEEETTEEEEEEEESS--EEEEEETTEEEEEE-SEEEEEEEE-TTS-EEEEEEEEEEEEEE-SS-S--HHHHHHHHHHHHHHHHHHHHTTT--S--EEEEEEEETTEEEEEEEE--HHHHHHHHTT---TT--EEEEEEPPEETTSHHHHHHHHHHHHHHHHHHHHT-S-SGGG-HHHHHHHT--

Radius of gyration: 27.31 Å; Cα contacts (8 Å, |Δi|>4): 1391; chains: 2; bounding box: 74×81×53 Å

Organism: Spizellomyces punctatus (strain DAOM BR117) (NCBI:txid645134)

Solvent-accessible surface area (backbone atoms only — not comparable to full-atom values): 39896 Å² total; per-residue (Å²): 130,84,81,76,77,79,77,79,79,76,73,68,62,75,3,56,72,64,75,74,56,61,56,76,81,90,66,54,65,62,72,67,24,58,83,36,58,68,57,46,68,77,50,59,84,78,65,79,76,84,56,72,41,78,78,79,66,74,88,44,54,54,39,21,88,65,28,30,63,67,52,25,58,73,59,35,61,41,80,48,69,64,32,60,56,58,82,76,38,68,64,89,39,48,70,53,74,73,70,48,52,87,50,43,64,71,33,62,43,44,55,66,29,36,68,66,74,56,52,74,82,45,41,55,43,38,52,52,43,53,37,45,26,54,41,55,48,59,70,42,85,55,47,59,48,62,67,77,68,68,71,54,17,71,64,52,59,66,55,52,40,57,33,48,18,50,41,22,38,51,33,51,52,46,48,52,41,50,49,54,69,31,70,85,24,37,66,62,63,37,65,52,95,87,41,40,30,34,71,41,67,39,74,39,52,44,82,32,54,28,55,49,51,79,39,64,22,48,25,74,35,57,13,27,29,34,34,33,37,48,37,92,83,68,52,64,50,37,67,66,27,69,62,27,39,27,44,50,32,30,73,83,52,90,64,49,70,56,26,50,49,21,22,50,50,40,45,43,47,9,47,41,53,54,19,37,73,62,53,34,82,59,54,34,44,36,38,33,42,38,26,45,40,56,34,30,36,46,35,32,35,60,41,52,61,61,40,57,52,23,35,31,50,87,42,68,54,93,86,43,59,39,50,37,41,27,29,44,76,26,42,60,64,35,21,69,29,34,44,53,46,50,38,52,51,30,14,45,43,33,38,52,62,66,27,72,36,43,37,12,80,34,22,48,90,47,42,81,65,66,70,62,123,129,85,82,78,77,78,76,77,77,75,82,68,72,93,11,44,78,68,76,72,53,64,52,75,76,89,68,56,63,62,74,73,24,59,84,39,62,70,56,49,71,74,52,56,86,78,65,80,76,81,53,68,46,76,77,78,67,72,88,39,52,57,38,21,88,63,30,30,62,67,50,24,57,73,59,34,60,41,80,47,69,64,33,61,56,57,80,76,36,67,62,88,39,47,71,54,76,73,72,48,53,87,50,44,62,70,34,63,44,44,54,67,29,36,68,65,74,55,52,75,80,45,41,54,43,39,51,51,42,53,38,45,25,54,42,54,48,60,69,41,84,55,48,60,45,60,66,77,71,66,64,34,11,68,52,54,61,67,57,52,40,56,34,49,18,49,41,22,38,50,33,52,50,46,48,53,42,52,48,53,69,31,70,87,24,38,66,63,61,37,64,53,94,87,40,41,30,33,73,41,67,37,72,40,50,44,80,33,55,29,56,49,51,79,38,61,22,48,24,74,36,58,12,27,30,34,34,31,37,48,37,94,83,67,51,64,50,43,63,67,27,68,61,26,38,28,43,49,33,30,73,82,52,90,66,49,70,56,27,51,49,20,22,50,50,40,44,44,48,8,48,40,54,54,19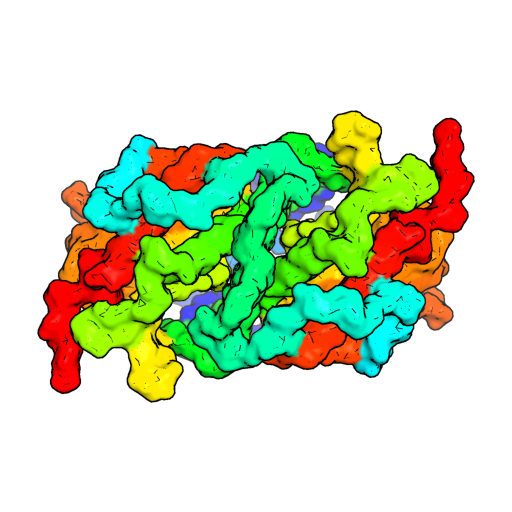,38,75,62,54,34,81,60,52,35,44,35,39,33,42,36,27,45,43,56,34,31,36,46,34,34,36,60,39,51,60,63,41,58,52,22,34,32,50,86,42,69,54,94,85,41,59,38,48,37,41,26,29,43,76,26,42,60,65,37,21,70,30,37,44,52,46,48,38,51,51,30,13,46,43,32,38,53,61,67,26,73,35,45,38,12,79,32,23,48,90,48,43,80,64,65,67,66,119